Protein AF-A0A2D5B655-F1 (afdb_monomer_lite)

pLDDT: mean 91.06, std 12.08, range [27.11, 98.75]

Secondary structure (DSSP, 8-state):
---------B-----TT-EEE-TTSPBPPTTSEEEEE-SSSEEEEEEE-S-TTS-EEEEEE--S--EEEEEEEEEE--SSS--EEEEEEEESEEEEEEE-SSS-EEEEEEEESS-EEEEEESEEEEEEESS-B-S-EEE---S-TT-EEEEEEESSEE-S-EEETTSEEEEEEESSEE-BTTB-EEEEETT-EEEEEEEEEEEEEEE---TTS--EEEEEEEEEEEEEEEESEE-PPTTS-SEEEEEE-SEEEESS-B--SS--EEE-TT-B-SEEEESTT-S---B-S-EEES-TTSTT-EEE-SS-----HHHHTS-EEEESSPPB-GGGSBSPTTEEEE--SSPPEEEEEBSS-EE-SSS-SEEEEEEETTT-SS-EEEPGGGEEEEE-SS-TTEEEEEESSTTSSS-TTEEEEEEE-TT-EESSTT-PBP-TT--EEEEEE-----TT-SS-SSEESHHHHHHHHHT-EE--SHHHHHH-SS-SSEESHHHHHHHHHT-EE---

Foldseek 3Di:
DDPPDDFPWDQDDDDVFKAWAFPVRHGQHSVQKTWGADPQFIEIEGAEQSPQPEARETEIGGPQEGEAAEDEDNYAHDPDDHEHEYEYYRHQEYQEYDYPYDGQYEDAYYDHLAEYAAYEHQFAHEYHHNAEYAYEHEHNHAQDAATAHHEYAHNAEYQYERERQRYEAAYYEHAAEQHDPVGAHEYEHQQEYHEDYHAEEHEHRAANDHPPYQQEQAAYDHAEYAYEHHGQYYHHDPPDARAHYAAYQYEAEHLAAADDPEANAEYEFLRAQEEYEHNLNDQPYWYAYWHWYHDPVDPLIDIDGPDAGQDECSSNNNYAYHYPLWDWHQNPKPPHFPEEDEDDPDWDKIKTFIRAAKDFPDDQQKWKWKAFPPPHDDTHTAPCCQWDWDADPVDRRIIIITGNDPPGDDDARMKMKIFGDQRMFGPGPVGGGHDRPDIGMYHHHPPLPPLQPLVVPQFLDPVSLVLLVVLAFAQDDDSVCSQCSPPPRGSDDVSSVSSVVRHTGSDD

Sequence (508 aa):
MITIAVLMAGLGTARGGIQVLDDIGAPVPASAWSLASTPAGYRIVLQELHDPWQVTWYVVRCDGGERFDEVEIAVDGPVAGSPVQVRIEGAGAIDAIVQTGSAETHLEYVQVFEDLGDVQVQSIGTLIVGRDVHGPIVATTPPNPVRGIVAIEAGRDIAGPLLAEHGRIEYVSAGRSLGTQDAPVRMRARYGIGTLECDSIAVLDIDLRSSTGDGTLSRLNASVVDGTIMVDAITPFEGQDALEIDRFDGLLCLEGALSGGDSIIHLGAQGLSGQVIVNAADEGGAWSAPIDLGMPADDDYVQLQGPTYGSTPDDVGGGSVGVVPFRLHMSGCEPLSGGTVSIGESSLVARLRWYGPVVWPGGPPLSVERRASPGGAGWEPVPSVHFLCLHDPDDSNVIHVESAAQGLGFVSGWEYRLRPTGHLVCAVSAAPVVAVGDAWTIEIEQTDVCIGDLDGDGGVGVTDLLVLLACWGDVDGELAVRSDLDGDDVVGVLDLLGLLGVWGPCTS

Structure (mmCIF, N/CA/C/O backbone):
data_AF-A0A2D5B655-F1
#
_entry.id   AF-A0A2D5B655-F1
#
loop_
_atom_site.group_PDB
_atom_site.id
_atom_site.type_symbol
_atom_site.label_atom_id
_atom_site.label_alt_id
_atom_site.label_comp_id
_atom_site.label_asym_id
_atom_site.label_entity_id
_atom_site.label_seq_id
_atom_site.pdbx_PDB_ins_code
_atom_site.Cartn_x
_atom_site.Cartn_y
_atom_site.Cartn_z
_atom_site.occupancy
_atom_site.B_iso_or_equiv
_atom_site.auth_seq_id
_atom_site.auth_comp_id
_atom_site.auth_asym_id
_atom_site.auth_atom_id
_atom_site.pdbx_PDB_model_num
ATOM 1 N N . MET A 1 1 ? -40.185 -32.853 17.896 1.00 35.22 1 MET A N 1
ATOM 2 C CA . MET A 1 1 ? -39.757 -32.768 19.307 1.00 35.22 1 MET A CA 1
ATOM 3 C C . MET A 1 1 ? -39.172 -31.375 19.466 1.00 35.22 1 MET A C 1
ATOM 5 O O . MET A 1 1 ? -38.099 -31.130 18.942 1.00 35.22 1 MET A O 1
ATOM 9 N N . ILE A 1 2 ? -39.961 -30.430 19.983 1.00 30.73 2 ILE A N 1
ATOM 10 C CA . ILE A 1 2 ? -39.574 -29.018 20.109 1.00 30.73 2 ILE A CA 1
ATOM 11 C C . ILE A 1 2 ? -39.029 -28.860 21.525 1.00 30.73 2 ILE A C 1
ATOM 13 O O . ILE A 1 2 ? -39.795 -28.899 22.486 1.00 30.73 2 ILE A O 1
ATOM 17 N N . THR A 1 3 ? -37.710 -28.776 21.653 1.00 27.36 3 THR A N 1
ATOM 18 C CA . THR A 1 3 ? -37.047 -28.509 22.930 1.00 27.36 3 THR A CA 1
ATOM 19 C C . THR A 1 3 ? -37.142 -27.009 23.186 1.00 27.36 3 THR A C 1
ATOM 21 O O . THR A 1 3 ? -36.415 -26.223 22.588 1.00 27.36 3 THR A O 1
ATOM 24 N N . ILE A 1 4 ? -38.093 -26.607 24.026 1.00 27.11 4 ILE A N 1
ATOM 25 C CA . ILE A 1 4 ? -38.210 -25.236 24.527 1.00 27.11 4 ILE A CA 1
ATOM 26 C C . ILE A 1 4 ? -37.096 -25.051 25.562 1.00 27.11 4 ILE A C 1
ATOM 28 O O . ILE A 1 4 ? -37.197 -25.553 26.681 1.00 27.11 4 ILE A O 1
ATOM 32 N N . ALA A 1 5 ? -36.012 -24.380 25.174 1.00 28.64 5 ALA A N 1
ATOM 33 C CA . ALA A 1 5 ? -35.014 -23.887 26.112 1.00 28.64 5 ALA A CA 1
ATOM 34 C C . ALA A 1 5 ? -35.626 -22.701 26.871 1.00 28.64 5 ALA A C 1
ATOM 36 O O . ALA A 1 5 ? -35.872 -21.639 26.306 1.00 28.64 5 ALA A O 1
ATOM 37 N N . VAL A 1 6 ? -35.941 -22.913 28.147 1.00 29.52 6 VAL A N 1
ATOM 38 C CA . VAL A 1 6 ? -36.411 -21.857 29.047 1.00 29.52 6 VAL A CA 1
ATOM 39 C C . VAL A 1 6 ? -35.201 -21.005 29.430 1.00 29.52 6 VAL A C 1
ATOM 41 O O . VAL A 1 6 ? -34.371 -21.425 30.234 1.00 29.52 6 VAL A O 1
ATOM 44 N N . LEU A 1 7 ? -35.098 -19.819 28.830 1.00 36.09 7 LEU A N 1
ATOM 45 C CA . LEU A 1 7 ? -34.141 -18.781 29.203 1.00 36.09 7 LEU A CA 1
ATOM 46 C C . LEU A 1 7 ? -34.573 -18.210 30.568 1.00 36.09 7 LEU A C 1
ATOM 48 O O . LEU A 1 7 ? -35.533 -17.447 30.658 1.00 36.09 7 LEU A O 1
ATOM 52 N N . MET A 1 8 ? -33.923 -18.627 31.655 1.00 39.38 8 MET A N 1
ATOM 53 C CA . MET A 1 8 ? -34.117 -18.006 32.970 1.00 39.38 8 MET A CA 1
ATOM 54 C C . MET A 1 8 ? -33.308 -16.706 33.021 1.00 39.38 8 MET A C 1
ATOM 56 O O . MET A 1 8 ? -32.143 -16.715 33.410 1.00 39.38 8 MET A O 1
ATOM 60 N N . ALA A 1 9 ? -33.921 -15.595 32.605 1.00 43.03 9 ALA A N 1
ATOM 61 C CA . ALA A 1 9 ? -33.389 -14.255 32.833 1.00 43.03 9 ALA A CA 1
ATOM 62 C C . ALA A 1 9 ? -33.496 -13.928 34.333 1.00 43.03 9 ALA A C 1
ATOM 64 O O . ALA A 1 9 ? -34.584 -13.683 34.857 1.00 43.03 9 ALA A O 1
ATOM 65 N N . GLY A 1 10 ? -32.374 -13.996 35.048 1.00 44.09 10 GLY A N 1
ATOM 66 C CA . GLY A 1 10 ? -32.289 -13.521 36.425 1.00 44.09 10 GLY A CA 1
ATOM 67 C C . GLY A 1 10 ? -32.182 -11.999 36.432 1.00 44.09 10 GLY A C 1
ATOM 68 O O . GLY A 1 10 ? -31.202 -11.458 35.932 1.00 44.09 10 GLY A O 1
ATOM 69 N N . LEU A 1 11 ? -33.174 -11.310 37.001 1.00 48.28 11 LEU A N 1
ATOM 70 C CA . LEU A 1 11 ? -33.060 -9.888 37.341 1.00 48.28 11 LEU A CA 1
ATOM 71 C C . LEU A 1 11 ? -31.883 -9.699 38.316 1.00 48.28 11 LEU A C 1
ATOM 73 O O . LEU A 1 11 ? -31.750 -10.460 39.276 1.00 48.28 11 LEU A O 1
ATOM 77 N N . GLY A 1 12 ? -31.025 -8.720 38.019 1.00 45.03 12 GLY A N 1
ATOM 78 C CA . GLY A 1 12 ? -29.646 -8.595 38.496 1.00 45.03 12 GLY A CA 1
ATOM 79 C C . GLY A 1 12 ? -29.410 -8.866 39.985 1.00 45.03 12 GLY A C 1
ATOM 80 O O . GLY A 1 12 ? -29.683 -8.035 40.847 1.00 45.03 12 GLY A O 1
ATOM 81 N N . THR A 1 13 ? -28.781 -10.002 40.275 1.00 49.16 13 THR A N 1
ATOM 82 C CA . THR A 1 13 ? -27.916 -10.155 41.448 1.00 49.16 13 THR A CA 1
ATOM 83 C C . THR A 1 13 ? -26.514 -10.426 40.929 1.00 49.16 13 THR A C 1
ATOM 85 O O . THR A 1 13 ? -26.323 -11.431 40.241 1.00 49.16 13 THR A O 1
ATOM 88 N N . ALA A 1 14 ? -25.563 -9.537 41.232 1.00 54.00 14 ALA A N 1
ATOM 89 C CA . ALA A 1 14 ? -24.146 -9.704 40.914 1.00 54.00 14 ALA A CA 1
ATOM 90 C C . ALA A 1 14 ? -23.691 -11.142 41.219 1.00 54.00 14 ALA A C 1
ATOM 92 O O . ALA A 1 14 ? -23.722 -11.588 42.370 1.00 54.00 14 ALA A O 1
ATOM 93 N N . ARG A 1 15 ? -23.306 -11.892 40.181 1.00 62.97 15 ARG A N 1
ATOM 94 C CA . ARG A 1 15 ? -22.482 -13.092 40.363 1.00 62.97 15 ARG A CA 1
ATOM 95 C C . ARG A 1 15 ? -21.080 -12.603 40.709 1.00 62.97 15 ARG A C 1
ATOM 97 O O . ARG A 1 15 ? -20.620 -11.652 40.089 1.00 62.97 15 ARG A O 1
ATOM 104 N N . GLY A 1 16 ? -20.439 -13.221 41.707 1.00 62.75 16 GLY A N 1
ATOM 105 C CA . GLY A 1 16 ? -19.081 -12.851 42.128 1.00 62.75 16 GLY A CA 1
ATOM 106 C C . GLY A 1 16 ? -18.159 -12.854 40.913 1.00 62.75 16 GLY A C 1
ATOM 107 O O . GLY A 1 16 ? -18.005 -13.909 40.305 1.00 62.75 16 GLY A O 1
ATOM 108 N N . GLY A 1 17 ? -17.699 -11.671 40.513 1.00 85.19 17 GLY A N 1
ATOM 109 C CA . GLY A 1 17 ? -17.013 -11.439 39.246 1.00 85.19 17 GLY A CA 1
ATOM 110 C C . GLY A 1 17 ? -17.511 -10.195 38.514 1.00 85.19 17 GLY A C 1
ATOM 111 O O . GLY A 1 17 ? -16.714 -9.324 38.217 1.00 85.19 17 GLY A O 1
ATOM 112 N N . ILE A 1 18 ? -18.823 -10.065 38.259 1.00 94.31 18 ILE A N 1
ATOM 113 C CA . ILE A 1 18 ? -19.370 -9.043 37.338 1.00 94.31 18 ILE A CA 1
ATOM 114 C C . ILE A 1 18 ? -20.208 -8.000 38.084 1.00 94.31 18 ILE A C 1
ATOM 116 O O . ILE A 1 18 ? -21.173 -8.336 38.780 1.00 94.31 18 ILE A O 1
ATOM 120 N N . GLN A 1 19 ? -19.880 -6.723 37.885 1.00 95.19 19 GLN A N 1
ATOM 121 C CA . GLN A 1 19 ? -20.608 -5.566 38.412 1.00 95.19 19 GLN A CA 1
ATOM 122 C C . GLN A 1 19 ? -20.930 -4.571 37.294 1.00 95.19 19 GLN A C 1
ATOM 124 O O . GLN A 1 19 ? -20.116 -4.363 36.401 1.00 95.19 19 GLN A O 1
ATOM 129 N N . VAL A 1 20 ? -22.098 -3.928 37.372 1.00 95.88 20 VAL A N 1
ATOM 130 C CA . VAL A 1 20 ? -22.474 -2.810 36.493 1.00 95.88 20 VAL A CA 1
ATOM 131 C C . VAL A 1 20 ? -22.677 -1.574 37.358 1.00 95.88 20 VAL A C 1
ATOM 133 O O . VAL A 1 20 ? -23.570 -1.543 38.212 1.00 95.88 20 VAL A O 1
ATOM 136 N N . LEU A 1 21 ? -21.806 -0.590 37.171 1.00 96.38 21 LEU A N 1
ATOM 137 C CA . LEU A 1 21 ? -21.707 0.626 37.974 1.00 96.38 21 LEU A CA 1
ATOM 138 C C . LEU A 1 21 ? -21.901 1.871 37.094 1.00 96.38 21 LEU A C 1
ATOM 140 O O . LEU A 1 21 ? -21.831 1.777 35.872 1.00 96.38 21 LEU A O 1
ATOM 144 N N . ASP A 1 22 ? -22.176 3.018 37.701 1.00 95.25 22 ASP A N 1
ATOM 145 C CA . ASP A 1 22 ? -22.111 4.327 37.044 1.00 95.25 22 ASP A CA 1
ATOM 146 C C . ASP A 1 22 ? -20.675 4.900 37.090 1.00 95.25 22 ASP A C 1
ATOM 148 O O . ASP A 1 22 ? -19.733 4.232 37.535 1.00 95.25 22 ASP A O 1
ATOM 152 N N . ASP A 1 23 ? -20.483 6.138 36.627 1.00 94.31 23 ASP A N 1
ATOM 153 C CA . ASP A 1 23 ? -19.177 6.815 36.588 1.00 94.31 23 ASP A CA 1
ATOM 154 C C . ASP A 1 23 ? -18.581 7.113 37.970 1.00 94.31 23 ASP A C 1
ATOM 156 O O . ASP A 1 23 ? -17.359 7.200 38.113 1.00 94.31 23 ASP A O 1
ATOM 160 N N . ILE A 1 24 ? -19.418 7.229 39.004 1.00 94.81 24 ILE A N 1
ATOM 161 C CA . ILE A 1 24 ? -18.981 7.428 40.393 1.00 94.81 24 ILE A CA 1
ATOM 162 C C . ILE A 1 24 ? -18.812 6.106 41.158 1.00 94.81 24 ILE A C 1
ATOM 164 O O . ILE A 1 24 ? -18.435 6.114 42.335 1.00 94.81 24 ILE A O 1
ATOM 168 N N . GLY A 1 25 ? -19.055 4.967 40.502 1.00 94.50 25 GLY A N 1
ATOM 169 C CA . GLY A 1 25 ? -18.905 3.626 41.061 1.00 94.50 25 GLY A CA 1
ATOM 170 C C . GLY A 1 25 ? -20.097 3.141 41.892 1.00 94.50 25 GLY A C 1
ATOM 171 O O . GLY A 1 25 ? -19.957 2.163 42.632 1.00 94.50 25 GLY A O 1
ATOM 172 N N . ALA A 1 26 ? -21.255 3.798 41.810 1.00 95.00 26 ALA A N 1
ATOM 173 C CA . ALA A 1 26 ? -22.485 3.319 42.427 1.00 95.00 26 ALA A CA 1
ATOM 174 C C . ALA A 1 26 ? -23.179 2.270 41.530 1.00 95.00 26 ALA A C 1
ATOM 176 O O . ALA A 1 26 ? -23.060 2.321 40.309 1.00 95.00 26 ALA A O 1
ATOM 177 N N . PRO A 1 27 ? -23.903 1.285 42.098 1.00 94.94 27 PRO A N 1
ATOM 178 C CA . PRO A 1 27 ? -24.574 0.261 41.297 1.00 94.94 27 PRO A CA 1
ATOM 179 C C . PRO A 1 27 ? -25.683 0.827 40.403 1.00 94.94 27 PRO A C 1
ATOM 181 O O . PRO A 1 27 ? -26.581 1.518 40.889 1.00 94.94 27 PRO A O 1
ATOM 184 N N . VAL A 1 28 ? -25.686 0.435 39.126 1.00 94.38 28 VAL A N 1
ATOM 185 C CA . VAL A 1 28 ? -26.762 0.773 38.181 1.00 94.38 28 VAL A CA 1
ATOM 186 C C . VAL A 1 28 ? -28.025 -0.037 38.516 1.00 94.38 28 VAL A C 1
ATOM 188 O O . VAL A 1 28 ? -27.922 -1.240 38.800 1.00 94.38 28 VAL A O 1
ATOM 191 N N . PRO A 1 29 ? -29.234 0.565 38.469 1.00 93.31 29 PRO A N 1
ATOM 192 C CA . PRO A 1 29 ? -30.485 -0.141 38.738 1.00 93.31 29 PRO A CA 1
ATOM 193 C C . PRO A 1 29 ? -30.642 -1.421 37.909 1.00 93.31 29 PRO A C 1
ATOM 195 O O . PRO A 1 29 ? -30.429 -1.421 36.700 1.00 93.31 29 PRO A O 1
ATOM 198 N N . ALA A 1 30 ? -31.101 -2.506 38.541 1.00 90.06 30 ALA A N 1
ATOM 199 C CA . ALA A 1 30 ? -31.266 -3.814 37.893 1.00 90.06 30 ALA A CA 1
ATOM 200 C C . ALA A 1 30 ? -32.350 -3.860 36.792 1.00 90.06 30 ALA A C 1
ATOM 202 O O . ALA A 1 30 ? -32.520 -4.896 36.159 1.00 90.06 30 ALA A O 1
ATOM 203 N N . SER A 1 31 ? -33.111 -2.778 36.582 1.00 90.31 31 SER A N 1
ATOM 204 C CA . SER A 1 31 ? -33.994 -2.637 35.415 1.00 90.31 31 SER A CA 1
ATOM 205 C C . SER A 1 31 ? -33.229 -2.216 34.158 1.00 90.31 31 SER A C 1
ATOM 207 O O . SER A 1 31 ? -33.613 -2.599 33.059 1.00 90.31 31 SER A O 1
ATOM 209 N N . ALA A 1 32 ? -32.116 -1.496 34.317 1.00 92.81 32 ALA A N 1
ATOM 210 C CA . ALA A 1 32 ? -31.364 -0.904 33.216 1.00 92.81 32 ALA A CA 1
ATOM 211 C C . ALA A 1 32 ? -30.364 -1.864 32.558 1.00 92.81 32 ALA A C 1
ATOM 213 O O . ALA A 1 32 ? -29.768 -1.513 31.540 1.00 92.81 32 ALA A O 1
ATOM 214 N N . TRP A 1 33 ? -30.181 -3.068 33.107 1.00 95.94 33 TRP A N 1
ATOM 215 C CA . TRP A 1 33 ? -29.311 -4.092 32.537 1.00 95.94 33 TRP A CA 1
ATOM 216 C C . TRP A 1 33 ? -29.754 -5.513 32.912 1.00 95.94 33 TRP A C 1
ATOM 218 O O . TRP A 1 33 ? -30.455 -5.725 33.903 1.00 95.94 33 TRP A O 1
ATOM 228 N N . SER A 1 34 ? -29.317 -6.504 32.135 1.00 95.38 34 SER A N 1
ATOM 229 C CA . SER A 1 34 ? -29.519 -7.926 32.424 1.00 95.38 34 SER A CA 1
ATOM 230 C C . SER A 1 34 ? -28.280 -8.759 32.088 1.00 95.38 34 SER A C 1
ATOM 232 O O . SER A 1 34 ? -27.435 -8.337 31.302 1.00 95.38 34 SER A O 1
ATOM 234 N N . LEU A 1 35 ? -28.162 -9.939 32.706 1.00 95.62 35 LEU A N 1
ATOM 235 C CA . LEU A 1 35 ? -27.053 -10.874 32.501 1.00 95.62 35 LEU A CA 1
ATOM 236 C C . LEU A 1 35 ? -27.592 -12.297 32.338 1.00 95.62 35 LEU A C 1
ATOM 238 O O . LEU A 1 35 ? -28.318 -12.801 33.200 1.00 95.62 35 LEU A O 1
ATOM 242 N N . ALA A 1 36 ? -27.199 -12.964 31.257 1.00 95.06 36 ALA A N 1
ATOM 243 C CA . ALA A 1 36 ? -27.521 -14.355 30.971 1.00 95.06 36 ALA A CA 1
ATOM 244 C C . ALA A 1 36 ? -26.237 -15.179 30.814 1.00 95.06 36 ALA A C 1
ATOM 246 O O . ALA A 1 36 ? -25.244 -14.710 30.271 1.00 95.06 36 ALA A O 1
ATOM 247 N N . SER A 1 37 ? -26.249 -16.425 31.289 1.00 94.12 37 SER A N 1
ATOM 248 C CA . SER A 1 37 ? -25.166 -17.376 31.018 1.00 94.12 37 SER A CA 1
ATOM 249 C C . SER A 1 37 ? -25.441 -18.091 29.702 1.00 94.12 37 SER A C 1
ATOM 251 O O . SER A 1 37 ? -26.568 -18.529 29.454 1.00 94.12 37 SER A O 1
ATOM 253 N N . THR A 1 38 ? -24.404 -18.239 28.892 1.00 94.38 38 THR A N 1
ATOM 254 C CA . THR A 1 38 ? -24.438 -18.923 27.602 1.00 94.38 38 THR A CA 1
ATOM 255 C C . THR A 1 38 ? -23.430 -20.078 27.609 1.00 94.38 38 THR A C 1
ATOM 257 O O . THR A 1 38 ? -22.632 -20.205 28.542 1.00 94.38 38 THR A O 1
ATOM 260 N N . PRO A 1 39 ? -23.453 -20.975 26.608 1.00 93.56 39 PRO A N 1
ATOM 261 C CA . PRO A 1 39 ? -22.423 -22.004 26.478 1.00 93.56 39 PRO A CA 1
ATOM 262 C C . PRO A 1 39 ? -21.008 -21.447 26.253 1.00 93.56 39 PRO A C 1
ATOM 264 O O . PRO A 1 39 ? -20.047 -22.141 26.573 1.00 93.56 39 PRO A O 1
ATOM 267 N N . ALA A 1 40 ? -20.890 -20.236 25.697 1.00 91.00 40 ALA A N 1
ATOM 268 C CA . ALA A 1 40 ? -19.619 -19.582 25.376 1.00 91.00 40 ALA A CA 1
ATOM 269 C C . ALA A 1 40 ? -19.130 -18.634 26.490 1.00 91.00 40 ALA A C 1
ATOM 271 O O . ALA A 1 40 ? -17.931 -18.394 26.611 1.00 91.00 40 ALA A O 1
ATOM 272 N N . GLY A 1 41 ? -20.027 -18.168 27.363 1.00 94.31 41 GLY A N 1
ATOM 273 C CA . GLY A 1 41 ? -19.683 -17.305 28.485 1.00 94.31 41 GLY A CA 1
ATOM 274 C C . GLY A 1 41 ? -20.907 -16.607 29.065 1.00 94.31 41 GLY A C 1
ATOM 275 O O . GLY A 1 41 ? -21.820 -17.249 29.603 1.00 94.31 41 GLY A O 1
ATOM 276 N N . TYR A 1 42 ? -20.901 -15.282 28.984 1.00 96.00 42 TYR A N 1
ATOM 277 C CA . TYR A 1 42 ? -21.970 -14.420 29.459 1.00 96.00 42 TYR A CA 1
ATOM 278 C C . TYR A 1 42 ? -22.435 -13.432 28.397 1.00 96.00 42 TYR A C 1
ATOM 280 O O . TYR A 1 42 ? -21.630 -12.772 27.743 1.00 96.00 42 TYR A O 1
ATOM 288 N N . ARG A 1 43 ? -23.751 -13.248 28.339 1.00 96.75 43 ARG A N 1
ATOM 289 C CA . ARG A 1 43 ? -24.389 -12.182 27.583 1.00 96.75 43 ARG A CA 1
ATOM 290 C C . ARG A 1 43 ? -24.881 -11.112 28.540 1.00 96.75 43 ARG A C 1
ATOM 292 O O . ARG A 1 43 ? -25.715 -11.405 29.403 1.00 96.75 43 ARG A O 1
ATOM 299 N N . ILE A 1 44 ? -24.384 -9.892 28.389 1.00 96.94 44 ILE A N 1
ATOM 300 C CA . ILE A 1 44 ? -24.856 -8.718 29.128 1.00 96.94 44 ILE A CA 1
ATOM 301 C C . ILE A 1 44 ? -25.627 -7.802 28.179 1.00 96.94 44 ILE A C 1
ATOM 303 O O . ILE A 1 44 ? -25.187 -7.555 27.063 1.00 96.94 44 ILE A O 1
ATOM 307 N N . VAL A 1 45 ? -26.785 -7.313 28.619 1.00 97.62 45 VAL A N 1
ATOM 308 C CA . VAL A 1 45 ? -27.623 -6.390 27.840 1.00 97.62 45 VAL A CA 1
ATOM 309 C C . VAL A 1 45 ? -27.854 -5.127 28.659 1.00 97.62 45 VAL A C 1
ATOM 311 O O . VAL A 1 45 ? -28.397 -5.212 29.761 1.00 97.62 45 VAL A O 1
ATOM 314 N N . LEU A 1 46 ? -27.457 -3.970 28.133 1.00 96.38 46 LEU A N 1
ATOM 315 C CA . LEU A 1 46 ? -27.716 -2.635 28.683 1.00 96.38 46 LEU A CA 1
ATOM 316 C C . LEU A 1 46 ? -28.946 -2.065 27.966 1.00 96.38 46 LEU A C 1
ATOM 318 O O . LEU A 1 46 ? -28.909 -1.934 26.750 1.00 96.38 46 LEU A O 1
ATOM 322 N N . GLN A 1 47 ? -30.044 -1.776 28.666 1.00 92.88 47 GLN A N 1
ATOM 323 C CA . GLN A 1 47 ? -31.372 -1.673 28.025 1.00 92.88 47 GLN A CA 1
ATOM 324 C C . GLN A 1 47 ? -32.190 -0.410 28.349 1.00 92.88 47 GLN A C 1
ATOM 326 O O . GLN A 1 47 ? -33.162 -0.135 27.653 1.00 92.88 47 GLN A O 1
ATOM 331 N N . GLU A 1 48 ? -31.838 0.392 29.362 1.00 86.50 48 GLU A N 1
ATOM 332 C CA . GLU A 1 48 ? -32.611 1.606 29.704 1.00 86.50 48 GLU A CA 1
ATOM 333 C C . GLU A 1 48 ? -31.732 2.743 30.224 1.00 86.50 48 GLU A C 1
ATOM 335 O O . GLU A 1 48 ? -30.964 2.529 31.160 1.00 86.50 48 GLU A O 1
ATOM 340 N N . LEU A 1 49 ? -31.933 3.971 29.727 1.00 82.31 49 LEU A N 1
ATOM 341 C CA . LEU A 1 49 ? -31.342 5.179 30.317 1.00 82.31 49 LEU A CA 1
ATOM 342 C C . LEU A 1 49 ? -31.708 5.276 31.805 1.00 82.31 49 LEU A C 1
ATOM 344 O O . LEU A 1 49 ? -32.863 5.539 32.148 1.00 82.31 49 LEU A O 1
ATOM 348 N N . HIS A 1 50 ? -30.728 5.090 32.691 1.00 79.56 50 HIS A N 1
ATOM 349 C CA . HIS A 1 50 ? -30.966 5.223 34.128 1.00 79.56 50 HIS A CA 1
ATOM 350 C C . HIS A 1 50 ? -30.867 6.688 34.598 1.00 79.56 50 HIS A C 1
ATOM 352 O O . HIS A 1 50 ? -31.470 7.027 35.617 1.00 79.56 50 HIS A O 1
ATOM 358 N N . ASP A 1 51 ? -30.196 7.559 33.828 1.00 77.75 51 ASP A N 1
ATOM 359 C CA . ASP A 1 51 ? -30.260 9.019 33.965 1.00 77.75 51 ASP A CA 1
ATOM 360 C C . ASP A 1 51 ? -30.594 9.680 32.610 1.00 77.75 51 ASP A C 1
ATOM 362 O O . ASP A 1 51 ? -29.701 9.987 31.817 1.00 77.75 51 ASP A O 1
ATOM 366 N N . PRO A 1 52 ? -31.886 9.906 32.306 1.00 75.62 52 PRO A N 1
ATOM 367 C CA . PRO A 1 52 ? -32.311 10.455 31.019 1.00 75.62 52 PRO A CA 1
ATOM 368 C C . PRO A 1 52 ? -32.049 11.961 30.863 1.00 75.62 52 PRO A C 1
ATOM 370 O O . PRO A 1 52 ? -32.312 12.508 29.793 1.00 75.62 52 PRO A O 1
ATOM 373 N N . TRP A 1 53 ? -31.587 12.653 31.911 1.00 81.00 53 TRP A N 1
ATOM 374 C CA . TRP A 1 53 ? -31.349 14.103 31.888 1.00 81.00 53 TRP A CA 1
ATOM 375 C C . TRP A 1 53 ? -29.864 14.463 31.845 1.00 81.00 53 TRP A C 1
ATOM 377 O O . TRP A 1 53 ? -29.526 15.643 31.720 1.00 81.00 53 TRP A O 1
ATOM 387 N N . GLN A 1 54 ? -28.989 13.464 31.957 1.00 85.25 54 GLN A N 1
ATOM 388 C CA . GLN A 1 54 ? -27.538 13.598 31.910 1.00 85.25 54 GLN A CA 1
ATOM 389 C C . GLN A 1 54 ? -26.936 12.517 31.008 1.00 85.25 54 GLN A C 1
ATOM 391 O O . GLN A 1 54 ? -27.649 11.826 30.280 1.00 85.25 54 GLN A O 1
ATOM 396 N N . VAL A 1 55 ? -25.610 12.413 31.012 1.00 88.62 55 VAL A N 1
ATOM 397 C CA . VAL A 1 55 ? -24.898 11.292 30.401 1.00 88.62 55 VAL A CA 1
ATOM 398 C C . VAL A 1 55 ? -25.216 10.034 31.203 1.00 88.62 55 VAL A C 1
ATOM 400 O O . VAL A 1 55 ? -24.999 10.004 32.411 1.00 88.62 55 VAL A O 1
ATOM 403 N N . THR A 1 56 ? -25.717 8.995 30.539 1.00 92.19 56 THR A N 1
ATOM 404 C CA . THR A 1 56 ? -25.923 7.693 31.179 1.00 92.19 56 THR A CA 1
ATOM 405 C C . THR A 1 56 ? -24.632 6.888 31.089 1.00 92.19 56 THR A C 1
ATOM 407 O O . THR A 1 56 ? -24.140 6.644 29.990 1.00 92.19 56 THR A O 1
ATOM 410 N N . TRP A 1 57 ? -24.114 6.440 32.231 1.00 95.06 57 TRP A N 1
ATOM 411 C CA . TRP A 1 57 ? -22.882 5.656 32.313 1.00 95.06 57 TRP A CA 1
ATOM 412 C C . TRP A 1 57 ? -23.128 4.180 32.620 1.00 95.06 57 TRP A C 1
ATOM 414 O O . TRP A 1 57 ? -23.880 3.841 33.529 1.00 95.06 57 TRP A O 1
ATOM 424 N N . TYR A 1 58 ? -22.437 3.291 31.913 1.00 97.06 58 TYR A N 1
ATOM 425 C CA . TYR A 1 58 ? -22.336 1.883 32.285 1.00 97.06 58 TYR A CA 1
ATOM 426 C C . TYR A 1 58 ? -20.874 1.477 32.373 1.00 97.06 58 TYR A C 1
ATOM 428 O O . TYR A 1 58 ? -20.186 1.380 31.361 1.00 97.06 58 TYR A O 1
ATOM 436 N N . VAL A 1 59 ? -20.414 1.199 33.585 1.00 97.81 59 VAL A N 1
ATOM 437 C CA . VAL A 1 59 ? -19.096 0.643 33.875 1.00 97.81 59 VAL A CA 1
ATOM 438 C C . VAL A 1 59 ? -19.273 -0.831 34.223 1.00 97.81 59 VAL A C 1
ATOM 440 O O . VAL A 1 59 ? -19.700 -1.177 35.326 1.00 97.81 59 VAL A O 1
ATOM 443 N N . VAL A 1 60 ? -18.974 -1.710 33.269 1.00 97.12 60 VAL A N 1
ATOM 444 C CA . VAL A 1 60 ? -18.984 -3.164 33.451 1.00 97.12 60 VAL A CA 1
ATOM 445 C C . VAL A 1 60 ? -17.622 -3.586 33.994 1.00 97.12 60 VAL A C 1
ATOM 447 O O . VAL A 1 60 ? -16.641 -3.615 33.257 1.00 97.12 60 VAL A O 1
ATOM 450 N N . ARG A 1 61 ? -17.546 -3.903 35.287 1.00 96.88 61 ARG A N 1
ATOM 451 C CA . ARG A 1 61 ? -16.310 -4.339 35.948 1.00 96.88 61 ARG A CA 1
ATOM 452 C C . ARG A 1 61 ? -16.311 -5.844 36.172 1.00 96.88 61 ARG A C 1
ATOM 454 O O . ARG A 1 61 ? -17.295 -6.383 36.682 1.00 96.88 61 ARG A O 1
ATOM 461 N N . CYS A 1 62 ? -15.197 -6.476 35.818 1.00 94.88 62 CYS A N 1
ATOM 462 C CA . CYS A 1 62 ? -14.965 -7.912 35.919 1.00 94.88 62 CYS A CA 1
ATOM 463 C C . CYS A 1 62 ? -13.700 -8.215 36.745 1.00 94.88 62 CYS A C 1
ATOM 465 O O . CYS A 1 62 ? -12.828 -7.355 36.883 1.00 94.88 62 CYS A O 1
ATOM 467 N N . ASP A 1 63 ? -13.583 -9.432 37.282 1.00 89.56 63 ASP A N 1
ATOM 468 C CA . ASP A 1 63 ? -12.441 -9.859 38.109 1.00 89.56 63 ASP A CA 1
ATOM 469 C C . ASP A 1 63 ? -11.292 -10.474 37.266 1.00 89.56 63 ASP A C 1
ATOM 471 O O . ASP A 1 63 ? -10.294 -10.944 37.819 1.00 89.56 63 ASP A O 1
ATOM 475 N N . GLY A 1 64 ? -11.399 -10.468 35.930 1.00 79.62 64 GLY A N 1
ATOM 476 C CA . GLY A 1 64 ? -10.345 -10.879 34.989 1.00 79.62 64 GLY A CA 1
ATOM 477 C C . GLY A 1 64 ? -10.543 -12.229 34.311 1.00 79.62 64 GLY A C 1
ATOM 478 O O . GLY A 1 64 ? -9.883 -12.510 33.314 1.00 79.62 64 GLY A O 1
ATOM 479 N N . GLY A 1 65 ? -11.435 -13.075 34.830 1.00 86.88 65 GLY A N 1
ATOM 480 C CA . GLY A 1 65 ? -11.642 -14.439 34.326 1.00 86.88 65 GLY A CA 1
ATOM 481 C C . GLY A 1 65 ? -12.872 -14.600 33.436 1.00 86.88 65 GLY A C 1
ATOM 482 O O . GLY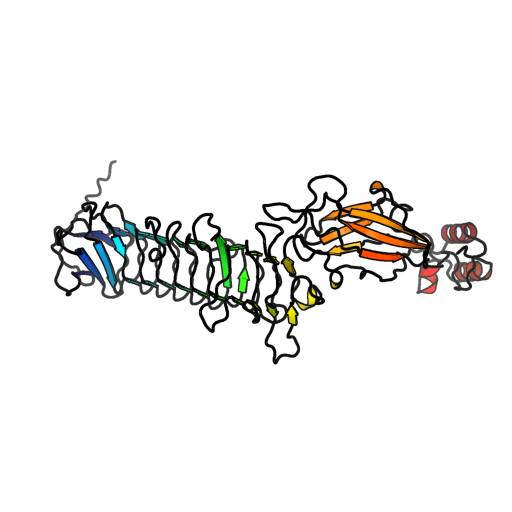 A 1 65 ? -13.089 -15.665 32.855 1.00 86.88 65 GLY A O 1
ATOM 483 N N . GLU A 1 66 ? -13.717 -13.578 33.365 1.00 94.62 66 GLU A N 1
ATOM 484 C CA . GLU A 1 66 ? -15.022 -13.658 32.729 1.00 94.62 66 GLU A CA 1
ATOM 485 C C . GLU A 1 66 ? -14.916 -13.541 31.210 1.00 94.62 66 GLU A C 1
ATOM 487 O O . GLU A 1 66 ? -14.312 -12.610 30.682 1.00 94.62 66 GLU A O 1
ATOM 492 N N . ARG A 1 67 ? -15.545 -14.482 30.501 1.00 96.25 67 ARG A N 1
ATOM 493 C CA . ARG A 1 67 ? -15.726 -14.412 29.050 1.00 96.25 67 ARG A CA 1
ATOM 494 C C . ARG A 1 67 ? -17.133 -13.941 28.726 1.00 96.25 67 ARG A C 1
ATOM 496 O O . ARG A 1 67 ? -18.094 -14.485 29.277 1.00 96.25 67 ARG A O 1
ATOM 503 N N . PHE A 1 68 ? -17.243 -12.977 27.825 1.00 97.38 68 PHE A N 1
ATOM 504 C CA . PHE A 1 68 ? -18.514 -12.518 27.286 1.00 97.38 68 PHE A CA 1
ATOM 505 C C . PHE A 1 68 ? -18.664 -13.001 25.854 1.00 97.38 68 PHE A C 1
ATOM 507 O O . PHE A 1 68 ? -17.794 -12.731 25.035 1.00 97.38 68 PHE A O 1
ATOM 514 N N . ASP A 1 69 ? -19.767 -13.679 25.550 1.00 97.31 69 ASP A N 1
ATOM 515 C CA . ASP A 1 69 ? -20.121 -13.928 24.153 1.00 97.31 69 ASP A CA 1
ATOM 516 C C . ASP A 1 69 ? -20.708 -12.671 23.503 1.00 97.31 69 ASP A C 1
ATOM 518 O O . ASP A 1 69 ? -20.511 -12.437 22.318 1.00 97.31 69 ASP A O 1
ATOM 522 N N . GLU A 1 70 ? -21.397 -11.825 24.277 1.00 98.12 70 GLU A N 1
ATOM 523 C CA . GLU A 1 70 ? -21.934 -10.568 23.758 1.00 98.12 70 GLU A CA 1
ATOM 524 C C . GLU A 1 70 ? -22.150 -9.526 24.866 1.00 98.12 70 GLU A C 1
ATOM 526 O O . GLU A 1 70 ? -22.713 -9.808 25.931 1.00 98.12 70 GLU A O 1
ATOM 531 N N . VAL A 1 71 ? -21.746 -8.291 24.578 1.00 98.25 71 VAL A N 1
ATOM 532 C CA . VAL A 1 71 ? -22.102 -7.075 25.310 1.00 98.25 71 VAL A CA 1
ATOM 533 C C . VAL A 1 71 ? -23.018 -6.249 24.410 1.00 98.25 71 VAL A C 1
ATOM 535 O O . VAL A 1 71 ? -22.564 -5.565 23.495 1.00 98.25 71 VAL A O 1
ATOM 538 N N . GLU A 1 72 ? -24.322 -6.325 24.655 1.00 98.44 72 GLU A N 1
ATOM 539 C CA . GLU A 1 72 ? -25.335 -5.630 23.861 1.00 98.44 72 GLU A CA 1
ATOM 540 C C . GLU A 1 72 ? -25.704 -4.282 24.498 1.00 98.44 72 GLU A C 1
ATOM 542 O O . GLU A 1 72 ? -26.155 -4.214 25.644 1.00 98.44 72 GLU A O 1
ATOM 547 N N . ILE A 1 73 ? -25.564 -3.199 23.734 1.00 97.44 73 ILE A N 1
ATOM 548 C CA . ILE A 1 73 ? -26.001 -1.846 24.087 1.00 97.44 73 ILE A CA 1
ATOM 549 C C . ILE A 1 73 ? -27.352 -1.590 23.401 1.00 97.44 73 ILE A C 1
ATOM 551 O O . ILE A 1 73 ? -27.438 -0.999 22.323 1.00 97.44 73 ILE A O 1
ATOM 555 N N . ALA A 1 74 ? -28.418 -2.064 24.039 1.00 96.56 74 ALA A N 1
ATOM 556 C CA . ALA A 1 74 ? -29.816 -1.960 23.616 1.00 96.56 74 ALA A CA 1
ATOM 557 C C . ALA A 1 74 ? -30.524 -0.729 24.215 1.00 96.56 74 ALA A C 1
ATOM 559 O O . ALA A 1 74 ? -31.719 -0.760 24.506 1.00 96.56 74 ALA A O 1
ATOM 560 N N . VAL A 1 75 ? -29.784 0.356 24.458 1.00 92.25 75 VAL A N 1
ATOM 561 C CA . VAL A 1 75 ? -30.337 1.570 25.063 1.00 92.25 75 VAL A CA 1
ATOM 562 C C . VAL A 1 75 ? -30.971 2.440 23.983 1.00 92.25 75 VAL A C 1
ATOM 564 O O . VAL A 1 75 ? -30.288 2.978 23.108 1.00 92.25 75 VAL A O 1
ATOM 567 N N . ASP A 1 76 ? -32.283 2.616 24.072 1.00 90.06 76 ASP A N 1
ATOM 568 C CA . ASP A 1 76 ? -33.003 3.608 23.280 1.00 90.06 76 ASP A CA 1
ATOM 569 C C . ASP A 1 76 ? -32.964 4.970 23.977 1.00 90.06 76 ASP A C 1
ATOM 571 O O . ASP A 1 76 ? -33.098 5.081 25.198 1.00 90.06 76 ASP A O 1
ATOM 575 N N . GLY A 1 77 ? -32.799 6.037 23.199 1.00 72.75 77 GLY A N 1
ATOM 576 C CA . GLY A 1 77 ? -32.678 7.387 23.744 1.00 72.75 77 GLY A CA 1
ATOM 577 C C . GLY A 1 77 ? -33.191 8.465 22.790 1.00 72.75 77 GLY A C 1
ATOM 578 O O . GLY A 1 77 ? -33.207 8.259 21.574 1.00 72.75 77 GLY A O 1
ATOM 579 N N . PRO A 1 78 ? -33.645 9.623 23.312 1.00 64.94 78 PRO A N 1
ATOM 580 C CA . PRO A 1 78 ? -34.082 10.741 22.486 1.00 64.94 78 PRO A CA 1
ATOM 581 C C . PRO A 1 78 ? -32.909 11.384 21.725 1.00 64.94 78 PRO A C 1
ATOM 583 O O . PRO A 1 78 ? -31.768 11.385 22.171 1.00 64.94 78 PRO A O 1
ATOM 586 N N . VAL A 1 79 ? -33.229 11.997 20.583 1.00 53.38 79 VAL A N 1
ATOM 587 C CA . VAL A 1 79 ? -32.306 12.456 19.520 1.00 53.38 79 VAL A CA 1
ATOM 588 C C . VAL A 1 79 ? -31.318 13.573 19.933 1.00 53.38 79 VAL A C 1
ATOM 590 O O . VAL A 1 79 ? -30.517 14.000 19.111 1.00 53.38 79 VAL A O 1
ATOM 593 N N . ALA A 1 80 ? -31.362 14.110 21.158 1.00 52.38 80 ALA A N 1
ATOM 594 C CA . ALA A 1 80 ? -30.616 15.329 21.487 1.00 52.38 80 ALA A CA 1
ATOM 595 C C . ALA A 1 80 ? -30.039 15.356 22.913 1.00 52.38 80 ALA A C 1
ATOM 597 O O . ALA A 1 80 ? -30.704 15.796 23.848 1.00 52.38 80 ALA A O 1
ATOM 598 N N . GLY A 1 81 ? -28.758 14.994 23.041 1.00 60.78 81 GLY A N 1
ATOM 599 C CA . GLY A 1 81 ? -27.854 15.601 24.029 1.00 60.78 81 GLY A CA 1
ATOM 600 C C . GLY A 1 81 ? -27.356 14.732 25.185 1.00 60.78 81 GLY A C 1
ATOM 601 O O . GLY A 1 81 ? -26.435 15.167 25.871 1.00 60.78 81 GLY A O 1
ATOM 602 N N . SER A 1 82 ? -27.900 13.532 25.384 1.00 78.56 82 SER A N 1
ATOM 603 C CA . SER A 1 82 ? -27.488 12.623 26.465 1.00 78.56 82 SER A CA 1
ATOM 604 C C . SER A 1 82 ? -26.875 11.345 25.891 1.00 78.56 82 SER A C 1
ATOM 606 O O . SER A 1 82 ? -27.608 10.381 25.662 1.00 78.56 82 SER A O 1
ATOM 608 N N . PRO A 1 83 ? -25.559 11.320 25.610 1.00 88.44 83 PRO A N 1
ATOM 609 C CA . PRO A 1 83 ? -24.905 10.107 25.147 1.00 88.44 83 PRO A CA 1
ATOM 610 C C . PRO A 1 83 ? -24.899 9.035 26.244 1.00 88.44 83 PRO A C 1
ATOM 612 O O . PRO A 1 83 ? -24.827 9.333 27.439 1.00 88.44 83 PRO A O 1
ATOM 615 N N . VAL A 1 84 ? -24.951 7.781 25.814 1.00 94.06 84 VAL A N 1
ATOM 616 C CA . VAL A 1 84 ? -24.638 6.608 26.622 1.00 94.06 84 VAL A CA 1
ATOM 617 C C . VAL A 1 84 ? -23.134 6.403 26.560 1.00 94.06 84 VAL A C 1
ATOM 619 O O . VAL A 1 84 ? -22.579 6.231 25.475 1.00 94.06 84 VAL A O 1
ATOM 622 N N . GLN A 1 85 ? -22.478 6.425 27.712 1.00 96.25 85 GLN A N 1
ATOM 623 C CA . GLN A 1 85 ? -21.060 6.120 27.830 1.00 96.25 85 GLN A CA 1
ATOM 624 C C . GLN A 1 85 ? -20.880 4.741 28.449 1.00 96.25 85 GLN A C 1
ATOM 626 O O . GLN A 1 85 ? -21.474 4.424 29.482 1.00 96.25 85 GLN A O 1
ATOM 631 N N . VAL A 1 86 ? -20.082 3.906 27.791 1.00 98.00 86 VAL A N 1
ATOM 632 C CA . VAL A 1 86 ? -19.824 2.532 28.220 1.00 98.00 86 VAL A CA 1
ATOM 633 C C . VAL A 1 86 ? -18.338 2.349 28.469 1.00 98.00 86 VAL A C 1
ATOM 635 O O . VAL A 1 86 ? -17.510 2.704 27.630 1.00 98.00 86 VAL A O 1
ATOM 638 N N . ARG A 1 87 ? -18.017 1.754 29.615 1.00 98.44 87 ARG A N 1
ATOM 639 C CA . ARG A 1 87 ? -16.681 1.307 29.980 1.00 98.44 87 ARG A CA 1
ATOM 640 C C . ARG A 1 87 ? -16.721 -0.164 30.367 1.00 98.44 87 ARG A C 1
ATOM 642 O O . ARG A 1 87 ? -17.616 -0.581 31.097 1.00 98.44 87 ARG A O 1
ATOM 649 N N . ILE A 1 88 ? -15.744 -0.939 29.915 1.00 98.25 88 ILE A N 1
ATOM 650 C CA . ILE A 1 88 ? -15.597 -2.348 30.286 1.00 98.25 88 ILE A CA 1
ATOM 651 C C . ILE A 1 88 ? -14.199 -2.547 30.864 1.00 98.25 88 ILE A C 1
ATOM 653 O O . ILE A 1 88 ? -13.205 -2.280 30.196 1.00 98.25 88 ILE A O 1
ATOM 657 N N . GLU A 1 89 ? -14.118 -2.984 32.117 1.00 97.56 89 GLU A N 1
ATOM 658 C CA . GLU A 1 89 ? -12.868 -3.105 32.869 1.00 97.56 89 GLU A CA 1
ATOM 659 C C . GLU A 1 89 ? -12.626 -4.563 33.264 1.00 97.56 89 GLU A C 1
ATOM 661 O O . GLU A 1 89 ? -13.456 -5.178 33.940 1.00 97.56 89 GLU A O 1
ATOM 666 N N . GLY A 1 90 ? -11.461 -5.094 32.887 1.00 95.44 90 GLY A N 1
ATOM 667 C CA . GLY A 1 90 ? -10.958 -6.371 33.384 1.00 95.44 90 GLY A CA 1
ATOM 668 C C . GLY A 1 90 ? -11.714 -7.605 32.897 1.00 95.44 90 GLY A C 1
ATOM 669 O O . GLY A 1 90 ? -11.808 -8.576 33.640 1.00 95.44 90 GLY A O 1
ATOM 670 N N . ALA A 1 91 ? -12.285 -7.603 31.691 1.00 96.94 91 ALA A N 1
ATOM 671 C CA . ALA A 1 91 ? -12.858 -8.829 31.133 1.00 96.94 91 ALA A CA 1
ATOM 672 C C . ALA A 1 91 ? -11.744 -9.805 30.704 1.00 96.94 91 ALA A C 1
ATOM 674 O O . ALA A 1 91 ? -10.659 -9.391 30.297 1.00 96.94 91 ALA A O 1
ATOM 675 N N . GLY A 1 92 ? -11.998 -11.110 30.781 1.00 96.75 92 GLY A N 1
ATOM 676 C CA . GLY A 1 92 ? -11.084 -12.129 30.266 1.00 96.75 92 GLY A CA 1
ATOM 677 C C . GLY A 1 92 ? -11.040 -12.098 28.739 1.00 96.75 92 GLY A C 1
ATOM 678 O O . GLY A 1 92 ? -9.990 -11.852 28.161 1.00 96.75 92 GLY A O 1
ATOM 679 N N . ALA A 1 93 ? -12.191 -12.285 28.092 1.00 97.88 93 ALA A N 1
ATOM 680 C CA . ALA A 1 93 ? -12.358 -12.136 26.643 1.00 97.88 93 ALA A CA 1
ATOM 681 C C . ALA A 1 93 ? -13.770 -11.632 26.319 1.00 97.88 93 ALA A C 1
ATOM 683 O O . ALA A 1 93 ? -14.695 -11.844 27.112 1.00 97.88 93 ALA A O 1
ATOM 684 N N . ILE A 1 94 ? -13.941 -10.984 25.169 1.00 98.44 94 ILE A N 1
ATOM 685 C CA . ILE A 1 94 ? -15.246 -10.524 24.682 1.00 98.44 94 ILE A CA 1
ATOM 686 C C . ILE A 1 94 ? -15.361 -10.870 23.200 1.00 98.44 94 ILE A C 1
ATOM 688 O O . ILE A 1 94 ? -14.601 -10.338 22.399 1.00 98.44 94 ILE A O 1
ATOM 692 N N . ASP A 1 95 ? -16.321 -11.716 22.831 1.00 98.44 95 ASP A N 1
ATOM 693 C CA . ASP A 1 95 ? -16.525 -12.110 21.432 1.00 98.44 95 ASP A CA 1
ATOM 694 C C . ASP A 1 95 ? -17.234 -11.006 20.628 1.00 98.44 95 ASP A C 1
ATOM 696 O O . ASP A 1 95 ? -16.948 -10.841 19.445 1.00 98.44 95 ASP A O 1
ATOM 700 N N . ALA A 1 96 ? -18.140 -10.237 21.248 1.00 98.56 96 ALA A N 1
ATOM 701 C CA . ALA A 1 96 ? -18.839 -9.141 20.579 1.00 98.56 96 ALA A CA 1
ATOM 702 C C . ALA A 1 96 ? -19.260 -8.000 21.523 1.00 98.56 96 ALA A C 1
ATOM 704 O O . ALA A 1 96 ? -19.751 -8.235 22.628 1.00 98.56 96 ALA A O 1
ATOM 705 N N . ILE A 1 97 ? -19.145 -6.756 21.055 1.00 98.62 97 ILE A N 1
ATOM 706 C CA . ILE A 1 97 ? -19.752 -5.549 21.629 1.00 98.62 97 ILE A CA 1
ATOM 707 C C . ILE A 1 97 ? -20.594 -4.900 20.535 1.00 98.62 97 ILE A C 1
ATOM 709 O O . ILE A 1 97 ? -20.056 -4.397 19.549 1.00 98.62 97 ILE A O 1
ATOM 713 N N . VAL A 1 98 ? -21.913 -4.886 20.699 1.00 98.25 98 VAL A N 1
ATOM 714 C CA . VAL A 1 98 ? -22.834 -4.438 19.647 1.00 98.25 98 VAL A CA 1
ATOM 715 C C . VAL A 1 98 ? -23.820 -3.412 20.171 1.00 98.25 98 VAL A C 1
ATOM 717 O O . VAL A 1 98 ? -24.428 -3.587 21.224 1.00 98.25 98 VAL A O 1
ATOM 720 N N . GLN A 1 99 ? -24.016 -2.338 19.415 1.00 97.06 99 GLN A N 1
ATOM 721 C CA . GLN A 1 99 ? -25.097 -1.392 19.650 1.00 97.06 99 GLN A CA 1
ATOM 722 C C . GLN A 1 99 ? -26.333 -1.784 18.833 1.00 97.06 99 GLN A C 1
ATOM 724 O O . GLN A 1 99 ? -26.313 -1.748 17.604 1.00 97.06 99 GLN A O 1
ATOM 729 N N . THR A 1 100 ? -27.432 -2.095 19.520 1.00 96.81 100 THR A N 1
ATOM 730 C CA . THR A 1 100 ? -28.743 -2.376 18.906 1.00 96.81 100 THR A CA 1
ATOM 731 C C . THR A 1 100 ? -29.765 -1.268 19.170 1.00 96.81 100 THR A C 1
ATOM 733 O O . THR A 1 100 ? -30.712 -1.115 18.398 1.00 96.81 100 THR A O 1
ATOM 736 N N . GLY A 1 101 ? -29.557 -0.472 20.224 1.00 93.69 101 GLY A N 1
ATOM 737 C CA . GLY A 1 101 ? -30.412 0.654 20.601 1.00 93.69 101 GLY A CA 1
ATOM 738 C C . GLY A 1 101 ? -30.126 1.944 19.829 1.00 93.69 101 GLY A C 1
ATOM 739 O O . GLY A 1 101 ? -29.066 2.126 19.219 1.00 93.69 101 GLY A O 1
ATOM 740 N N . SER A 1 102 ? -31.080 2.878 19.869 1.00 91.75 102 SER A N 1
ATOM 741 C CA . SER A 1 102 ? -31.009 4.128 19.098 1.00 91.75 102 SER A CA 1
ATOM 742 C C . SER A 1 102 ? -30.209 5.264 19.747 1.00 91.75 102 SER A C 1
ATOM 744 O O . SER A 1 102 ? -30.038 6.308 19.111 1.00 91.75 102 SER A O 1
ATOM 746 N N . ALA A 1 103 ? -29.791 5.134 21.010 1.00 91.44 103 ALA A N 1
ATOM 747 C CA . ALA A 1 103 ? -29.109 6.212 21.723 1.00 91.44 103 ALA A CA 1
ATOM 748 C C . ALA A 1 103 ? -27.727 6.526 21.123 1.00 91.44 103 ALA A C 1
ATOM 750 O O . ALA A 1 103 ? -27.042 5.654 20.582 1.00 91.44 103 ALA A O 1
ATOM 751 N N . GLU A 1 104 ? -27.285 7.779 21.251 1.00 91.94 104 GLU A N 1
ATOM 752 C CA . GLU A 1 104 ? -25.905 8.121 20.912 1.00 91.94 104 GLU A CA 1
ATOM 753 C C . GLU A 1 104 ? -24.959 7.374 21.857 1.00 91.94 104 GLU A C 1
ATOM 755 O O . GLU A 1 104 ? -25.059 7.564 23.063 1.00 91.94 104 GLU A O 1
ATOM 760 N N . THR A 1 105 ? -24.067 6.526 21.341 1.00 94.31 105 THR A N 1
ATOM 761 C CA . THR A 1 105 ? -23.268 5.614 22.181 1.00 94.31 105 THR A CA 1
ATOM 762 C C . THR A 1 105 ? -21.776 5.821 21.985 1.00 94.31 105 THR A C 1
ATOM 764 O O . THR A 1 105 ? -21.265 5.820 20.864 1.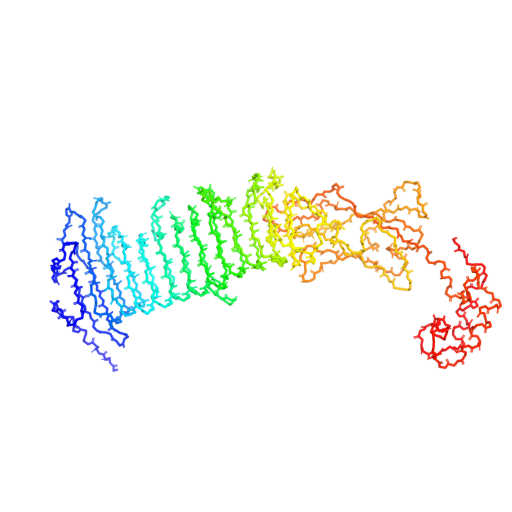00 94.31 105 THR A O 1
ATOM 767 N N . HIS A 1 106 ? -21.071 6.013 23.094 1.00 95.81 106 HIS A N 1
ATOM 768 C CA . HIS A 1 106 ? -19.629 6.199 23.143 1.00 95.81 106 HIS A CA 1
ATOM 769 C C . HIS A 1 106 ? -19.046 5.083 24.006 1.00 95.81 106 HIS A C 1
ATOM 771 O O . HIS A 1 106 ? -19.289 5.016 25.210 1.00 95.81 106 HIS A O 1
ATOM 777 N N . LEU A 1 107 ? -18.289 4.189 23.386 1.00 97.88 107 LEU A N 1
ATOM 778 C CA . LEU A 1 107 ? -17.531 3.169 24.094 1.00 97.88 107 LEU A CA 1
ATOM 779 C C . LEU A 1 107 ? -16.210 3.798 24.525 1.00 97.88 107 LEU A C 1
ATOM 781 O O . LEU A 1 107 ? -15.271 3.837 23.744 1.00 97.88 107 LEU A O 1
ATOM 785 N N . GLU A 1 108 ? -16.162 4.371 25.722 1.00 98.06 108 GLU A N 1
ATOM 786 C CA . GLU A 1 108 ? -15.041 5.202 26.171 1.00 98.06 108 GLU A CA 1
ATOM 787 C C . GLU A 1 108 ? -13.758 4.378 26.340 1.00 98.06 108 GLU A C 1
ATOM 789 O O . GLU A 1 108 ? -12.684 4.789 25.900 1.00 98.06 108 GLU A O 1
ATOM 794 N N . TYR A 1 109 ? -13.872 3.212 26.976 1.00 98.25 109 TYR A N 1
ATOM 795 C CA . TYR A 1 109 ? -12.722 2.384 27.308 1.00 98.25 109 TYR A CA 1
ATOM 796 C C . TYR A 1 109 ? -13.113 0.911 27.456 1.00 98.25 109 TYR A C 1
ATOM 798 O O . TYR A 1 109 ? -14.084 0.584 28.141 1.00 98.25 109 TYR A O 1
ATOM 806 N N . VAL A 1 110 ? -12.342 0.017 26.842 1.00 98.56 110 VAL A N 1
ATOM 807 C CA . VAL A 1 110 ? -12.474 -1.437 26.990 1.00 98.56 110 VAL A CA 1
ATOM 808 C C . VAL A 1 110 ? -11.120 -2.020 27.334 1.00 98.56 110 VAL A C 1
ATOM 810 O O . VAL A 1 110 ? -10.152 -1.801 26.614 1.00 98.56 110 VAL A O 1
ATOM 813 N N . GLN A 1 111 ? -11.068 -2.808 28.399 1.00 98.44 111 GLN A N 1
ATOM 814 C CA . GLN A 1 111 ? -9.910 -3.610 28.755 1.00 98.44 111 GLN A CA 1
ATOM 815 C C . GLN A 1 111 ? -10.287 -5.088 28.788 1.00 98.44 111 GLN A C 1
ATOM 817 O O . GLN A 1 111 ? -11.102 -5.506 29.619 1.00 98.44 111 GLN A O 1
ATOM 822 N N . VAL A 1 112 ? -9.640 -5.874 27.928 1.00 97.94 112 VAL A N 1
ATOM 823 C CA . VAL A 1 112 ? -9.696 -7.339 27.954 1.00 97.94 112 VAL A CA 1
ATOM 824 C C . VAL A 1 112 ? -8.295 -7.922 28.141 1.00 97.94 112 VAL A C 1
ATOM 826 O O . VAL A 1 112 ? -7.320 -7.418 27.584 1.00 97.94 112 VAL A O 1
ATOM 829 N N . PHE A 1 113 ? -8.165 -8.980 28.939 1.00 97.81 113 PHE A N 1
ATOM 830 C CA . PHE A 1 113 ? -6.866 -9.608 29.219 1.00 97.81 113 PHE A CA 1
ATOM 831 C C . PHE A 1 113 ? -6.416 -10.594 28.144 1.00 97.81 113 PHE A C 1
ATOM 833 O O . PHE A 1 113 ? -5.219 -10.831 27.983 1.00 97.81 113 PHE A O 1
ATOM 840 N N . GLU A 1 114 ? -7.362 -11.186 27.429 1.00 97.75 114 GLU A N 1
ATOM 841 C CA . GLU A 1 114 ? -7.100 -12.090 26.324 1.00 97.75 114 GLU A CA 1
ATOM 842 C C . GLU A 1 114 ? -7.554 -11.423 25.027 1.00 97.75 114 GLU A C 1
ATOM 844 O O . GLU A 1 114 ? -6.871 -10.546 24.506 1.00 97.75 114 GLU A O 1
ATOM 849 N N . ASP A 1 115 ? -8.710 -11.828 24.532 1.00 98.31 115 ASP A N 1
ATOM 850 C CA . ASP A 1 115 ? -9.080 -11.741 23.134 1.00 98.31 115 ASP A CA 1
ATOM 851 C C . ASP A 1 115 ? -10.323 -10.845 22.969 1.00 98.31 115 ASP A C 1
ATOM 853 O O . ASP A 1 115 ? -11.248 -10.899 23.792 1.00 98.31 115 ASP A O 1
ATOM 857 N N . LEU A 1 116 ? -10.328 -10.007 21.927 1.00 98.62 116 LEU A N 1
ATOM 858 C CA . LEU A 1 116 ? -11.455 -9.151 21.551 1.00 98.62 116 LEU A CA 1
ATOM 859 C C . LEU A 1 116 ? -11.928 -9.493 20.133 1.00 98.62 116 LEU A C 1
ATOM 861 O O . LEU A 1 116 ? -11.168 -9.439 19.165 1.00 98.62 116 LEU A O 1
ATOM 865 N N . GLY A 1 117 ? -13.207 -9.821 20.014 1.00 98.44 117 GLY A N 1
ATOM 866 C CA . GLY A 1 117 ? -13.878 -10.023 18.741 1.00 98.44 117 GLY A CA 1
ATOM 867 C C . GLY A 1 117 ? -14.489 -8.733 18.200 1.00 98.44 117 GLY A C 1
ATOM 868 O O . GLY A 1 117 ? -13.828 -7.700 18.098 1.00 98.44 117 GLY A O 1
ATOM 869 N N . ASP A 1 118 ? -15.748 -8.821 17.795 1.00 98.38 118 ASP A N 1
ATOM 870 C CA . ASP A 1 118 ? -16.436 -7.807 17.004 1.00 98.38 118 ASP A CA 1
ATOM 871 C C . ASP A 1 118 ? -16.797 -6.600 17.878 1.00 98.38 118 ASP A C 1
ATOM 873 O O . ASP A 1 118 ? -17.347 -6.749 18.968 1.00 98.38 118 ASP A O 1
ATOM 877 N N . VAL A 1 119 ? -16.555 -5.379 17.403 1.00 98.62 119 VAL A N 1
ATOM 878 C CA . VAL A 1 119 ? -17.001 -4.160 18.094 1.00 98.62 119 VAL A CA 1
ATOM 879 C C . VAL A 1 119 ? -17.710 -3.261 17.102 1.00 98.62 119 VAL A C 1
ATOM 881 O O . VAL A 1 119 ? -17.100 -2.763 16.163 1.00 98.62 119 VAL A O 1
ATOM 884 N N . GLN A 1 120 ? -18.996 -3.007 17.324 1.00 98.38 120 GLN A N 1
ATOM 885 C CA . GLN A 1 120 ? -19.799 -2.137 16.475 1.00 98.38 120 GLN A CA 1
ATOM 886 C C . GLN A 1 120 ? -20.628 -1.169 17.317 1.00 98.38 120 GLN A C 1
ATOM 888 O O . GLN A 1 120 ? -21.682 -1.514 17.853 1.00 98.38 120 GLN A O 1
ATOM 893 N N . VAL A 1 121 ? -20.157 0.074 17.402 1.00 97.25 121 VAL A N 1
ATOM 894 C CA . VAL A 1 121 ? -20.785 1.164 18.168 1.00 97.25 121 VAL A CA 1
ATOM 895 C C . VAL A 1 121 ? -20.579 2.492 17.441 1.00 97.25 121 VAL A C 1
ATOM 897 O O . VAL A 1 121 ? -19.816 2.572 16.480 1.00 97.25 121 VAL A O 1
ATOM 900 N N . GLN A 1 122 ? -21.271 3.557 17.841 1.00 95.50 122 GLN A N 1
ATOM 901 C CA . GLN A 1 122 ? -21.135 4.847 17.155 1.00 95.50 122 GLN A CA 1
ATOM 902 C C . GLN A 1 122 ? -19.761 5.490 17.310 1.00 95.50 122 GLN A C 1
ATOM 904 O O . GLN A 1 122 ? -19.214 5.933 16.308 1.00 95.50 122 GLN A O 1
ATOM 909 N N . SER A 1 123 ? -19.197 5.562 18.513 1.00 95.81 123 SER A N 1
ATOM 910 C CA . SER A 1 123 ? -17.848 6.097 18.740 1.00 95.81 123 SER A CA 1
ATOM 911 C C . SER A 1 123 ? -17.065 5.156 19.640 1.00 95.81 123 SER A C 1
ATOM 913 O O . SER A 1 123 ? -17.597 4.692 20.648 1.00 95.81 123 SER A O 1
ATOM 915 N N . ILE A 1 124 ? -15.809 4.901 19.283 1.00 98.38 124 ILE A N 1
ATOM 916 C CA . ILE A 1 124 ? -14.905 3.998 19.991 1.00 98.38 124 ILE A CA 1
ATOM 917 C C . ILE A 1 124 ? -13.747 4.829 20.536 1.00 98.38 124 ILE A C 1
ATOM 919 O O . ILE A 1 124 ? -13.036 5.490 19.785 1.00 98.38 124 ILE A O 1
ATOM 923 N N . GLY A 1 125 ? -13.594 4.825 21.853 1.00 98.12 125 GLY A N 1
ATOM 924 C CA . GLY A 1 125 ? -12.461 5.386 22.567 1.00 98.12 125 GLY A CA 1
ATOM 925 C C . GLY A 1 125 ? -11.273 4.431 22.509 1.00 98.12 125 GLY A C 1
ATOM 926 O O . GLY A 1 125 ? -10.810 4.079 21.424 1.00 98.12 125 GLY A O 1
ATOM 927 N N . THR A 1 126 ? -10.775 4.014 23.670 1.00 98.56 126 THR A N 1
ATOM 928 C CA . THR A 1 126 ? -9.581 3.164 23.766 1.00 98.56 126 THR A CA 1
ATOM 929 C C . THR A 1 126 ? -9.951 1.699 23.987 1.00 98.56 126 THR A C 1
ATOM 931 O O . THR A 1 126 ? -10.644 1.364 24.947 1.00 98.56 126 THR A O 1
ATOM 934 N N . LEU A 1 127 ? -9.443 0.813 23.134 1.00 98.69 127 LEU A N 1
ATOM 935 C CA . LEU A 1 127 ? -9.513 -0.637 23.293 1.00 98.69 127 LEU A CA 1
ATOM 936 C C . LEU A 1 127 ? -8.122 -1.162 23.672 1.00 98.69 127 LEU A C 1
ATOM 938 O O . LEU A 1 127 ? -7.199 -1.059 22.872 1.00 98.69 127 LEU A O 1
ATOM 942 N N . ILE A 1 128 ? -7.974 -1.730 24.868 1.00 98.62 128 ILE A N 1
ATOM 943 C CA . ILE A 1 128 ? -6.746 -2.387 25.335 1.00 98.62 128 ILE A CA 1
ATOM 944 C C . ILE A 1 128 ? -6.997 -3.889 25.421 1.00 98.62 128 ILE A C 1
ATOM 946 O O . ILE A 1 128 ? -7.831 -4.351 26.205 1.00 98.62 128 ILE A O 1
ATOM 950 N N . VAL A 1 129 ? -6.257 -4.651 24.626 1.00 98.62 129 VAL A N 1
ATOM 951 C CA . VAL A 1 129 ? -6.466 -6.082 24.405 1.00 98.62 129 VAL A CA 1
ATOM 952 C C . VAL A 1 129 ? -5.168 -6.817 24.694 1.00 98.62 129 VAL A C 1
ATOM 954 O O . VAL A 1 129 ? -4.163 -6.616 24.021 1.00 98.62 129 VAL A O 1
ATOM 957 N N . GLY A 1 130 ? -5.156 -7.671 25.717 1.00 98.25 130 GLY A N 1
ATOM 958 C CA . GLY A 1 130 ? -3.926 -8.333 26.161 1.00 98.25 130 GLY A CA 1
ATOM 959 C C . GLY A 1 130 ? -3.337 -9.327 25.152 1.00 98.25 130 GLY A C 1
ATOM 960 O O . GLY A 1 130 ? -2.142 -9.620 25.220 1.00 98.25 130 GLY A O 1
ATOM 961 N N . ARG A 1 131 ? -4.142 -9.841 24.213 1.00 98.06 131 ARG A N 1
ATOM 962 C CA . ARG A 1 131 ? -3.709 -10.749 23.143 1.00 98.06 131 ARG A CA 1
ATOM 963 C C . ARG A 1 131 ? -4.131 -10.249 21.762 1.00 98.06 131 ARG A C 1
ATOM 965 O O . ARG A 1 131 ? -3.406 -9.431 21.204 1.00 98.06 131 ARG A O 1
ATOM 972 N N . ASP A 1 132 ? -5.228 -10.763 21.202 1.00 98.50 132 ASP A N 1
ATOM 973 C CA . ASP A 1 132 ? -5.559 -10.561 19.787 1.00 98.50 132 ASP A CA 1
ATOM 974 C C . ASP A 1 132 ? -6.898 -9.841 19.609 1.00 98.50 132 ASP A C 1
ATOM 976 O O . ASP A 1 132 ? -7.854 -10.089 20.345 1.00 98.50 132 ASP A O 1
ATOM 980 N N . VAL A 1 133 ? -6.979 -9.023 18.561 1.00 98.56 133 VAL A N 1
ATOM 981 C CA . VAL A 1 133 ? -8.232 -8.503 18.008 1.00 98.56 133 VAL A CA 1
ATOM 982 C C . VAL A 1 133 ? -8.539 -9.253 16.715 1.00 98.56 133 VAL A C 1
ATOM 984 O O . VAL A 1 133 ? -7.797 -9.134 15.740 1.00 98.56 133 VAL A O 1
ATOM 987 N N . HIS A 1 134 ? -9.619 -10.029 16.673 1.00 96.31 134 HIS A N 1
ATOM 988 C CA . HIS A 1 134 ? -9.962 -10.849 15.493 1.00 96.31 134 HIS A CA 1
ATOM 989 C C . HIS A 1 134 ? -11.236 -10.405 14.776 1.00 96.31 134 HIS A C 1
ATOM 991 O O . HIS A 1 134 ? -11.415 -10.743 13.605 1.00 96.31 134 HIS A O 1
ATOM 997 N N . GLY A 1 135 ? -12.112 -9.663 15.452 1.00 89.00 135 GLY A N 1
ATOM 998 C CA . GLY A 1 135 ? -13.356 -9.174 14.867 1.00 89.00 135 GLY A CA 1
ATOM 999 C C . GLY A 1 135 ? -13.197 -7.826 14.166 1.00 89.00 135 GLY A C 1
ATOM 1000 O O . GLY A 1 135 ? -12.230 -7.100 14.420 1.00 89.00 135 GLY A O 1
ATOM 1001 N N . PRO A 1 136 ? -14.128 -7.457 13.269 1.00 97.81 136 PRO A N 1
ATOM 1002 C CA . PRO A 1 136 ? -14.206 -6.098 12.770 1.00 97.81 136 PRO A CA 1
ATOM 1003 C C . PRO A 1 136 ? -14.445 -5.112 13.918 1.00 97.81 136 PRO A C 1
ATOM 1005 O O . PRO A 1 136 ? -15.321 -5.309 14.762 1.00 97.81 136 PRO A O 1
ATOM 1008 N N . ILE A 1 137 ? -13.707 -4.008 13.893 1.00 98.62 137 ILE A N 1
ATOM 1009 C CA . ILE A 1 137 ? -13.896 -2.863 14.779 1.00 98.62 137 ILE A CA 1
ATOM 1010 C C . ILE A 1 137 ? -14.476 -1.729 13.939 1.00 98.62 137 ILE A C 1
ATOM 1012 O O . ILE A 1 137 ? -13.808 -1.169 13.071 1.00 98.62 137 ILE A O 1
ATOM 1016 N N . VAL A 1 138 ? -15.750 -1.421 14.163 1.00 98.50 138 VAL A N 1
ATOM 1017 C CA . VAL A 1 138 ? -16.556 -0.541 13.318 1.00 98.50 138 VAL A CA 1
ATOM 1018 C C . VAL A 1 138 ? -17.120 0.611 14.142 1.00 98.50 138 VAL A C 1
ATOM 1020 O O . VAL A 1 138 ? -18.061 0.445 14.922 1.00 98.50 138 VAL A O 1
ATOM 1023 N N . ALA A 1 139 ? -16.586 1.809 13.914 1.00 97.81 139 ALA A N 1
ATOM 1024 C CA . ALA A 1 139 ? -17.182 3.050 14.382 1.00 97.81 139 ALA A CA 1
ATOM 1025 C C . ALA A 1 139 ? -18.247 3.522 13.381 1.00 97.81 139 ALA A C 1
ATOM 1027 O O . ALA A 1 139 ? -17.955 3.894 12.245 1.00 97.81 139 ALA A O 1
ATOM 1028 N N . THR A 1 140 ? -19.502 3.541 13.820 1.00 96.06 140 THR A N 1
ATOM 1029 C CA . THR A 1 140 ? -20.670 3.932 13.006 1.00 96.06 140 THR A CA 1
ATOM 1030 C C . THR A 1 140 ? -21.013 5.422 13.134 1.00 96.06 140 THR A C 1
ATOM 1032 O O . THR A 1 140 ? -22.156 5.833 12.929 1.00 96.06 140 THR A O 1
ATOM 1035 N N . THR A 1 141 ? -20.031 6.250 13.507 1.00 89.94 141 THR A N 1
ATOM 1036 C CA . THR A 1 141 ? -20.226 7.684 13.750 1.00 89.94 141 THR A CA 1
ATOM 1037 C C . THR A 1 141 ? -20.811 8.366 12.507 1.00 89.94 141 THR A C 1
ATOM 1039 O O . THR A 1 141 ? -20.359 8.098 11.397 1.00 89.94 141 THR A O 1
ATOM 1042 N N . PRO A 1 142 ? -21.754 9.312 12.639 1.00 90.56 142 PRO A N 1
ATOM 1043 C CA . PRO A 1 142 ? -22.015 10.278 11.574 1.00 90.56 142 PRO A CA 1
ATOM 1044 C C . PRO A 1 142 ? -20.742 11.069 11.205 1.00 90.56 142 PRO A C 1
ATOM 1046 O O . PRO A 1 142 ? -19.854 11.187 12.047 1.00 90.56 142 PRO A O 1
ATOM 1049 N N . PRO A 1 143 ? -20.660 11.674 10.001 1.00 92.62 143 PRO A N 1
ATOM 1050 C CA . PRO A 1 143 ? -19.496 12.445 9.558 1.00 92.62 143 PRO A CA 1
ATOM 1051 C C . PRO A 1 143 ? -18.960 13.425 10.609 1.00 92.62 143 PRO A C 1
ATOM 1053 O O . PRO A 1 143 ? -19.606 14.433 10.905 1.00 92.62 143 PRO A O 1
ATOM 1056 N N . ASN A 1 144 ? -17.790 13.127 11.176 1.00 91.75 144 ASN A N 1
ATOM 1057 C CA . ASN A 1 144 ? -17.164 13.945 12.208 1.00 91.75 144 ASN A CA 1
ATOM 1058 C C . ASN A 1 144 ? -15.633 13.738 12.231 1.00 91.75 144 ASN A C 1
ATOM 1060 O O . ASN A 1 144 ? -15.187 12.618 12.463 1.00 91.75 144 ASN A O 1
ATOM 1064 N N . PRO A 1 145 ? -14.821 14.798 12.057 1.00 90.88 145 PRO A N 1
ATOM 1065 C CA . PRO A 1 145 ? -13.360 14.685 12.007 1.00 90.88 145 PRO A CA 1
ATOM 1066 C C . PRO A 1 145 ? -12.687 14.382 13.353 1.00 90.88 145 PRO A C 1
ATOM 1068 O O . PRO A 1 145 ? -11.506 14.059 13.375 1.00 90.88 145 PRO A O 1
ATOM 1071 N N . VAL A 1 146 ? -13.416 14.498 14.467 1.00 91.19 146 VAL A N 1
ATOM 1072 C CA . VAL A 1 146 ? -12.901 14.313 15.840 1.00 91.19 146 VAL A CA 1
ATOM 1073 C C . VAL A 1 146 ? -13.435 13.022 16.476 1.00 91.19 146 VAL A C 1
ATOM 1075 O O . VAL A 1 146 ? -13.186 12.742 17.641 1.00 91.19 146 VAL A O 1
ATOM 1078 N N . ARG A 1 147 ? -14.239 12.240 15.751 1.00 92.56 147 ARG A N 1
ATOM 1079 C CA . ARG A 1 147 ? -14.825 10.991 16.255 1.00 92.56 147 ARG A CA 1
ATOM 1080 C C . ARG A 1 147 ? -14.490 9.834 15.326 1.00 92.56 147 ARG A C 1
ATOM 1082 O O . ARG A 1 147 ? -14.128 10.040 14.171 1.00 92.56 147 ARG A O 1
ATOM 1089 N N . GLY A 1 148 ? -14.642 8.619 15.831 1.00 96.00 148 GLY A N 1
ATOM 1090 C CA . GLY A 1 148 ? -14.317 7.393 15.117 1.00 96.00 148 GLY A CA 1
ATOM 1091 C C . GLY A 1 148 ? -13.733 6.384 16.090 1.00 96.00 148 GLY A C 1
ATOM 1092 O O . GLY A 1 148 ? -14.399 6.034 17.063 1.00 96.00 148 GLY A O 1
ATOM 1093 N N . ILE A 1 149 ? -12.507 5.950 15.818 1.00 98.19 149 ILE A N 1
ATOM 1094 C CA . ILE A 1 149 ? -11.721 5.049 16.660 1.00 98.19 149 ILE A CA 1
ATOM 1095 C C . ILE A 1 149 ? -10.547 5.851 17.223 1.00 98.19 149 ILE A C 1
ATOM 1097 O O . ILE A 1 149 ? -9.690 6.300 16.465 1.00 98.19 149 ILE A O 1
ATOM 1101 N N . VAL A 1 150 ? -10.504 6.040 18.539 1.00 98.25 150 VAL A N 1
ATOM 1102 C CA . VAL A 1 150 ? -9.400 6.762 19.186 1.00 98.25 150 VAL A CA 1
ATOM 1103 C C . VAL A 1 150 ? -8.171 5.863 19.262 1.00 98.25 150 VAL A C 1
ATOM 1105 O O . VAL A 1 150 ? -7.147 6.182 18.670 1.00 98.25 150 VAL A O 1
ATOM 1108 N N . ALA A 1 151 ? -8.255 4.717 19.936 1.00 98.50 151 ALA A N 1
ATOM 1109 C CA . ALA A 1 151 ? -7.093 3.849 20.098 1.00 98.50 151 ALA A CA 1
ATOM 1110 C C . ALA A 1 151 ? -7.462 2.366 20.116 1.00 98.50 151 ALA A C 1
ATOM 1112 O O . ALA A 1 151 ? -8.435 1.969 20.757 1.00 98.50 151 ALA A O 1
ATOM 1113 N N . ILE A 1 152 ? -6.645 1.548 19.456 1.00 98.69 152 ILE A N 1
ATOM 1114 C CA . ILE A 1 152 ? -6.664 0.088 19.575 1.00 98.69 152 ILE A CA 1
ATOM 1115 C C . ILE A 1 152 ? -5.247 -0.374 19.884 1.00 98.69 152 ILE A C 1
ATOM 1117 O O . ILE A 1 152 ? -4.337 -0.134 19.098 1.00 98.69 152 ILE A O 1
ATOM 1121 N N . GLU A 1 153 ? -5.074 -1.054 21.008 1.00 98.75 153 GLU A N 1
ATOM 1122 C CA . GLU A 1 153 ? -3.804 -1.613 21.459 1.00 98.75 153 GLU A CA 1
ATOM 1123 C C . GLU A 1 153 ? -3.977 -3.115 21.678 1.00 98.75 153 GLU A C 1
ATOM 1125 O O . GLU A 1 153 ? -4.632 -3.538 22.633 1.00 98.75 153 GLU A O 1
ATOM 1130 N N . ALA A 1 154 ? -3.398 -3.924 20.793 1.00 98.56 154 ALA A N 1
ATOM 1131 C CA . ALA A 1 154 ? -3.376 -5.375 20.913 1.00 98.56 154 ALA A CA 1
ATOM 1132 C C . ALA A 1 154 ? -1.982 -5.855 21.326 1.00 98.56 154 ALA A C 1
ATOM 1134 O O . ALA A 1 154 ? -0.983 -5.530 20.687 1.00 98.56 154 ALA A O 1
ATOM 1135 N N . GLY A 1 155 ? -1.905 -6.690 22.361 1.00 98.38 155 GLY A N 1
ATOM 1136 C CA . GLY A 1 155 ? -0.643 -7.257 22.838 1.00 98.38 155 GLY A CA 1
ATOM 1137 C C . GLY A 1 155 ? 0.050 -8.171 21.822 1.00 98.38 155 GLY A C 1
ATOM 1138 O O . GLY A 1 155 ? 1.235 -8.463 21.980 1.00 98.38 155 GLY A O 1
ATOM 1139 N N . ARG A 1 156 ? -0.666 -8.643 20.792 1.00 98.31 156 ARG A N 1
ATOM 1140 C CA . ARG A 1 156 ? -0.115 -9.444 19.693 1.00 98.31 156 ARG A CA 1
ATOM 1141 C C . ARG A 1 156 ? -0.662 -9.003 18.339 1.00 98.31 156 ARG A C 1
ATOM 1143 O O . ARG A 1 156 ? -0.015 -8.209 17.667 1.00 98.31 156 ARG A O 1
ATOM 1150 N N . ASP A 1 157 ? -1.813 -9.524 17.919 1.00 98.44 157 ASP A N 1
ATOM 1151 C CA . ASP A 1 157 ? -2.266 -9.400 16.531 1.00 98.44 157 ASP A CA 1
ATOM 1152 C C . ASP A 1 157 ? -3.581 -8.634 16.408 1.00 98.44 157 ASP A C 1
ATOM 1154 O O . ASP A 1 157 ? -4.473 -8.772 17.245 1.00 98.44 157 ASP A O 1
ATOM 1158 N N . ILE A 1 158 ? -3.736 -7.907 15.305 1.00 98.62 158 ILE A N 1
ATOM 1159 C CA . ILE A 1 158 ? -5.028 -7.397 14.839 1.00 98.62 158 ILE A CA 1
ATOM 1160 C C . ILE A 1 158 ? -5.281 -8.010 13.466 1.00 98.62 158 ILE A C 1
ATOM 1162 O O . ILE A 1 158 ? -4.511 -7.777 12.542 1.00 98.62 158 ILE A O 1
ATOM 1166 N N . ALA A 1 159 ? -6.338 -8.807 13.326 1.00 96.75 159 ALA A N 1
ATOM 1167 C CA . ALA A 1 159 ? -6.661 -9.529 12.091 1.00 96.75 159 ALA A CA 1
ATOM 1168 C C . ALA A 1 159 ? -7.992 -9.093 11.447 1.00 96.75 159 ALA A C 1
ATOM 1170 O O . ALA A 1 159 ? -8.284 -9.482 10.317 1.00 96.75 159 ALA A O 1
ATOM 1171 N N . GLY A 1 160 ? -8.803 -8.299 12.152 1.00 95.75 160 GLY A N 1
ATOM 1172 C CA . GLY A 1 160 ? -10.109 -7.837 11.683 1.00 95.75 160 GLY A CA 1
ATOM 1173 C C . GLY A 1 160 ? -10.073 -6.463 10.993 1.00 95.75 160 GLY A C 1
ATOM 1174 O O . GLY A 1 160 ? -9.160 -5.674 11.237 1.00 95.75 160 GLY A O 1
ATOM 1175 N N . PRO A 1 161 ? -11.070 -6.137 10.145 1.00 98.31 161 PRO A N 1
ATOM 1176 C CA . PRO A 1 161 ? -11.211 -4.807 9.550 1.00 98.31 161 PRO A CA 1
ATOM 1177 C C . PRO A 1 161 ? -11.359 -3.693 10.594 1.00 98.31 161 PRO A C 1
ATOM 1179 O O . PRO A 1 161 ? -12.090 -3.858 11.568 1.00 98.31 161 PRO A O 1
ATOM 1182 N N . LEU A 1 162 ? -10.761 -2.529 10.339 1.00 98.44 162 LEU A N 1
ATOM 1183 C CA . LEU A 1 162 ? -10.890 -1.328 11.171 1.00 98.44 162 LEU A CA 1
ATOM 1184 C C . LEU A 1 162 ? -11.595 -0.227 10.376 1.00 98.44 162 LEU A C 1
ATOM 1186 O O . LEU A 1 162 ? -11.023 0.386 9.472 1.00 98.44 162 LEU A O 1
ATOM 1190 N N . LEU A 1 163 ? -12.867 0.011 10.675 1.00 98.12 163 LEU A N 1
ATOM 1191 C CA . LEU A 1 163 ? -13.734 0.835 9.840 1.00 98.12 163 LEU A CA 1
ATOM 1192 C C . LEU A 1 163 ? -14.253 2.043 10.620 1.00 98.12 163 LEU A C 1
ATOM 1194 O O . LEU A 1 163 ? -15.039 1.914 11.554 1.00 98.12 163 LEU A O 1
ATOM 1198 N N . ALA A 1 164 ? -13.858 3.232 10.177 1.00 96.62 164 ALA A N 1
ATOM 1199 C CA . ALA A 1 164 ? -14.393 4.518 10.604 1.00 96.62 164 ALA A CA 1
ATOM 1200 C C . ALA A 1 164 ? -14.740 5.352 9.358 1.00 96.62 164 ALA A C 1
ATOM 1202 O O . ALA A 1 164 ? -14.232 6.455 9.163 1.00 96.62 164 ALA A O 1
ATOM 1203 N N . GLU A 1 165 ? -15.608 4.831 8.481 1.00 94.06 165 GLU A N 1
ATOM 1204 C CA . GLU A 1 165 ? -15.911 5.397 7.145 1.00 94.06 165 GLU A CA 1
ATOM 1205 C C . GLU A 1 165 ? -16.381 6.863 7.154 1.00 94.06 165 GLU A C 1
ATOM 1207 O O . GLU A 1 165 ? -16.408 7.544 6.128 1.00 94.06 165 GLU A O 1
ATOM 1212 N N . HIS A 1 166 ? -16.792 7.365 8.311 1.00 93.94 166 HIS A N 1
ATOM 1213 C CA . HIS A 1 166 ? -17.252 8.733 8.527 1.00 93.94 166 HIS A CA 1
ATOM 1214 C C . HIS A 1 166 ? -16.499 9.437 9.662 1.00 93.94 166 HIS A C 1
ATOM 1216 O O . HIS A 1 166 ? -16.875 10.538 10.058 1.00 93.94 166 HIS A O 1
ATOM 1222 N N . GLY A 1 167 ? -15.445 8.813 10.172 1.00 95.06 167 GLY A N 1
ATOM 1223 C CA . GLY A 1 167 ? -14.639 9.297 11.276 1.00 95.06 167 GLY A CA 1
ATOM 1224 C C . GLY A 1 167 ? -13.148 9.253 10.965 1.00 95.06 167 GLY A C 1
ATOM 1225 O O . GLY A 1 167 ? -12.723 9.232 9.802 1.00 95.06 167 GLY A O 1
ATOM 1226 N N . ARG A 1 168 ? -12.372 9.256 12.041 1.00 95.69 168 ARG A N 1
ATOM 1227 C CA . ARG A 1 168 ? -10.917 9.131 12.068 1.00 95.69 168 ARG A CA 1
ATOM 1228 C C . ARG A 1 168 ? -10.511 7.868 12.821 1.00 95.69 168 ARG A C 1
ATOM 1230 O O . ARG A 1 168 ? -11.246 7.419 13.699 1.00 95.69 168 ARG A O 1
ATOM 1237 N N . ILE A 1 169 ? -9.346 7.322 12.491 1.00 97.75 169 ILE A N 1
ATOM 1238 C CA . ILE A 1 169 ? -8.657 6.332 13.325 1.00 97.75 169 ILE A CA 1
ATOM 1239 C C . ILE A 1 169 ? -7.395 7.011 13.853 1.00 97.75 169 ILE A C 1
ATOM 1241 O O . ILE A 1 169 ? -6.533 7.367 13.056 1.00 97.75 169 ILE A O 1
ATOM 1245 N N . GLU A 1 170 ? -7.288 7.275 15.153 1.00 97.50 170 GLU A N 1
ATOM 1246 C CA . GLU A 1 170 ? -6.157 8.063 15.672 1.00 97.50 170 GLU A CA 1
ATOM 1247 C C . GLU A 1 170 ? -4.923 7.208 15.966 1.00 97.50 170 GLU A C 1
ATOM 1249 O O . GLU A 1 170 ? -3.820 7.604 15.594 1.00 97.50 170 GLU A O 1
ATOM 1254 N N . TYR A 1 171 ? -5.093 6.041 16.588 1.00 98.25 171 TYR A N 1
ATOM 1255 C CA . TYR A 1 171 ? -3.982 5.181 16.990 1.00 98.25 171 TYR A CA 1
ATOM 1256 C C . TYR A 1 171 ? -4.339 3.693 16.876 1.00 98.25 171 TYR A C 1
ATOM 1258 O O . TYR A 1 171 ? -5.369 3.244 17.380 1.00 98.25 171 TYR A O 1
ATOM 1266 N N . VAL A 1 172 ? -3.476 2.913 16.230 1.00 98.62 172 VAL A N 1
ATOM 1267 C CA . VAL A 1 172 ? -3.559 1.449 16.184 1.00 98.62 172 VAL A CA 1
ATOM 1268 C C . VAL A 1 172 ? -2.175 0.886 16.458 1.00 98.62 172 VAL A C 1
ATOM 1270 O O . VAL A 1 172 ? -1.220 1.247 15.775 1.00 98.62 172 VAL A O 1
ATOM 1273 N N . SER A 1 173 ? -2.082 -0.018 17.426 1.00 98.62 173 SER A N 1
ATOM 1274 C CA . SER A 1 173 ? -0.850 -0.707 17.787 1.00 98.62 173 SER A CA 1
ATOM 1275 C C . SER A 1 173 ? -1.088 -2.203 17.944 1.00 98.62 173 SER A C 1
ATOM 1277 O O . SER A 1 173 ? -2.046 -2.630 18.596 1.00 98.62 173 SER A O 1
ATOM 1279 N N . ALA A 1 174 ? -0.207 -2.996 17.342 1.00 98.56 174 ALA A N 1
ATOM 1280 C CA . ALA A 1 174 ? -0.163 -4.442 17.489 1.00 98.56 174 ALA A CA 1
ATOM 1281 C C . ALA A 1 174 ? 1.250 -4.875 17.900 1.00 98.56 174 ALA A C 1
ATOM 1283 O O . ALA A 1 174 ? 2.209 -4.660 17.163 1.00 98.56 174 ALA A O 1
ATOM 1284 N N . GLY A 1 175 ? 1.383 -5.555 19.041 1.00 98.12 175 GLY A N 1
ATOM 1285 C CA . GLY A 1 175 ? 2.678 -6.045 19.542 1.00 98.12 175 GLY A CA 1
ATOM 1286 C C . GLY A 1 175 ? 3.329 -7.139 18.683 1.00 98.12 175 GLY A C 1
ATOM 1287 O O . GLY A 1 175 ? 4.374 -7.681 19.037 1.00 98.12 175 GLY A O 1
ATOM 1288 N N . ARG A 1 176 ? 2.695 -7.544 17.578 1.00 97.50 176 ARG A N 1
ATOM 1289 C CA . ARG A 1 176 ? 3.247 -8.506 16.626 1.00 97.50 176 ARG A CA 1
ATOM 1290 C C . ARG A 1 176 ? 2.841 -8.234 15.184 1.00 97.50 176 ARG A C 1
ATOM 1292 O O . ARG A 1 176 ? 3.729 -8.069 14.355 1.00 97.50 176 ARG A O 1
ATOM 1299 N N . SER A 1 177 ? 1.558 -8.295 14.829 1.00 98.06 177 SER A N 1
ATOM 1300 C CA . SER A 1 177 ? 1.155 -8.235 13.412 1.00 98.06 177 SER A CA 1
ATOM 1301 C C . SER A 1 177 ? -0.181 -7.541 13.170 1.00 98.06 177 SER A C 1
ATOM 1303 O O . SER A 1 177 ? -1.140 -7.722 13.920 1.00 98.06 177 SER A O 1
ATOM 1305 N N . LEU A 1 178 ? -0.253 -6.796 12.066 1.00 98.25 178 LEU A N 1
ATOM 1306 C CA . LEU A 1 178 ? -1.494 -6.282 11.487 1.00 98.25 178 LEU A CA 1
ATOM 1307 C C . LEU A 1 178 ? -1.826 -7.136 10.260 1.00 98.25 178 LEU A C 1
ATOM 1309 O O . LEU A 1 178 ? -1.226 -6.973 9.205 1.00 98.25 178 LEU A O 1
ATOM 1313 N N . GLY A 1 179 ? -2.773 -8.056 10.393 1.00 97.75 179 GLY A N 1
ATOM 1314 C CA . GLY A 1 179 ? -3.224 -8.913 9.301 1.00 97.75 179 GLY A CA 1
ATOM 1315 C C . GLY A 1 179 ? -2.253 -10.028 8.928 1.00 97.75 179 G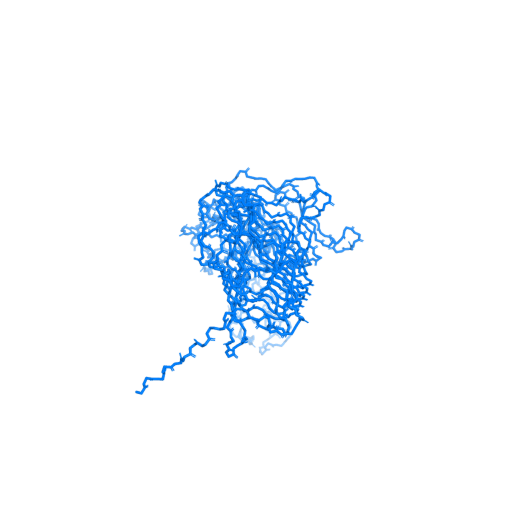LY A C 1
ATOM 1316 O O . GLY A 1 179 ? -1.252 -10.295 9.592 1.00 97.75 179 GLY A O 1
ATOM 1317 N N . THR A 1 180 ? -2.600 -10.726 7.853 1.00 96.56 180 THR A N 1
ATOM 1318 C CA . THR A 1 180 ? -1.799 -11.797 7.250 1.00 96.56 180 THR A CA 1
ATOM 1319 C C . THR A 1 180 ? -1.871 -11.693 5.729 1.00 96.56 180 THR A C 1
ATOM 1321 O O . THR A 1 180 ? -2.760 -11.028 5.205 1.00 96.56 180 THR A O 1
ATOM 1324 N N . GLN A 1 181 ? -0.985 -12.394 5.020 1.00 94.56 181 GLN A N 1
ATOM 1325 C CA . GLN A 1 181 ? -0.987 -12.475 3.549 1.00 94.56 181 GLN A CA 1
ATOM 1326 C C . GLN A 1 181 ? -2.366 -12.859 2.976 1.00 94.56 181 GLN A C 1
ATOM 1328 O O . GLN A 1 181 ? -2.827 -12.263 2.008 1.00 94.56 181 GLN A O 1
ATOM 1333 N N . ASP A 1 182 ? -3.061 -13.807 3.615 1.00 96.00 182 ASP A N 1
ATOM 1334 C CA . ASP A 1 182 ? -4.378 -14.280 3.166 1.00 96.00 182 ASP A CA 1
ATOM 1335 C C . ASP A 1 182 ? -5.544 -13.397 3.650 1.00 96.00 182 ASP A C 1
ATOM 1337 O O . ASP A 1 182 ? -6.669 -13.511 3.159 1.00 96.00 182 ASP A O 1
ATOM 1341 N N . ALA A 1 183 ? -5.299 -12.541 4.643 1.00 96.44 183 ALA A N 1
ATOM 1342 C CA . ALA A 1 183 ? -6.306 -11.709 5.291 1.00 96.44 183 ALA A CA 1
ATOM 1343 C C . ALA A 1 183 ? -5.687 -10.366 5.718 1.00 96.44 183 ALA A C 1
ATOM 1345 O O . ALA A 1 183 ? -5.329 -10.203 6.892 1.00 96.44 183 ALA A O 1
ATOM 1346 N N . PRO A 1 184 ? -5.521 -9.415 4.779 1.00 97.88 184 PRO A N 1
ATOM 1347 C CA . PRO A 1 184 ? -5.037 -8.079 5.099 1.00 97.88 184 PRO A CA 1
ATOM 1348 C C . PRO A 1 184 ? -6.021 -7.343 6.014 1.00 97.88 184 PRO A C 1
ATOM 1350 O O . PRO A 1 184 ? -7.243 -7.483 5.881 1.00 97.88 184 PRO A O 1
ATOM 1353 N N . VAL A 1 185 ? -5.503 -6.504 6.915 1.00 98.50 185 VAL A N 1
ATOM 1354 C CA . VAL A 1 185 ? -6.354 -5.617 7.717 1.00 98.50 185 VAL A CA 1
ATOM 1355 C C . VAL A 1 185 ? -6.853 -4.493 6.828 1.00 98.50 185 VAL A C 1
ATOM 1357 O O . VAL A 1 185 ? -6.109 -3.593 6.431 1.00 98.50 185 VAL A O 1
ATOM 1360 N N . ARG A 1 186 ? -8.149 -4.540 6.526 1.00 98.38 186 ARG A N 1
ATOM 1361 C CA . ARG A 1 186 ? -8.814 -3.483 5.776 1.00 98.38 186 ARG A CA 1
ATOM 1362 C C . ARG A 1 186 ? -9.088 -2.290 6.679 1.00 98.38 186 ARG A C 1
ATOM 1364 O O . ARG A 1 186 ? -9.835 -2.423 7.647 1.00 98.38 186 ARG A O 1
ATOM 1371 N N . MET A 1 187 ? -8.564 -1.121 6.322 1.00 98.31 187 MET A N 1
ATOM 1372 C CA . MET A 1 187 ? -8.821 0.127 7.037 1.00 98.31 187 MET A CA 1
ATOM 1373 C C . MET A 1 187 ? -9.463 1.171 6.130 1.00 98.31 187 MET A C 1
ATOM 1375 O O . MET A 1 187 ? -9.060 1.355 4.977 1.00 98.31 187 MET A O 1
ATOM 1379 N N . ARG A 1 188 ? -10.483 1.857 6.650 1.00 97.38 188 ARG A N 1
ATOM 1380 C CA . ARG A 1 188 ? -11.177 2.959 5.968 1.00 97.38 188 ARG A CA 1
ATOM 1381 C C . ARG A 1 188 ? -11.474 4.055 6.985 1.00 97.38 188 ARG A C 1
ATOM 1383 O O . ARG A 1 188 ? -12.171 3.799 7.966 1.00 97.38 188 ARG A O 1
ATOM 1390 N N . ALA A 1 189 ? -10.973 5.263 6.745 1.00 96.19 189 ALA A N 1
ATOM 1391 C CA . ALA A 1 189 ? -11.192 6.413 7.617 1.00 96.19 189 ALA A CA 1
ATOM 1392 C C . ALA A 1 189 ? -11.259 7.707 6.800 1.00 96.19 189 ALA A C 1
ATOM 1394 O O . ALA A 1 189 ? -10.271 8.132 6.207 1.00 96.19 189 ALA A O 1
ATOM 1395 N N . ARG A 1 190 ? -12.430 8.354 6.765 1.00 93.62 190 ARG A N 1
ATOM 1396 C CA . ARG A 1 190 ? -12.656 9.546 5.925 1.00 93.62 190 ARG A CA 1
ATOM 1397 C C . ARG A 1 190 ? -11.746 10.717 6.285 1.00 93.62 190 ARG A C 1
ATOM 1399 O O . ARG A 1 190 ? -11.381 11.496 5.409 1.00 93.62 190 ARG A O 1
ATOM 1406 N N . TYR A 1 191 ? -11.433 10.863 7.568 1.00 94.19 191 TYR A N 1
ATOM 1407 C CA . TYR A 1 191 ? -10.588 11.939 8.094 1.00 94.19 191 TYR A CA 1
ATOM 1408 C C . TYR A 1 191 ? -9.169 11.454 8.422 1.00 94.19 191 TYR A C 1
ATOM 1410 O O . TYR A 1 191 ? -8.467 12.047 9.244 1.00 94.19 191 TYR A O 1
ATOM 1418 N N . GLY A 1 192 ? -8.758 10.370 7.763 1.00 95.62 192 GLY A N 1
ATOM 1419 C CA . GLY A 1 192 ? -7.407 9.846 7.820 1.00 95.62 192 GLY A CA 1
ATOM 1420 C C . GLY A 1 192 ? -7.138 8.892 8.979 1.00 95.62 192 GLY A C 1
ATOM 1421 O O . GLY A 1 192 ? -8.005 8.590 9.807 1.00 95.62 192 GLY A O 1
ATOM 1422 N N . ILE A 1 193 ? -5.894 8.431 9.007 1.00 97.25 193 ILE A N 1
ATOM 1423 C CA . ILE A 1 193 ? -5.318 7.583 10.040 1.00 97.25 193 ILE A CA 1
ATOM 1424 C C . ILE A 1 193 ? -4.142 8.333 10.668 1.00 97.25 193 ILE A C 1
ATOM 1426 O O . ILE A 1 193 ? -3.272 8.838 9.960 1.00 97.25 193 ILE A O 1
ATOM 1430 N N . GLY A 1 194 ? -4.133 8.417 11.998 1.00 96.75 194 GLY A N 1
ATOM 1431 C CA . GLY A 1 194 ? -3.053 9.026 12.766 1.00 96.75 194 GLY A CA 1
ATOM 1432 C C . GLY A 1 194 ? -1.814 8.139 12.757 1.00 96.75 194 GLY A C 1
ATOM 1433 O O . GLY A 1 194 ? -0.956 8.293 11.897 1.00 96.75 194 GLY A O 1
ATOM 1434 N N . THR A 1 195 ? -1.729 7.205 13.697 1.00 97.50 195 THR A N 1
ATOM 1435 C CA . THR A 1 195 ? -0.562 6.337 13.877 1.00 97.50 195 THR A CA 1
ATOM 1436 C C . THR A 1 195 ? -0.933 4.870 13.733 1.00 97.50 195 THR A C 1
ATOM 1438 O O . THR A 1 195 ? -1.892 4.405 14.351 1.00 97.50 195 THR A O 1
ATOM 1441 N N . LEU A 1 196 ? -0.131 4.144 12.960 1.00 98.12 196 LEU A N 1
ATOM 1442 C CA . LEU A 1 196 ? -0.119 2.689 12.873 1.00 98.12 196 LEU A CA 1
ATOM 1443 C C . LEU A 1 196 ? 1.247 2.178 13.341 1.00 98.12 196 LEU A C 1
ATOM 1445 O O . LEU A 1 196 ? 2.269 2.555 12.771 1.00 98.12 196 LEU A O 1
ATOM 1449 N N . GLU A 1 197 ? 1.263 1.330 14.362 1.00 97.94 197 GLU A N 1
ATOM 1450 C CA . GLU A 1 197 ? 2.476 0.719 14.911 1.00 97.94 197 GLU A CA 1
ATOM 1451 C C . GLU A 1 197 ? 2.334 -0.805 14.944 1.00 97.94 197 GLU A C 1
ATOM 1453 O O . GLU A 1 197 ? 1.301 -1.353 15.344 1.00 97.94 197 GLU A O 1
ATOM 1458 N N . CYS A 1 198 ? 3.371 -1.503 14.493 1.00 97.12 198 CYS A N 1
ATOM 1459 C CA . CYS A 1 198 ? 3.412 -2.956 14.498 1.00 97.12 198 CYS A CA 1
ATOM 1460 C C . CYS A 1 198 ? 4.850 -3.462 14.610 1.00 97.12 198 CYS A C 1
ATOM 1462 O O . CYS A 1 198 ? 5.674 -3.171 13.753 1.00 97.12 198 CYS A O 1
ATOM 1464 N N . ASP A 1 199 ? 5.138 -4.302 15.603 1.00 95.75 199 ASP A N 1
ATOM 1465 C CA . ASP A 1 199 ? 6.513 -4.758 15.874 1.00 95.75 199 ASP A CA 1
ATOM 1466 C C . ASP A 1 199 ? 7.097 -5.686 14.790 1.00 95.75 199 ASP A C 1
ATOM 1468 O O . ASP A 1 199 ? 8.300 -5.941 14.771 1.00 95.75 199 ASP A O 1
ATOM 1472 N N . SER A 1 200 ? 6.263 -6.258 13.914 1.00 96.31 200 SER A N 1
ATOM 1473 C CA . SER A 1 200 ? 6.721 -7.166 12.858 1.00 96.31 200 SER A CA 1
ATOM 1474 C C . SER A 1 200 ? 6.088 -6.857 11.500 1.00 96.31 200 SER A C 1
ATOM 1476 O O . SER A 1 200 ? 6.554 -5.960 10.802 1.00 96.31 200 SER A O 1
ATOM 1478 N N . ILE A 1 201 ? 5.056 -7.599 11.094 1.00 97.69 201 ILE A N 1
ATOM 1479 C CA . ILE A 1 201 ? 4.505 -7.549 9.735 1.00 97.69 201 ILE A CA 1
ATOM 1480 C C . ILE A 1 201 ? 3.141 -6.862 9.748 1.00 97.69 201 ILE A C 1
ATOM 1482 O O . ILE A 1 201 ? 2.244 -7.265 10.491 1.00 97.69 201 ILE A O 1
ATOM 1486 N N . ALA A 1 202 ? 2.969 -5.883 8.867 1.00 98.44 202 ALA A N 1
ATOM 1487 C CA . ALA A 1 202 ? 1.702 -5.239 8.581 1.00 98.44 202 ALA A CA 1
ATOM 1488 C C . ALA A 1 202 ? 1.273 -5.522 7.133 1.00 98.44 202 ALA A C 1
ATOM 1490 O O . ALA A 1 202 ? 1.822 -4.959 6.190 1.00 98.44 202 ALA A O 1
ATOM 1491 N N . VAL A 1 203 ? 0.274 -6.388 6.958 1.00 98.56 203 VAL A N 1
ATOM 1492 C CA . VAL A 1 203 ? -0.384 -6.649 5.672 1.00 98.56 203 VAL A CA 1
ATOM 1493 C C . VAL A 1 203 ? -1.694 -5.865 5.634 1.00 98.56 203 VAL A C 1
ATOM 1495 O O . VAL A 1 203 ? -2.652 -6.181 6.348 1.00 98.56 203 VAL A O 1
ATOM 1498 N N . LEU A 1 204 ? -1.729 -4.810 4.824 1.00 98.50 204 LEU A N 1
ATOM 1499 C CA . LEU A 1 204 ? -2.713 -3.736 4.929 1.00 98.50 204 LEU A CA 1
ATOM 1500 C C . LEU A 1 204 ? -3.518 -3.558 3.632 1.00 98.50 204 LEU A C 1
ATOM 1502 O O . LEU A 1 204 ? -2.980 -3.617 2.533 1.00 98.50 204 LEU A O 1
ATOM 1506 N N . ASP A 1 205 ? -4.815 -3.279 3.759 1.00 98.31 205 ASP A N 1
ATOM 1507 C CA . ASP A 1 205 ? -5.649 -2.711 2.687 1.00 98.31 205 ASP A CA 1
ATOM 1508 C C . ASP A 1 205 ? -6.211 -1.385 3.204 1.00 98.31 205 ASP A C 1
ATOM 1510 O O . ASP A 1 205 ? -7.274 -1.333 3.829 1.00 98.31 205 ASP A O 1
ATOM 1514 N N . ILE A 1 206 ? -5.472 -0.303 2.984 1.00 98.00 206 ILE A N 1
ATOM 1515 C CA . ILE A 1 206 ? -5.840 1.053 3.387 1.00 98.00 206 ILE A CA 1
ATOM 1516 C C . ILE A 1 206 ? -6.368 1.802 2.163 1.00 98.00 206 ILE A C 1
ATOM 1518 O O . ILE A 1 206 ? -5.692 1.905 1.145 1.00 98.00 206 ILE A O 1
ATOM 1522 N N . ASP A 1 207 ? -7.559 2.387 2.284 1.00 96.50 207 ASP A N 1
ATOM 1523 C CA . ASP A 1 207 ? -8.087 3.341 1.303 1.00 96.50 207 ASP A CA 1
ATOM 1524 C C . ASP A 1 207 ? -8.689 4.518 2.068 1.00 96.50 207 ASP A C 1
ATOM 1526 O O . ASP A 1 207 ? -9.754 4.414 2.688 1.00 96.50 207 ASP A O 1
ATOM 1530 N N . LEU A 1 208 ? -7.946 5.618 2.083 1.00 95.44 208 LEU A N 1
ATOM 1531 C CA . LEU A 1 208 ? -8.327 6.870 2.730 1.00 95.44 208 LEU A CA 1
ATOM 1532 C C . LEU A 1 208 ? -8.783 7.912 1.715 1.00 95.44 208 LEU A C 1
ATOM 1534 O O . LEU A 1 208 ? -9.144 9.017 2.115 1.00 95.44 208 LEU A O 1
ATOM 1538 N N . ARG A 1 209 ? -8.808 7.565 0.423 1.00 90.00 209 ARG A N 1
ATOM 1539 C CA . ARG A 1 209 ? -9.187 8.495 -0.636 1.00 90.00 209 ARG A CA 1
ATOM 1540 C C . ARG A 1 209 ? -10.613 8.955 -0.419 1.00 90.00 209 ARG A C 1
ATOM 1542 O O . ARG A 1 209 ? -11.556 8.157 -0.369 1.00 90.00 209 ARG A O 1
ATOM 1549 N N . SER A 1 210 ? -10.789 10.259 -0.287 1.00 75.94 210 SER A N 1
ATOM 1550 C CA . SER A 1 210 ? -12.082 10.836 0.036 1.00 75.94 210 SER A CA 1
ATOM 1551 C C . SER A 1 210 ? -12.271 12.134 -0.721 1.00 75.94 210 SER A C 1
ATOM 1553 O O . SER A 1 210 ? -11.527 13.088 -0.564 1.00 75.94 210 SER A O 1
ATOM 1555 N N . SER A 1 211 ? -13.373 12.255 -1.462 1.00 66.00 211 SER A N 1
ATOM 1556 C CA . SER A 1 211 ? -13.678 13.498 -2.180 1.00 66.00 211 SER A CA 1
ATOM 1557 C C . SER A 1 211 ? -14.011 14.689 -1.262 1.00 66.00 211 SER A C 1
ATOM 1559 O O . SER A 1 211 ? -14.331 15.769 -1.753 1.00 66.00 211 SER A O 1
ATOM 1561 N N . THR A 1 212 ? -14.075 14.491 0.060 1.00 78.44 212 THR A N 1
ATOM 1562 C CA . THR A 1 212 ? -14.594 15.482 1.027 1.00 78.44 212 THR A CA 1
ATOM 1563 C C . THR A 1 212 ? -13.947 15.416 2.417 1.00 78.44 212 THR A C 1
ATOM 1565 O O . THR A 1 212 ? -14.462 16.029 3.352 1.00 78.44 212 THR A O 1
ATOM 1568 N N . GLY A 1 213 ? -12.903 14.612 2.590 1.00 81.00 213 GLY A N 1
ATOM 1569 C CA . GLY A 1 213 ? -12.144 14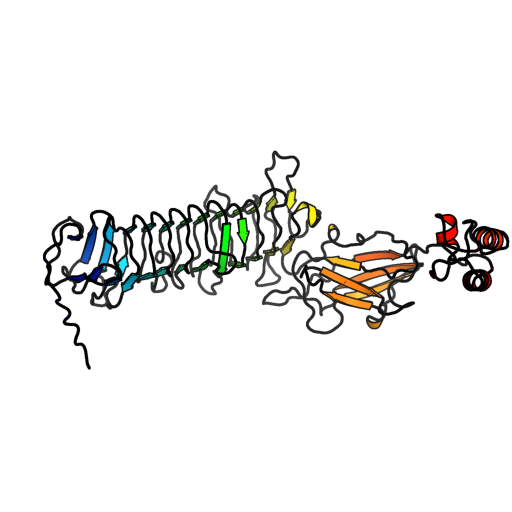.480 3.833 1.00 81.00 213 GLY A CA 1
ATOM 1570 C C . GLY A 1 213 ? -10.670 14.730 3.554 1.00 81.00 213 GLY A C 1
ATOM 1571 O O . GLY A 1 213 ? -10.314 15.017 2.417 1.00 81.00 213 GLY A O 1
ATOM 1572 N N . ASP A 1 214 ? -9.843 14.632 4.589 1.00 85.62 214 ASP A N 1
ATOM 1573 C CA . ASP A 1 214 ? -8.414 14.932 4.454 1.00 85.62 214 ASP A CA 1
ATOM 1574 C C . ASP A 1 214 ? -7.630 13.717 3.929 1.00 85.62 214 ASP A C 1
ATOM 1576 O O . ASP A 1 214 ? -6.562 13.888 3.353 1.00 85.62 214 ASP A O 1
ATOM 1580 N N . GLY A 1 215 ? -8.160 12.498 4.124 1.00 88.88 215 GLY A N 1
ATOM 1581 C CA . GLY A 1 215 ? -7.628 11.262 3.539 1.00 88.88 215 GLY A CA 1
ATOM 1582 C C . GLY A 1 215 ? -6.161 10.967 3.855 1.00 88.88 215 GLY A C 1
ATOM 1583 O O . GLY A 1 215 ? -5.491 10.280 3.082 1.00 88.88 215 GLY A O 1
ATOM 1584 N N . THR A 1 216 ? -5.643 11.510 4.961 1.00 94.62 216 THR A N 1
ATOM 1585 C CA . THR A 1 216 ? -4.211 11.479 5.261 1.00 94.62 216 THR A CA 1
ATOM 1586 C C . THR A 1 216 ? -3.785 10.269 6.079 1.00 94.62 216 THR A C 1
ATOM 1588 O O . THR A 1 216 ? -4.542 9.761 6.906 1.00 94.62 216 THR A O 1
ATOM 1591 N N . LEU A 1 217 ? -2.537 9.843 5.886 1.00 96.69 217 LEU A N 1
ATOM 1592 C CA . LEU A 1 217 ? -1.819 8.964 6.807 1.00 96.69 217 LEU A CA 1
ATOM 1593 C C . LEU A 1 217 ? -0.715 9.774 7.493 1.00 96.69 217 LEU A C 1
ATOM 1595 O O . LEU A 1 217 ? 0.102 10.399 6.813 1.00 96.69 217 LEU A O 1
ATOM 1599 N N . SER A 1 218 ? -0.704 9.797 8.827 1.00 96.19 218 SER A N 1
ATOM 1600 C CA . SER A 1 218 ? 0.282 10.584 9.577 1.00 96.19 218 SER A CA 1
ATOM 1601 C C . SER A 1 218 ? 1.521 9.798 9.971 1.00 96.19 218 SER A C 1
ATOM 1603 O O . SER A 1 218 ? 2.619 10.336 9.847 1.00 96.19 218 SER A O 1
ATOM 1605 N N . ARG A 1 219 ? 1.363 8.555 10.432 1.00 96.94 219 ARG A N 1
ATOM 1606 C CA . ARG A 1 219 ? 2.477 7.704 10.834 1.00 96.94 219 ARG A CA 1
ATOM 1607 C C . ARG A 1 219 ? 2.212 6.219 10.584 1.00 96.94 219 ARG A C 1
ATOM 1609 O O . ARG A 1 219 ? 1.141 5.721 10.926 1.00 96.94 219 ARG A O 1
ATOM 1616 N N . LEU A 1 220 ? 3.203 5.517 10.047 1.00 97.94 220 LEU A N 1
ATOM 1617 C CA . LEU A 1 220 ? 3.248 4.060 9.927 1.00 97.94 220 LEU A CA 1
ATOM 1618 C C . LEU A 1 220 ? 4.657 3.579 10.272 1.00 97.94 220 LEU A C 1
ATOM 1620 O O . LEU A 1 220 ? 5.612 3.920 9.576 1.00 97.94 220 LEU A O 1
ATOM 1624 N N . ASN A 1 221 ? 4.762 2.785 11.334 1.00 97.75 221 ASN A N 1
ATOM 1625 C CA . ASN A 1 221 ? 5.996 2.131 11.742 1.00 97.75 221 ASN A CA 1
ATOM 1626 C C . ASN A 1 221 ? 5.771 0.615 11.819 1.00 97.75 221 ASN A C 1
ATOM 1628 O O . ASN A 1 221 ? 4.905 0.149 12.567 1.00 97.75 221 ASN A O 1
ATOM 1632 N N . ALA A 1 222 ? 6.519 -0.132 11.006 1.00 97.75 222 ALA A N 1
ATOM 1633 C CA . ALA A 1 222 ? 6.550 -1.589 11.041 1.00 97.75 222 ALA A CA 1
ATOM 1634 C C . ALA A 1 222 ? 7.814 -2.135 10.375 1.00 97.75 222 ALA A C 1
ATOM 1636 O O . ALA A 1 222 ? 8.301 -1.552 9.412 1.00 97.75 222 ALA A O 1
ATOM 1637 N N . SER A 1 223 ? 8.305 -3.299 10.800 1.00 97.88 223 SER A N 1
ATOM 1638 C CA . SER A 1 223 ? 9.459 -3.913 10.128 1.00 97.88 223 SER A CA 1
ATOM 1639 C C . SER A 1 223 ? 9.157 -4.308 8.685 1.00 97.88 223 SER A C 1
ATOM 1641 O O . SER A 1 223 ? 9.975 -4.091 7.800 1.00 97.88 223 SER A O 1
ATOM 1643 N N . VAL A 1 224 ? 7.987 -4.885 8.412 1.00 98.25 224 VAL A N 1
ATOM 1644 C CA . VAL A 1 224 ? 7.588 -5.226 7.041 1.00 98.25 224 VAL A CA 1
ATOM 1645 C C . VAL A 1 224 ? 6.190 -4.706 6.771 1.00 98.25 224 VAL A C 1
ATOM 1647 O O . VAL A 1 224 ? 5.271 -4.991 7.537 1.00 98.25 224 VAL A O 1
ATOM 1650 N N . VAL A 1 225 ? 6.020 -3.995 5.662 1.00 98.56 225 VAL A N 1
ATOM 1651 C CA . VAL A 1 225 ? 4.716 -3.539 5.180 1.00 98.56 225 VAL A CA 1
ATOM 1652 C C . VAL A 1 225 ? 4.436 -4.137 3.810 1.00 98.56 225 VAL A C 1
ATOM 1654 O O . VAL A 1 225 ? 5.237 -4.008 2.887 1.00 98.56 225 VAL A O 1
ATOM 1657 N N . ASP A 1 226 ? 3.266 -4.747 3.677 1.00 98.38 226 ASP A N 1
ATOM 1658 C CA . ASP A 1 226 ? 2.754 -5.321 2.435 1.00 98.38 226 ASP A CA 1
ATOM 1659 C C . ASP A 1 226 ? 1.274 -4.940 2.236 1.00 98.38 226 ASP A C 1
ATOM 1661 O O . ASP A 1 226 ? 0.604 -4.446 3.148 1.00 98.38 226 ASP A O 1
ATOM 1665 N N . GLY A 1 227 ? 0.752 -5.173 1.036 1.00 97.75 227 GLY A N 1
ATOM 1666 C CA . GLY A 1 227 ? -0.619 -4.889 0.643 1.00 97.75 227 GLY A CA 1
ATOM 1667 C C . GLY A 1 227 ? -0.754 -3.572 -0.116 1.00 97.75 227 GLY A C 1
ATOM 1668 O O . GLY A 1 227 ? 0.114 -3.190 -0.896 1.00 97.75 227 GLY A O 1
ATOM 1669 N N . THR A 1 228 ? -1.886 -2.891 0.030 1.00 97.88 228 THR A N 1
ATOM 1670 C CA . THR A 1 228 ? -2.204 -1.673 -0.727 1.00 97.88 228 THR A CA 1
ATOM 1671 C C . THR A 1 228 ? -2.570 -0.538 0.215 1.00 97.88 228 THR A C 1
ATOM 1673 O O . THR A 1 228 ? -3.443 -0.681 1.067 1.00 97.88 228 THR A O 1
ATOM 1676 N N . ILE A 1 229 ? -1.922 0.608 0.034 1.00 98.12 229 ILE A N 1
ATOM 1677 C CA . ILE A 1 229 ? -2.139 1.830 0.800 1.00 98.12 229 ILE A CA 1
ATOM 1678 C C . ILE A 1 229 ? -2.464 2.949 -0.183 1.00 98.12 229 ILE A C 1
ATOM 1680 O O . ILE A 1 229 ? -1.600 3.408 -0.921 1.00 98.12 229 ILE A O 1
ATOM 1684 N N . MET A 1 230 ? -3.718 3.390 -0.207 1.00 97.06 230 MET A N 1
ATOM 1685 C CA . MET A 1 230 ? -4.183 4.494 -1.044 1.00 97.06 230 MET A CA 1
ATOM 1686 C C . MET A 1 230 ? -4.573 5.669 -0.155 1.00 97.06 230 MET A C 1
ATOM 1688 O O . MET A 1 230 ? -5.492 5.553 0.658 1.00 97.06 230 MET A O 1
ATOM 1692 N N . VAL A 1 231 ? -3.874 6.792 -0.288 1.00 96.19 231 VAL A N 1
ATOM 1693 C CA . VAL A 1 231 ? -4.061 7.972 0.567 1.00 96.19 231 VAL A CA 1
ATOM 1694 C C . VAL A 1 231 ? -4.037 9.248 -0.257 1.00 96.19 231 VAL A C 1
ATOM 1696 O O . VAL A 1 231 ? -3.384 9.318 -1.298 1.00 96.19 231 VAL A O 1
ATOM 1699 N N . ASP A 1 232 ? -4.716 10.281 0.233 1.00 93.56 232 ASP A N 1
ATOM 1700 C CA . ASP A 1 232 ? -4.703 11.580 -0.437 1.00 93.56 232 ASP A CA 1
ATOM 1701 C C . ASP A 1 232 ? -3.347 12.280 -0.233 1.00 93.56 232 ASP A C 1
ATOM 1703 O O . ASP A 1 232 ? -2.770 12.837 -1.171 1.00 93.56 232 ASP A O 1
ATOM 1707 N N . ALA A 1 233 ? -2.798 12.191 0.984 1.00 93.19 233 ALA A N 1
ATOM 1708 C CA . ALA A 1 233 ? -1.481 12.713 1.337 1.00 93.19 233 ALA A CA 1
ATOM 1709 C C . ALA A 1 233 ? -0.869 11.994 2.552 1.00 93.19 233 ALA A C 1
ATOM 1711 O O . ALA A 1 233 ? -1.566 11.369 3.354 1.00 93.19 233 ALA A O 1
ATOM 1712 N N . ILE A 1 234 ? 0.444 12.154 2.723 1.00 94.56 234 ILE A N 1
ATOM 1713 C CA . ILE A 1 234 ? 1.155 11.818 3.959 1.00 94.56 234 ILE A CA 1
ATOM 1714 C C . ILE A 1 234 ? 1.410 13.115 4.727 1.00 94.56 234 ILE A C 1
ATOM 1716 O O . ILE A 1 234 ? 1.990 14.056 4.183 1.00 94.56 234 ILE A O 1
ATOM 1720 N N . THR A 1 235 ? 0.974 13.175 5.984 1.00 92.38 235 THR A N 1
ATOM 1721 C CA . THR A 1 235 ? 1.100 14.378 6.824 1.00 92.38 235 THR A CA 1
ATOM 1722 C C . THR A 1 235 ? 1.710 14.026 8.181 1.00 92.38 235 THR A C 1
ATOM 1724 O O . THR A 1 235 ? 0.945 13.697 9.097 1.00 92.38 235 THR A O 1
ATOM 1727 N N . PRO A 1 236 ? 3.049 14.079 8.331 1.00 88.31 236 PRO A N 1
ATOM 1728 C CA . PRO A 1 236 ? 3.715 13.715 9.579 1.00 88.31 236 PRO A CA 1
ATOM 1729 C C . PRO A 1 236 ? 3.235 14.566 10.755 1.00 88.31 236 PRO A C 1
ATOM 1731 O O . PRO A 1 236 ? 2.852 15.730 10.595 1.00 88.31 236 PRO A O 1
ATOM 1734 N N . PHE A 1 237 ? 3.311 13.998 11.957 1.00 84.12 237 PHE A N 1
ATOM 1735 C CA . PHE A 1 237 ? 3.259 14.795 13.180 1.00 84.12 237 PHE A CA 1
ATOM 1736 C C . PHE A 1 237 ? 4.522 15.659 13.292 1.00 84.12 237 PHE A C 1
ATOM 1738 O O . PHE A 1 237 ? 5.590 15.282 12.813 1.00 84.12 237 PHE A O 1
ATOM 1745 N N . GLU A 1 238 ? 4.413 16.835 13.916 1.00 77.94 238 GLU A N 1
ATOM 1746 C CA . GLU A 1 238 ? 5.553 17.750 14.044 1.00 77.94 238 GLU A CA 1
ATOM 1747 C C . GLU A 1 238 ? 6.769 17.051 14.678 1.00 77.94 238 GLU A C 1
ATOM 1749 O O . GLU A 1 238 ? 6.713 16.591 15.819 1.00 77.94 238 GLU A O 1
ATOM 1754 N N . GLY A 1 239 ? 7.880 17.012 13.935 1.00 72.56 239 GLY A N 1
ATOM 1755 C CA . GLY A 1 239 ? 9.154 16.462 14.404 1.00 72.56 239 GLY A CA 1
ATOM 1756 C C . GLY A 1 239 ? 9.257 14.935 14.392 1.00 72.56 239 GLY A C 1
ATOM 1757 O O . GLY A 1 239 ? 10.142 14.409 15.064 1.00 72.56 239 GLY A O 1
ATOM 1758 N N . GLN A 1 240 ? 8.377 14.233 13.672 1.00 80.50 240 GLN A N 1
ATOM 1759 C CA . GLN A 1 240 ? 8.456 12.785 13.470 1.00 80.50 240 GLN A CA 1
ATOM 1760 C C . GLN A 1 240 ? 8.432 12.421 11.987 1.00 80.50 240 GLN A C 1
ATOM 1762 O O . GLN A 1 240 ? 7.803 13.109 11.181 1.00 80.50 240 GLN A O 1
ATOM 1767 N N . ASP A 1 241 ? 9.077 11.307 11.657 1.00 81.75 241 ASP A N 1
ATOM 1768 C CA . ASP A 1 241 ? 8.970 10.688 10.343 1.00 81.75 241 ASP A CA 1
ATOM 1769 C C . ASP A 1 241 ? 7.578 10.085 10.153 1.00 81.75 241 ASP A C 1
ATOM 1771 O O . ASP A 1 241 ? 6.972 9.561 11.096 1.00 81.75 241 ASP A O 1
ATOM 1775 N N . ALA A 1 242 ? 7.051 10.183 8.932 1.00 90.75 242 ALA A N 1
ATOM 1776 C CA . ALA A 1 242 ? 5.728 9.654 8.646 1.00 90.75 242 ALA A CA 1
ATOM 1777 C C . ALA A 1 242 ? 5.779 8.145 8.406 1.00 90.75 242 ALA A C 1
ATOM 1779 O O . ALA A 1 242 ? 5.040 7.402 9.039 1.00 90.75 242 ALA A O 1
ATOM 1780 N N . LEU A 1 243 ? 6.640 7.668 7.510 1.00 96.00 243 LEU A N 1
ATOM 1781 C CA . LEU A 1 243 ? 6.804 6.236 7.268 1.00 96.00 243 LEU A CA 1
ATOM 1782 C C . LEU A 1 243 ? 8.203 5.811 7.706 1.00 96.00 243 LEU A C 1
ATOM 1784 O O . LEU A 1 243 ? 9.184 6.352 7.206 1.00 96.00 243 LEU A O 1
ATOM 1788 N N . GLU A 1 244 ? 8.271 4.852 8.621 1.00 96.62 244 GLU A N 1
ATOM 1789 C CA . GLU A 1 244 ? 9.505 4.266 9.148 1.00 96.62 244 GLU A CA 1
ATOM 1790 C C . GLU A 1 244 ? 9.372 2.743 9.033 1.00 96.62 244 GLU A C 1
ATOM 1792 O O . GLU A 1 244 ? 8.699 2.108 9.845 1.00 96.62 244 GLU A O 1
ATOM 1797 N N . ILE A 1 245 ? 9.897 2.170 7.948 1.00 97.50 245 ILE A N 1
ATOM 1798 C CA . ILE A 1 245 ? 9.603 0.785 7.553 1.00 97.50 245 ILE A CA 1
ATOM 1799 C C . ILE A 1 245 ? 10.891 0.059 7.165 1.00 97.50 245 ILE A C 1
ATOM 1801 O O . ILE A 1 245 ? 11.565 0.503 6.250 1.00 97.50 245 ILE A O 1
ATOM 1805 N N . ASP A 1 246 ? 11.231 -1.095 7.745 1.00 97.44 246 ASP A N 1
ATOM 1806 C CA . ASP A 1 246 ? 12.478 -1.768 7.324 1.00 97.44 246 ASP A CA 1
ATOM 1807 C C . ASP A 1 246 ? 12.370 -2.296 5.880 1.00 97.44 246 ASP A C 1
ATOM 1809 O O . ASP A 1 246 ? 13.289 -2.118 5.079 1.00 97.44 246 ASP A O 1
ATOM 1813 N N . ARG A 1 247 ? 11.234 -2.910 5.522 1.00 98.12 247 ARG A N 1
ATOM 1814 C CA . ARG A 1 247 ? 10.953 -3.404 4.168 1.00 98.12 247 ARG A CA 1
ATOM 1815 C C . ARG A 1 247 ? 9.513 -3.140 3.724 1.00 98.12 247 ARG A C 1
ATOM 1817 O O . ARG A 1 247 ? 8.560 -3.523 4.397 1.00 98.12 247 ARG A O 1
ATOM 1824 N N . PHE A 1 248 ? 9.353 -2.530 2.559 1.00 98.50 248 PHE A N 1
ATOM 1825 C CA . PHE A 1 248 ? 8.085 -2.257 1.901 1.00 98.50 248 PHE A CA 1
ATOM 1826 C C . PHE A 1 248 ? 7.946 -3.123 0.643 1.00 98.50 248 PHE A C 1
ATOM 1828 O O . PHE A 1 248 ? 8.648 -2.904 -0.346 1.00 98.50 248 PHE A O 1
ATOM 1835 N N . ASP A 1 249 ? 7.017 -4.076 0.680 1.00 97.94 249 ASP A N 1
ATOM 1836 C CA . ASP A 1 249 ? 6.747 -5.048 -0.390 1.00 97.94 249 ASP A CA 1
ATOM 1837 C C . ASP A 1 249 ? 5.471 -4.702 -1.194 1.00 97.94 249 ASP A C 1
ATOM 1839 O O . ASP A 1 249 ? 5.242 -5.248 -2.271 1.00 97.94 249 ASP A O 1
ATOM 1843 N N . GLY A 1 250 ? 4.648 -3.774 -0.688 1.00 97.25 250 GLY A N 1
ATOM 1844 C CA . GLY A 1 250 ? 3.312 -3.479 -1.215 1.00 97.25 250 GLY A CA 1
ATOM 1845 C C . GLY A 1 250 ? 3.229 -2.357 -2.260 1.00 97.25 250 GLY A C 1
ATOM 1846 O O . GLY A 1 250 ? 4.188 -2.005 -2.945 1.00 97.25 250 GLY A O 1
ATOM 1847 N N . LEU A 1 251 ? 2.043 -1.756 -2.372 1.00 97.75 251 LEU A N 1
ATOM 1848 C CA . LEU A 1 251 ? 1.748 -0.602 -3.222 1.00 97.75 251 LEU A CA 1
ATOM 1849 C C . LEU A 1 251 ? 1.287 0.585 -2.369 1.00 97.75 251 LEU A C 1
ATOM 1851 O O . LEU A 1 251 ? 0.243 0.515 -1.725 1.00 97.75 251 LEU A O 1
ATOM 1855 N N . LEU A 1 252 ? 2.015 1.698 -2.422 1.00 97.88 252 LEU A N 1
ATOM 1856 C CA . LEU A 1 252 ? 1.631 2.980 -1.834 1.00 97.88 252 LEU A CA 1
ATOM 1857 C C . LEU A 1 252 ? 1.247 3.951 -2.953 1.00 97.88 252 LEU A C 1
ATOM 1859 O O . LEU A 1 252 ? 2.088 4.326 -3.761 1.00 97.88 252 LEU A O 1
ATOM 1863 N N . CYS A 1 253 ? -0.009 4.382 -2.993 1.00 96.69 253 CYS A N 1
ATOM 1864 C CA . CYS A 1 253 ? -0.513 5.395 -3.917 1.00 96.69 253 CYS A CA 1
ATOM 1865 C C . CYS A 1 253 ? -0.835 6.682 -3.155 1.00 96.69 253 CYS A C 1
ATOM 1867 O O . CYS A 1 253 ? -1.742 6.699 -2.322 1.00 96.69 253 CYS A O 1
ATOM 1869 N N . LEU A 1 254 ? -0.114 7.755 -3.472 1.00 95.31 254 LEU A N 1
ATOM 1870 C CA . LEU A 1 254 ? -0.396 9.112 -3.018 1.00 95.31 254 LEU A CA 1
ATOM 1871 C C . LEU A 1 254 ? -1.148 9.835 -4.128 1.00 95.31 254 LEU A C 1
ATOM 1873 O O . LEU A 1 254 ? -0.595 10.029 -5.209 1.00 95.31 254 LEU A O 1
ATOM 1877 N N . GLU A 1 255 ? -2.388 10.247 -3.885 1.00 93.38 255 GLU A N 1
ATOM 1878 C CA . GLU A 1 255 ? -3.155 11.007 -4.881 1.00 93.38 255 GLU A CA 1
ATOM 1879 C C . GLU A 1 255 ? -2.516 12.386 -5.133 1.00 93.38 255 GLU A C 1
ATOM 1881 O O . GLU A 1 255 ? -2.530 12.862 -6.265 1.00 93.38 255 GLU A O 1
ATOM 1886 N N . GLY A 1 256 ? -1.902 12.994 -4.108 1.00 91.31 256 GLY A N 1
ATOM 1887 C CA . GLY A 1 256 ? -1.214 14.283 -4.190 1.00 91.31 256 GLY A CA 1
ATOM 1888 C C . GLY A 1 256 ? 0.307 14.236 -4.410 1.00 91.31 256 GLY A C 1
ATOM 1889 O O . GLY A 1 256 ? 0.932 13.196 -4.629 1.00 91.31 256 GLY A O 1
ATOM 1890 N N . ALA A 1 257 ? 0.915 15.423 -4.325 1.00 92.81 257 ALA A N 1
ATOM 1891 C CA . ALA A 1 257 ? 2.355 15.644 -4.433 1.00 92.81 257 ALA A CA 1
ATOM 1892 C C . ALA A 1 257 ? 3.119 15.184 -3.176 1.00 92.81 257 ALA A C 1
ATOM 1894 O O . ALA A 1 257 ? 2.649 15.360 -2.053 1.00 92.81 257 ALA A O 1
ATOM 1895 N N . LEU A 1 258 ? 4.352 14.708 -3.365 1.00 93.88 258 LEU A N 1
ATOM 1896 C CA . LEU A 1 258 ? 5.298 14.418 -2.286 1.00 93.88 258 LEU A CA 1
ATOM 1897 C C . LEU A 1 258 ? 6.326 15.554 -2.214 1.00 93.88 258 LEU A C 1
ATOM 1899 O O . LEU A 1 258 ? 7.302 15.584 -2.966 1.00 93.88 258 LEU A O 1
ATOM 1903 N N . SER A 1 259 ? 6.079 16.531 -1.341 1.00 91.88 259 SER A N 1
ATOM 1904 C CA . SER A 1 259 ? 6.854 17.777 -1.267 1.00 91.88 259 SER A CA 1
ATOM 1905 C C . SER A 1 259 ? 7.353 18.064 0.147 1.00 91.88 259 SER A C 1
ATOM 1907 O O . SER A 1 259 ? 6.703 17.707 1.123 1.00 91.88 259 SER A O 1
ATOM 1909 N N . GLY A 1 260 ? 8.522 18.693 0.253 1.00 88.38 260 GLY A N 1
ATOM 1910 C CA . GLY A 1 260 ? 9.223 18.895 1.520 1.00 88.38 260 GLY A CA 1
ATOM 1911 C C . GLY A 1 260 ? 10.721 19.082 1.300 1.00 88.38 260 GLY A C 1
ATOM 1912 O O . GLY A 1 260 ? 11.220 18.811 0.207 1.00 88.38 260 GLY A O 1
ATOM 1913 N N . GLY A 1 261 ? 11.411 19.611 2.313 1.00 87.06 261 GLY A N 1
ATOM 1914 C CA . GLY A 1 261 ? 12.878 19.698 2.336 1.00 87.06 261 GLY A CA 1
ATOM 1915 C C . GLY A 1 261 ? 13.545 18.486 2.990 1.00 87.06 261 GLY A C 1
ATOM 1916 O O . GLY A 1 261 ? 14.672 18.163 2.633 1.00 87.06 261 GLY A O 1
ATOM 1917 N N . ASP A 1 262 ? 12.825 17.818 3.891 1.00 90.06 262 ASP A N 1
ATOM 1918 C CA . ASP A 1 262 ? 13.278 16.646 4.636 1.00 90.06 262 ASP A CA 1
ATOM 1919 C C . ASP A 1 262 ? 12.554 15.388 4.135 1.00 90.06 262 ASP A C 1
ATOM 1921 O O . ASP A 1 262 ? 11.457 15.479 3.567 1.00 90.06 262 ASP A O 1
ATOM 1925 N N . SER A 1 263 ? 13.176 14.225 4.334 1.00 91.56 263 SER A N 1
ATOM 1926 C CA . SER A 1 263 ? 12.554 12.936 4.032 1.00 91.56 263 SER A CA 1
ATOM 1927 C C . SER A 1 263 ? 11.449 12.648 5.041 1.00 91.56 263 SER A C 1
ATOM 1929 O O . SER A 1 263 ? 11.634 12.835 6.241 1.00 91.56 263 SER A O 1
ATOM 1931 N N . ILE A 1 264 ? 10.298 12.197 4.548 1.00 94.00 264 ILE A N 1
ATOM 1932 C CA . ILE A 1 264 ? 9.179 11.734 5.386 1.00 94.00 264 ILE A CA 1
ATOM 1933 C C . ILE A 1 264 ? 8.911 10.235 5.207 1.00 94.00 264 ILE A C 1
ATOM 1935 O O . ILE A 1 264 ? 8.008 9.697 5.847 1.00 94.00 264 ILE A O 1
ATOM 1939 N N . ILE A 1 265 ? 9.666 9.580 4.321 1.00 96.31 265 ILE A N 1
ATOM 1940 C CA . ILE A 1 265 ? 9.604 8.144 4.057 1.00 96.31 265 ILE A CA 1
ATOM 1941 C C . ILE A 1 265 ? 11.017 7.600 4.234 1.00 96.31 265 ILE A C 1
ATOM 1943 O O . ILE A 1 265 ? 11.902 7.887 3.427 1.00 96.31 265 ILE A O 1
ATOM 1947 N N . HIS A 1 266 ? 11.200 6.810 5.283 1.00 96.94 266 HIS A N 1
ATOM 1948 C CA . HIS A 1 266 ? 12.445 6.132 5.606 1.00 96.94 266 HIS A CA 1
ATOM 1949 C C . HIS A 1 266 ? 12.223 4.637 5.515 1.00 96.94 266 HIS A C 1
ATOM 1951 O O . HIS A 1 266 ? 11.341 4.084 6.179 1.00 96.94 266 HIS A O 1
ATOM 1957 N N . LEU A 1 267 ? 13.018 4.007 4.662 1.00 97.88 267 LEU A N 1
ATOM 1958 C CA . LEU A 1 267 ? 13.039 2.572 4.478 1.00 97.88 267 LEU A CA 1
ATOM 1959 C C . LEU A 1 267 ? 14.354 1.989 4.998 1.00 97.88 267 LEU A C 1
ATOM 1961 O O . LEU A 1 267 ? 15.356 2.698 5.084 1.00 97.88 267 LEU A O 1
ATOM 1965 N N . GLY A 1 268 ? 14.396 0.693 5.299 1.00 97.19 268 GLY A N 1
ATOM 1966 C CA . GLY A 1 268 ? 15.667 -0.010 5.480 1.00 97.19 268 GLY A CA 1
ATOM 1967 C C . GLY A 1 268 ? 16.525 0.036 4.208 1.00 97.19 268 GLY A C 1
ATOM 1968 O O . GLY A 1 268 ? 16.045 0.356 3.115 1.00 97.19 268 GLY A O 1
ATOM 1969 N N . ALA A 1 269 ? 17.817 -0.277 4.329 1.00 95.94 269 ALA A N 1
ATOM 1970 C CA . ALA A 1 269 ? 18.689 -0.396 3.161 1.00 95.94 269 ALA A CA 1
ATOM 1971 C C . ALA A 1 269 ? 18.158 -1.495 2.229 1.00 95.94 269 ALA A C 1
ATOM 1973 O O . ALA A 1 269 ? 17.811 -2.585 2.688 1.00 95.94 269 ALA A O 1
ATOM 1974 N N . GLN A 1 270 ? 18.045 -1.192 0.931 1.00 96.19 270 GLN A N 1
ATOM 1975 C CA . GLN A 1 270 ? 17.355 -2.050 -0.048 1.00 96.19 270 GLN A CA 1
ATOM 1976 C C . GLN A 1 270 ? 15.922 -2.442 0.380 1.00 96.19 270 GLN A C 1
ATOM 1978 O O . GLN A 1 270 ? 15.403 -3.489 -0.004 1.00 96.19 270 GLN A O 1
ATOM 1983 N N . GLY A 1 271 ? 15.279 -1.615 1.207 1.00 96.94 271 GLY A N 1
ATOM 1984 C CA . GLY A 1 271 ? 13.975 -1.891 1.798 1.00 96.94 271 GLY A CA 1
ATOM 1985 C C . GLY A 1 271 ? 12.794 -1.640 0.864 1.00 96.94 271 GLY A C 1
ATOM 1986 O O . GLY A 1 271 ? 11.660 -1.790 1.297 1.00 96.94 271 GLY A O 1
ATOM 1987 N N . LEU A 1 272 ? 13.001 -1.240 -0.392 1.00 98.00 272 LEU A N 1
ATOM 1988 C CA . LEU A 1 272 ? 11.931 -0.978 -1.353 1.00 98.00 272 LEU A CA 1
ATOM 1989 C C . LEU A 1 272 ? 11.850 -2.102 -2.390 1.00 98.00 272 LEU A C 1
ATOM 1991 O O . LEU A 1 272 ? 12.473 -2.028 -3.449 1.00 98.00 272 LEU A O 1
ATOM 1995 N N . SER A 1 273 ? 11.029 -3.115 -2.116 1.00 97.38 273 SER A N 1
ATOM 1996 C CA . SER A 1 273 ? 10.682 -4.169 -3.083 1.00 97.38 273 SER A CA 1
ATOM 1997 C C . SER A 1 273 ? 9.345 -3.904 -3.786 1.00 97.38 273 SER A C 1
ATOM 1999 O O . SER A 1 273 ? 9.129 -4.370 -4.902 1.00 97.38 273 SER A O 1
ATOM 2001 N N . GLY A 1 274 ? 8.474 -3.110 -3.161 1.00 97.12 274 GLY A N 1
ATOM 2002 C CA . GLY A 1 274 ? 7.182 -2.681 -3.685 1.00 97.12 274 GLY A CA 1
ATOM 2003 C C . GLY A 1 274 ? 7.231 -1.410 -4.541 1.00 97.12 274 GLY A C 1
ATOM 2004 O O . GLY A 1 274 ? 8.260 -1.019 -5.099 1.00 97.12 274 GLY A O 1
ATOM 2005 N N . GLN A 1 275 ? 6.090 -0.730 -4.641 1.00 97.44 275 GLN A N 1
ATOM 2006 C CA . GLN A 1 275 ? 5.922 0.469 -5.464 1.00 97.44 275 GLN A CA 1
ATOM 2007 C C . GLN A 1 275 ? 5.388 1.651 -4.660 1.00 97.44 275 GLN A C 1
ATOM 2009 O O . GLN A 1 275 ? 4.389 1.535 -3.953 1.00 97.44 275 GLN A O 1
ATOM 2014 N N . VAL A 1 276 ? 5.999 2.821 -4.848 1.00 98.00 276 VAL A N 1
ATOM 2015 C CA . VAL A 1 276 ? 5.465 4.105 -4.378 1.00 98.00 276 VAL A CA 1
ATOM 2016 C C . VAL A 1 276 ? 5.088 4.956 -5.587 1.00 98.00 276 VAL A C 1
ATOM 2018 O O . VAL A 1 276 ? 5.943 5.376 -6.365 1.00 98.00 276 VAL A O 1
ATOM 2021 N N . ILE A 1 277 ? 3.797 5.221 -5.746 1.00 97.44 277 ILE A N 1
ATOM 2022 C CA . ILE A 1 277 ? 3.239 6.061 -6.801 1.00 97.44 277 ILE A CA 1
ATOM 2023 C C . ILE A 1 277 ? 2.859 7.405 -6.195 1.00 97.44 277 ILE A C 1
ATOM 2025 O O . ILE A 1 277 ? 1.978 7.495 -5.342 1.00 97.44 277 ILE A O 1
ATOM 2029 N N . VAL A 1 278 ? 3.514 8.458 -6.665 1.00 96.38 278 VAL A N 1
ATOM 2030 C CA . VAL A 1 278 ? 3.220 9.844 -6.307 1.00 96.38 278 VAL A CA 1
ATOM 2031 C C . VAL A 1 278 ? 2.335 10.461 -7.380 1.00 96.38 278 VAL A C 1
ATOM 2033 O O . VAL A 1 278 ? 2.542 10.231 -8.575 1.00 96.38 278 VAL A O 1
ATOM 2036 N N . ASN A 1 279 ? 1.401 11.305 -6.952 1.00 93.69 279 ASN A N 1
ATOM 2037 C CA . ASN A 1 279 ? 0.472 12.003 -7.824 1.00 93.69 279 ASN A CA 1
ATOM 2038 C C . ASN A 1 279 ? -0.454 11.065 -8.620 1.00 93.69 279 ASN A C 1
ATOM 2040 O O . ASN A 1 279 ? -0.679 11.255 -9.809 1.00 93.69 279 ASN A O 1
ATOM 2044 N N . ALA A 1 280 ? -0.978 10.020 -7.983 1.00 92.25 280 ALA A N 1
ATOM 2045 C CA . ALA A 1 280 ? -1.793 8.996 -8.635 1.00 92.25 280 ALA A CA 1
ATOM 2046 C C . ALA A 1 280 ? -3.116 9.528 -9.235 1.00 92.25 280 ALA A C 1
ATOM 2048 O O . ALA A 1 280 ? -3.678 8.879 -10.126 1.00 92.25 280 ALA A O 1
ATOM 2049 N N . ALA A 1 281 ? -3.595 10.693 -8.776 1.00 86.25 281 ALA A N 1
ATOM 2050 C CA . ALA A 1 281 ? -4.878 11.269 -9.183 1.00 86.25 281 ALA A CA 1
ATOM 2051 C C . ALA A 1 281 ? -4.832 11.988 -10.534 1.00 86.25 281 ALA A C 1
ATOM 2053 O O . ALA A 1 281 ? -5.829 12.008 -11.262 1.00 86.25 281 ALA A O 1
ATOM 2054 N N . ASP A 1 282 ? -3.710 12.649 -10.837 1.00 77.38 282 ASP A N 1
ATOM 2055 C CA . ASP A 1 282 ? -3.594 13.582 -11.957 1.00 77.38 282 ASP A CA 1
ATOM 2056 C C . ASP A 1 282 ? -2.168 13.646 -12.551 1.00 77.38 282 ASP A C 1
ATOM 2058 O O . ASP A 1 282 ? -1.319 12.807 -12.274 1.00 77.38 282 ASP A O 1
ATOM 2062 N N . GLU A 1 283 ? -1.908 14.610 -13.441 1.00 69.19 283 GLU A N 1
ATOM 2063 C CA . GLU A 1 283 ? -0.598 14.836 -14.085 1.00 69.19 283 GLU A CA 1
ATOM 2064 C C . GLU A 1 283 ? 0.133 16.098 -13.555 1.00 69.19 283 GLU A C 1
ATOM 2066 O O . GLU A 1 283 ? 1.138 16.520 -14.128 1.00 69.19 283 GLU A O 1
ATOM 2071 N N . GLY A 1 284 ? -0.398 16.770 -12.525 1.00 70.94 284 GLY A N 1
ATOM 2072 C CA . GLY A 1 284 ? 0.030 18.103 -12.083 1.00 70.94 284 GLY A CA 1
ATOM 2073 C C . GLY A 1 284 ? 0.879 18.165 -10.808 1.00 70.94 284 GLY A C 1
ATOM 2074 O O . GLY A 1 284 ? 1.460 19.218 -10.526 1.00 70.94 284 GLY A O 1
ATOM 2075 N N . GLY A 1 285 ? 0.953 17.091 -10.027 1.00 74.81 285 GLY A N 1
ATOM 2076 C CA . GLY A 1 285 ? 1.744 17.027 -8.802 1.00 74.81 285 GLY A CA 1
ATOM 2077 C C . GLY A 1 285 ? 3.246 16.895 -9.039 1.00 74.81 285 GLY A C 1
ATOM 2078 O O . GLY A 1 285 ? 3.732 16.590 -10.127 1.00 74.81 285 GLY A O 1
ATOM 2079 N N . ALA A 1 286 ? 4.006 17.156 -7.977 1.00 88.44 286 ALA A N 1
ATOM 2080 C CA . ALA A 1 286 ? 5.460 17.100 -7.981 1.00 88.44 286 ALA A CA 1
ATOM 2081 C C . ALA A 1 286 ? 5.963 16.115 -6.924 1.00 88.44 286 ALA A C 1
ATOM 2083 O O . ALA A 1 286 ? 5.359 15.952 -5.865 1.00 88.44 286 ALA A O 1
ATOM 2084 N N . TRP A 1 287 ? 7.111 15.507 -7.200 1.00 94.81 287 TRP A N 1
ATOM 2085 C CA . TRP A 1 287 ? 7.889 14.784 -6.207 1.00 94.81 287 TRP A CA 1
ATOM 2086 C C . TRP A 1 287 ? 9.208 15.527 -5.996 1.00 94.81 287 TRP A C 1
ATOM 2088 O O . TRP A 1 287 ? 10.040 15.585 -6.901 1.00 94.81 287 TRP A O 1
ATOM 2098 N N . SER A 1 288 ? 9.358 16.145 -4.825 1.00 94.12 288 SER A N 1
ATOM 2099 C CA . SER A 1 288 ? 10.558 16.889 -4.433 1.00 94.12 288 SER A CA 1
ATOM 2100 C C . SER A 1 288 ? 11.101 16.511 -3.057 1.00 94.12 288 SER A C 1
ATOM 2102 O O . SER A 1 288 ? 12.267 16.793 -2.802 1.00 94.12 288 SER A O 1
ATOM 2104 N N . ALA A 1 289 ? 10.285 15.932 -2.166 1.00 94.75 289 ALA A N 1
ATOM 2105 C CA . ALA A 1 289 ? 10.795 15.444 -0.886 1.00 94.75 289 ALA A CA 1
ATOM 2106 C C . ALA A 1 289 ? 11.640 14.182 -1.122 1.00 94.75 289 ALA A C 1
ATOM 2108 O O . ALA A 1 289 ? 11.204 13.317 -1.890 1.00 94.75 289 ALA A O 1
ATOM 2109 N N . PRO A 1 290 ? 12.825 14.061 -0.507 1.00 96.12 290 PRO A N 1
ATOM 2110 C CA . PRO A 1 290 ? 13.624 12.853 -0.632 1.00 96.12 290 PRO A CA 1
ATOM 2111 C C . PRO A 1 290 ? 12.922 11.651 0.013 1.00 96.12 290 PRO A C 1
ATOM 2113 O O . PRO A 1 290 ? 12.045 11.807 0.864 1.00 96.12 290 PRO A O 1
ATOM 2116 N N . ILE A 1 291 ? 13.312 10.459 -0.427 1.00 97.19 291 ILE A N 1
ATOM 2117 C CA . ILE A 1 291 ? 13.002 9.187 0.231 1.00 97.19 291 ILE A CA 1
ATOM 2118 C C . ILE A 1 291 ? 14.338 8.548 0.578 1.00 97.19 291 ILE A C 1
ATOM 2120 O O . ILE A 1 291 ? 15.207 8.432 -0.290 1.00 97.19 291 ILE A O 1
ATOM 2124 N N . ASP A 1 292 ? 14.490 8.156 1.832 1.00 97.44 292 ASP A N 1
ATOM 2125 C CA . ASP A 1 292 ? 15.732 7.619 2.370 1.00 97.44 292 ASP A CA 1
ATOM 2126 C C . ASP A 1 292 ? 15.618 6.095 2.506 1.00 97.44 292 ASP A C 1
ATOM 2128 O O . ASP A 1 292 ? 14.598 5.584 2.968 1.00 97.44 292 ASP A O 1
ATOM 2132 N N . LEU A 1 293 ? 16.649 5.366 2.079 1.00 97.50 293 LEU A N 1
ATOM 2133 C CA . LEU A 1 293 ? 16.799 3.926 2.277 1.00 97.50 293 LEU A CA 1
ATOM 2134 C C . LEU A 1 293 ? 18.092 3.675 3.051 1.00 97.50 293 LEU A C 1
ATOM 2136 O O . LEU A 1 293 ? 19.170 4.054 2.594 1.00 97.50 293 LEU A O 1
ATOM 2140 N N . GLY A 1 294 ? 17.984 3.030 4.207 1.00 95.12 294 GLY A N 1
ATOM 2141 C CA . GLY A 1 294 ? 19.072 2.899 5.171 1.00 95.12 294 GLY A CA 1
ATOM 2142 C C . GLY A 1 294 ? 19.281 4.176 5.990 1.00 95.12 294 GLY A C 1
ATOM 2143 O O . GLY A 1 294 ? 18.567 5.168 5.843 1.00 95.12 294 GLY A O 1
ATOM 2144 N N . MET A 1 295 ? 20.281 4.162 6.871 1.00 89.75 295 MET A N 1
ATOM 2145 C CA . MET A 1 295 ? 20.620 5.328 7.689 1.00 89.75 295 MET A CA 1
ATOM 2146 C C . MET A 1 295 ? 21.724 6.155 7.025 1.00 89.75 295 MET A C 1
ATOM 2148 O O . MET A 1 295 ? 22.706 5.572 6.584 1.00 89.75 295 MET A O 1
ATOM 2152 N N . PRO A 1 296 ? 21.693 7.503 7.068 1.00 86.00 296 PRO A N 1
ATOM 2153 C CA . PRO A 1 296 ? 22.724 8.351 6.446 1.00 86.00 296 PRO A CA 1
ATOM 2154 C C . PRO A 1 296 ? 24.173 8.118 6.910 1.00 86.00 296 PRO A C 1
ATOM 2156 O O . PRO A 1 296 ? 25.108 8.648 6.310 1.00 86.00 296 PRO A O 1
ATOM 2159 N N . ALA A 1 297 ? 24.366 7.412 8.027 1.00 86.44 297 ALA A N 1
ATOM 2160 C CA . ALA A 1 297 ? 25.677 7.059 8.560 1.00 86.44 297 ALA A CA 1
ATOM 2161 C C . ALA A 1 297 ? 26.230 5.734 8.006 1.00 86.44 297 ALA A C 1
ATOM 2163 O O . ALA A 1 297 ? 27.410 5.452 8.230 1.00 86.44 297 ALA A O 1
ATOM 2164 N N . ASP A 1 298 ? 25.400 4.949 7.320 1.00 90.88 298 ASP A N 1
ATOM 2165 C CA . ASP A 1 298 ? 25.729 3.614 6.837 1.00 90.88 298 ASP A CA 1
ATOM 2166 C C . ASP A 1 298 ? 26.210 3.658 5.376 1.00 90.88 298 ASP A C 1
ATOM 2168 O O . ASP A 1 298 ? 25.841 4.538 4.594 1.00 90.88 298 ASP A O 1
ATOM 2172 N N . ASP A 1 299 ? 27.075 2.709 5.004 1.00 87.62 299 ASP A N 1
ATOM 2173 C CA . ASP A 1 299 ? 27.690 2.647 3.668 1.00 87.62 299 ASP A CA 1
ATOM 2174 C C . ASP A 1 299 ? 26.687 2.254 2.560 1.00 87.62 299 ASP A C 1
ATOM 2176 O O . ASP A 1 299 ? 26.965 2.453 1.378 1.00 87.62 299 ASP A O 1
ATOM 2180 N N . ASP A 1 300 ? 25.537 1.688 2.931 1.00 90.12 300 ASP A N 1
ATOM 2181 C CA . ASP A 1 300 ? 24.450 1.237 2.054 1.00 90.12 300 ASP A CA 1
ATOM 2182 C C . ASP A 1 300 ? 23.281 2.236 1.967 1.00 90.12 300 ASP A C 1
ATOM 2184 O O . ASP A 1 300 ? 22.232 1.923 1.401 1.00 90.12 300 ASP A O 1
ATOM 2188 N N . TYR A 1 301 ? 23.472 3.456 2.480 1.00 95.38 301 TYR A N 1
ATOM 2189 C CA . TYR A 1 301 ? 22.494 4.532 2.381 1.00 95.38 301 TYR A CA 1
ATOM 2190 C C . TYR A 1 301 ? 22.246 4.968 0.933 1.00 95.38 301 TYR A C 1
ATOM 2192 O O . TYR A 1 301 ? 23.163 5.371 0.208 1.00 95.38 301 TYR A O 1
ATOM 2200 N N . VAL A 1 302 ? 20.974 4.989 0.539 1.00 96.69 302 VAL A N 1
ATOM 2201 C CA . VAL A 1 302 ? 20.518 5.498 -0.754 1.00 96.69 302 VAL A CA 1
ATOM 2202 C C . VAL A 1 302 ? 19.452 6.560 -0.525 1.00 96.69 302 VAL A C 1
ATOM 2204 O O . VAL A 1 302 ? 18.426 6.302 0.093 1.00 96.69 302 VAL A O 1
ATOM 2207 N N . GLN A 1 303 ? 19.658 7.750 -1.088 1.00 96.69 303 GLN A N 1
ATOM 2208 C CA . GLN A 1 303 ? 18.635 8.792 -1.127 1.00 96.69 303 GLN A CA 1
ATOM 2209 C C . GLN A 1 303 ? 18.052 8.917 -2.531 1.00 96.69 303 GLN A C 1
ATOM 2211 O O . GLN A 1 303 ? 18.764 9.225 -3.492 1.00 96.69 303 GLN A O 1
ATOM 2216 N N . LEU A 1 304 ? 16.740 8.742 -2.649 1.00 97.44 304 LEU A N 1
ATOM 2217 C CA . LEU A 1 304 ? 16.012 8.951 -3.894 1.00 97.44 304 LEU A CA 1
ATOM 2218 C C . LEU A 1 304 ? 15.516 10.392 -3.957 1.00 97.44 304 LEU A C 1
ATOM 2220 O O . LEU A 1 304 ? 14.756 10.843 -3.099 1.00 97.44 304 LEU A O 1
ATOM 2224 N N . GLN A 1 305 ? 15.926 11.112 -4.999 1.00 95.19 305 GLN A N 1
ATOM 2225 C CA . GLN A 1 305 ? 15.445 12.461 -5.281 1.00 95.19 305 GLN A CA 1
ATOM 2226 C C . GLN A 1 305 ? 14.552 12.447 -6.520 1.00 95.19 305 GLN A C 1
ATOM 2228 O O . GLN A 1 305 ? 14.963 12.007 -7.593 1.00 95.19 305 GLN A O 1
ATOM 2233 N N . GLY A 1 306 ? 13.319 12.928 -6.366 1.00 91.69 306 GLY A N 1
ATOM 2234 C CA . GLY A 1 306 ? 12.365 13.046 -7.463 1.00 91.69 306 GLY A CA 1
ATOM 2235 C C . GLY A 1 306 ? 12.714 14.157 -8.464 1.00 91.69 306 GLY A C 1
ATOM 2236 O O . GLY A 1 306 ? 13.526 15.038 -8.179 1.00 91.69 306 GLY A O 1
ATOM 2237 N N . PRO A 1 307 ? 12.092 14.158 -9.658 1.00 91.62 307 PRO A N 1
ATOM 2238 C CA . PRO A 1 307 ? 11.126 13.172 -10.152 1.00 91.62 307 PRO A CA 1
ATOM 2239 C C . PRO A 1 307 ? 11.777 11.926 -10.788 1.00 91.62 307 PRO A C 1
ATOM 2241 O O . PRO A 1 307 ? 11.063 11.058 -11.281 1.00 91.62 307 PRO A O 1
ATOM 2244 N N . THR A 1 308 ? 13.112 11.859 -10.834 1.00 94.19 308 THR A N 1
ATOM 2245 C CA . THR A 1 308 ? 13.904 10.755 -11.404 1.00 94.19 308 THR A CA 1
ATOM 2246 C C . THR A 1 308 ? 15.181 10.571 -10.594 1.00 94.19 308 THR A C 1
ATOM 2248 O O . THR A 1 308 ? 15.855 11.567 -10.334 1.00 94.19 308 THR A O 1
ATOM 2251 N N . TYR A 1 309 ? 15.572 9.333 -10.304 1.00 96.38 309 TYR A N 1
ATOM 2252 C CA . TYR A 1 309 ? 16.784 9.003 -9.550 1.00 96.38 309 TYR A CA 1
ATOM 2253 C C . TYR A 1 309 ? 17.696 8.039 -10.324 1.00 96.38 309 TYR A C 1
ATOM 2255 O O . TYR A 1 309 ? 17.267 7.361 -11.247 1.00 96.38 309 TYR A O 1
ATOM 2263 N N . GLY A 1 310 ? 18.987 8.013 -9.983 1.00 95.94 310 GLY A N 1
ATOM 2264 C CA . GLY A 1 310 ? 19.982 7.207 -10.703 1.00 95.94 310 GLY A CA 1
ATOM 2265 C C . GLY A 1 310 ? 20.150 5.772 -10.195 1.00 95.94 310 GLY A C 1
ATOM 2266 O O . GLY A 1 310 ? 20.665 4.943 -10.941 1.00 95.94 310 GLY A O 1
ATOM 2267 N N . SER A 1 311 ? 19.741 5.488 -8.956 1.00 97.12 311 SER A N 1
ATOM 2268 C CA . SER A 1 311 ? 19.879 4.173 -8.316 1.00 97.12 311 SER A CA 1
ATOM 2269 C C . SER A 1 311 ? 19.190 3.075 -9.124 1.00 97.12 311 SER A C 1
ATOM 2271 O O . SER A 1 311 ? 18.088 3.275 -9.629 1.00 97.12 311 SER A O 1
ATOM 2273 N N . THR A 1 312 ? 19.833 1.921 -9.264 1.00 96.12 312 THR A N 1
ATOM 2274 C CA . THR A 1 312 ? 19.279 0.770 -9.988 1.00 96.12 312 THR A CA 1
ATOM 2275 C C . THR A 1 312 ? 18.150 0.104 -9.189 1.00 96.12 312 THR A C 1
ATOM 2277 O O . THR A 1 312 ? 18.012 0.359 -7.990 1.00 96.12 312 THR A O 1
ATOM 2280 N N . PRO A 1 313 ? 17.318 -0.754 -9.813 1.00 95.81 313 PRO A N 1
ATOM 2281 C CA . PRO A 1 313 ? 16.340 -1.549 -9.073 1.00 95.81 313 PRO A CA 1
ATOM 2282 C C . PRO A 1 313 ? 16.972 -2.355 -7.930 1.00 95.81 313 PRO A C 1
ATOM 2284 O O . PRO A 1 313 ? 16.424 -2.363 -6.834 1.00 95.81 313 PRO A O 1
ATOM 2287 N N . ASP A 1 314 ? 18.145 -2.952 -8.143 1.00 95.62 314 ASP A N 1
ATOM 2288 C CA . ASP A 1 314 ? 18.839 -3.740 -7.117 1.00 95.62 314 ASP A CA 1
ATOM 2289 C C . ASP A 1 314 ? 19.311 -2.874 -5.938 1.00 95.62 314 ASP A C 1
ATOM 2291 O O . ASP A 1 314 ? 19.195 -3.295 -4.789 1.00 95.62 314 ASP A O 1
ATOM 2295 N N . ASP A 1 315 ? 19.758 -1.637 -6.196 1.00 95.94 315 ASP A N 1
ATOM 2296 C CA . ASP A 1 315 ? 20.195 -0.705 -5.143 1.00 95.94 315 ASP A CA 1
ATOM 2297 C C . ASP A 1 315 ? 19.067 -0.342 -4.167 1.00 95.94 315 ASP A C 1
ATOM 2299 O O . ASP A 1 315 ? 19.332 -0.004 -3.014 1.00 95.94 315 ASP A O 1
ATOM 2303 N N . VAL A 1 316 ? 17.808 -0.381 -4.621 1.00 96.56 316 VAL A N 1
ATOM 2304 C CA . VAL A 1 316 ? 16.650 -0.007 -3.794 1.00 96.56 316 VAL A CA 1
ATOM 2305 C C . VAL A 1 316 ? 15.899 -1.198 -3.205 1.00 96.56 316 VAL A C 1
ATOM 2307 O O . VAL A 1 316 ? 15.132 -0.990 -2.272 1.00 96.56 316 VAL A O 1
ATOM 2310 N N . GLY A 1 317 ? 16.140 -2.425 -3.679 1.00 96.50 317 GLY A N 1
ATOM 2311 C CA . GLY A 1 317 ? 15.443 -3.637 -3.214 1.00 96.50 317 GLY A CA 1
ATOM 2312 C C . GLY A 1 317 ? 14.512 -4.300 -4.234 1.00 96.50 317 GLY A C 1
ATOM 2313 O O . GLY A 1 317 ? 13.732 -5.181 -3.874 1.00 96.50 317 GLY A O 1
ATOM 2314 N N . GLY A 1 318 ? 14.573 -3.886 -5.501 1.00 95.19 318 GLY A N 1
ATOM 2315 C CA . GLY A 1 318 ? 13.808 -4.427 -6.630 1.00 95.19 318 GLY A CA 1
ATOM 2316 C C . GLY A 1 318 ? 12.578 -3.604 -7.024 1.00 95.19 318 GLY A C 1
ATOM 2317 O O . GLY A 1 318 ? 12.060 -3.780 -8.130 1.00 95.19 318 GLY A O 1
ATOM 2318 N N . GLY A 1 319 ? 12.142 -2.679 -6.168 1.00 96.88 319 GLY A N 1
ATOM 2319 C CA . GLY A 1 319 ? 10.944 -1.858 -6.332 1.00 96.88 319 GLY A CA 1
ATOM 2320 C C . GLY A 1 319 ? 11.136 -0.577 -7.152 1.00 96.88 319 GLY A C 1
ATOM 2321 O O . GLY A 1 319 ? 12.028 -0.464 -8.003 1.00 96.88 319 GLY A O 1
ATOM 2322 N N . SER A 1 320 ? 10.258 0.408 -6.941 1.00 97.44 320 SER A N 1
ATOM 2323 C CA . SER A 1 320 ? 10.355 1.717 -7.605 1.00 97.44 320 SER A CA 1
ATOM 2324 C C . SER A 1 320 ? 9.571 2.828 -6.915 1.00 97.44 320 SER A C 1
ATOM 2326 O O . SER A 1 320 ? 8.509 2.587 -6.340 1.00 97.44 320 SER A O 1
ATOM 2328 N N . VAL A 1 321 ? 10.026 4.069 -7.099 1.00 97.94 321 VAL A N 1
ATOM 2329 C CA . VAL A 1 321 ? 9.231 5.270 -6.812 1.00 97.94 321 VAL A CA 1
ATOM 2330 C C . VAL A 1 321 ? 8.993 6.041 -8.104 1.00 97.94 321 VAL A C 1
ATOM 2332 O O . VAL A 1 321 ? 9.945 6.407 -8.790 1.00 97.94 321 VAL A O 1
ATOM 2335 N N . GLY A 1 322 ? 7.735 6.329 -8.425 1.00 96.62 322 GLY A N 1
ATOM 2336 C CA . GLY A 1 322 ? 7.368 7.033 -9.648 1.00 96.62 322 GLY A CA 1
ATOM 2337 C C . GLY A 1 322 ? 6.370 8.143 -9.397 1.00 96.62 322 GLY A C 1
ATOM 2338 O O . GLY A 1 322 ? 5.369 7.944 -8.720 1.00 96.62 322 GLY A O 1
ATOM 2339 N N . VAL A 1 323 ? 6.612 9.307 -9.996 1.00 96.25 323 VAL A N 1
ATOM 2340 C CA . VAL A 1 323 ? 5.611 10.375 -10.090 1.00 96.25 323 VAL A CA 1
ATOM 2341 C C . VAL A 1 323 ? 4.891 10.287 -11.431 1.00 96.25 323 VAL A C 1
ATOM 2343 O O . VAL A 1 323 ? 5.526 10.073 -12.465 1.00 96.25 323 VAL A O 1
ATOM 2346 N N . VAL A 1 324 ? 3.569 10.429 -11.418 1.00 96.31 324 VAL A N 1
ATOM 2347 C CA . VAL A 1 324 ? 2.740 10.436 -12.628 1.00 96.31 324 VAL A CA 1
ATOM 2348 C C . VAL A 1 324 ? 2.837 11.802 -13.337 1.00 96.31 324 VAL A C 1
ATOM 2350 O O . VAL A 1 324 ? 2.695 12.828 -12.671 1.00 96.31 324 VAL A O 1
ATOM 2353 N N . PRO A 1 325 ? 3.032 11.853 -14.674 1.00 95.88 325 PRO A N 1
ATOM 2354 C CA . PRO A 1 325 ? 3.228 10.724 -15.587 1.00 95.88 325 PRO A CA 1
ATOM 2355 C C . PRO A 1 325 ? 4.626 10.097 -15.479 1.00 95.88 325 PRO A C 1
ATOM 2357 O O . PRO A 1 325 ? 5.637 10.802 -15.423 1.00 95.88 325 PRO A O 1
ATOM 2360 N N . PHE A 1 326 ? 4.684 8.760 -15.515 1.00 96.56 326 PHE A N 1
ATOM 2361 C CA . PHE A 1 326 ? 5.924 8.017 -15.302 1.00 96.56 326 PHE A CA 1
ATOM 2362 C C . PHE A 1 326 ? 6.955 8.288 -16.396 1.00 96.56 326 PHE A C 1
ATOM 2364 O O . PHE A 1 326 ? 6.644 8.324 -17.589 1.00 96.56 326 PHE A O 1
ATOM 2371 N N . ARG A 1 327 ? 8.207 8.443 -15.969 1.00 96.25 327 ARG A N 1
ATOM 2372 C CA . ARG A 1 327 ? 9.386 8.574 -16.831 1.00 96.25 327 ARG A CA 1
ATOM 2373 C C . ARG A 1 327 ? 10.070 7.228 -17.034 1.00 96.25 327 ARG A C 1
ATOM 2375 O O . ARG A 1 327 ? 9.830 6.284 -16.277 1.00 96.25 327 ARG A O 1
ATOM 2382 N N . LEU A 1 328 ? 10.929 7.152 -18.044 1.00 97.12 328 LEU A N 1
ATOM 2383 C CA . LEU A 1 328 ? 11.757 5.973 -18.269 1.00 97.12 328 LEU A CA 1
ATOM 2384 C C . LEU A 1 328 ? 12.902 5.927 -17.240 1.00 97.12 328 LEU A C 1
ATOM 2386 O O . LEU A 1 328 ? 13.628 6.906 -17.050 1.00 97.12 328 LEU A O 1
ATOM 2390 N N . HIS A 1 329 ? 13.083 4.781 -16.589 1.00 96.81 329 HIS A N 1
ATOM 2391 C CA . HIS A 1 329 ? 14.138 4.533 -15.612 1.00 96.81 329 HIS A CA 1
ATOM 2392 C C . HIS A 1 329 ? 15.413 4.070 -16.326 1.00 96.81 329 HIS A C 1
ATOM 2394 O O . HIS A 1 329 ? 15.658 2.877 -16.490 1.00 96.81 329 HIS A O 1
ATOM 2400 N N . MET A 1 330 ? 16.218 5.029 -16.797 1.00 94.62 330 MET A N 1
ATOM 2401 C CA . MET A 1 330 ? 17.369 4.769 -17.678 1.00 94.62 330 MET A CA 1
ATOM 2402 C C . MET A 1 330 ? 18.388 3.769 -17.110 1.00 94.62 330 MET A C 1
ATOM 2404 O O . MET A 1 330 ? 18.914 2.957 -17.866 1.00 94.62 330 MET A O 1
ATOM 2408 N N . SER A 1 331 ? 18.660 3.820 -15.803 1.00 94.31 331 SER A N 1
ATOM 2409 C CA . SER A 1 331 ? 19.574 2.905 -15.101 1.00 94.31 331 SER A CA 1
ATOM 2410 C C . SER A 1 331 ? 18.967 1.529 -14.823 1.00 94.31 331 SER A C 1
ATOM 2412 O O . SER A 1 331 ? 19.710 0.588 -14.573 1.00 94.31 331 SER A O 1
ATOM 2414 N N . GLY A 1 332 ? 17.639 1.396 -14.880 1.00 95.56 332 GLY A N 1
ATOM 2415 C CA . GLY A 1 332 ? 16.937 0.115 -14.767 1.00 95.56 332 GLY A CA 1
ATOM 2416 C C . GLY A 1 332 ? 16.585 -0.528 -16.108 1.00 95.56 332 GLY A C 1
ATOM 2417 O O . GLY A 1 332 ? 15.868 -1.524 -16.112 1.00 95.56 332 GLY A O 1
ATOM 2418 N N . CYS A 1 333 ? 17.018 0.056 -17.230 1.00 96.81 333 CYS A N 1
ATOM 2419 C CA . CYS A 1 333 ? 16.861 -0.541 -18.553 1.00 96.81 333 CYS A CA 1
ATOM 2420 C C . CYS A 1 333 ? 18.050 -1.447 -18.877 1.00 96.81 333 CYS A C 1
ATOM 2422 O O . CYS A 1 333 ? 19.196 -1.110 -18.574 1.00 96.81 333 CYS A O 1
ATOM 2424 N N . GLU A 1 334 ? 17.786 -2.540 -19.583 1.00 95.62 334 GLU A N 1
ATOM 2425 C CA . GLU A 1 334 ? 18.811 -3.464 -20.056 1.00 95.62 334 GLU A CA 1
ATOM 2426 C C . GLU A 1 334 ? 18.632 -3.728 -21.555 1.00 95.62 334 GLU A C 1
ATOM 2428 O O . GLU A 1 334 ? 17.548 -4.110 -21.983 1.00 95.62 334 GLU A O 1
ATOM 2433 N N . PRO A 1 335 ? 19.667 -3.560 -22.385 1.00 94.81 335 PRO A N 1
ATOM 2434 C CA . PRO A 1 335 ? 20.933 -2.907 -22.067 1.00 94.81 335 PRO A CA 1
ATOM 2435 C C . PRO A 1 335 ? 20.757 -1.434 -21.648 1.00 94.81 335 PRO A C 1
ATOM 2437 O O . PRO A 1 335 ? 19.730 -0.801 -21.918 1.00 94.81 335 PRO A O 1
ATOM 2440 N N . LEU A 1 336 ? 21.787 -0.871 -21.010 1.00 93.25 336 LEU A N 1
ATOM 2441 C CA . LEU A 1 336 ? 21.785 0.535 -20.605 1.00 93.25 336 LEU A CA 1
ATOM 2442 C C . LEU A 1 336 ? 21.609 1.457 -21.818 1.00 93.25 336 LEU A C 1
ATOM 2444 O O . LEU A 1 336 ? 22.244 1.275 -22.860 1.00 93.25 336 LEU A O 1
ATOM 2448 N N . SER A 1 337 ? 20.771 2.484 -21.664 1.00 92.81 337 SER A N 1
ATOM 2449 C CA . SER A 1 337 ? 20.548 3.469 -22.725 1.00 92.81 337 SER A CA 1
ATOM 2450 C C . SER A 1 337 ? 21.842 4.200 -23.088 1.00 92.81 337 SER A C 1
ATOM 2452 O O . SER A 1 337 ? 22.564 4.687 -22.221 1.00 92.81 337 SER A O 1
ATOM 2454 N N . GLY A 1 338 ? 22.099 4.331 -24.385 1.00 90.38 338 GLY A N 1
ATOM 2455 C CA . GLY A 1 338 ? 23.325 4.903 -24.939 1.00 90.38 338 GLY A CA 1
ATOM 2456 C C . GLY A 1 338 ? 24.499 3.925 -24.958 1.00 90.38 338 GLY A C 1
ATOM 2457 O O . GLY A 1 338 ? 25.598 4.328 -25.327 1.00 90.38 338 GLY A O 1
ATOM 2458 N N . GLY A 1 339 ? 24.280 2.671 -24.553 1.00 90.31 339 GLY A N 1
ATOM 2459 C CA . GLY A 1 339 ? 25.264 1.607 -24.662 1.00 90.31 339 GLY A CA 1
ATOM 2460 C C . GLY A 1 339 ? 25.421 1.082 -26.087 1.00 90.31 339 GLY A C 1
ATOM 2461 O O . GLY A 1 339 ? 24.642 1.394 -26.994 1.00 90.31 339 GLY A O 1
ATOM 2462 N N . THR A 1 340 ? 26.420 0.223 -26.238 1.00 90.19 340 THR A N 1
ATOM 2463 C CA . THR A 1 340 ? 26.719 -0.486 -27.476 1.00 90.19 340 THR A CA 1
ATOM 2464 C C . THR A 1 340 ? 26.665 -1.984 -27.212 1.00 90.19 340 THR A C 1
ATOM 2466 O O . THR A 1 340 ? 27.185 -2.453 -26.198 1.00 90.19 340 THR A O 1
ATOM 2469 N N . VAL A 1 341 ? 25.996 -2.731 -28.089 1.00 89.69 341 VAL A N 1
ATOM 2470 C CA . VAL A 1 341 ? 25.794 -4.174 -27.948 1.00 89.69 341 VAL A CA 1
ATOM 2471 C C . VAL A 1 341 ? 26.146 -4.881 -29.239 1.00 89.69 341 VAL A C 1
ATOM 2473 O O . VAL A 1 341 ? 25.675 -4.530 -30.314 1.00 89.69 341 VAL A O 1
ATOM 2476 N N . SER A 1 342 ? 26.941 -5.930 -29.098 1.00 85.06 342 SER A N 1
ATOM 2477 C CA . SER A 1 342 ? 27.214 -6.906 -30.140 1.00 85.06 342 SER A CA 1
ATOM 2478 C C . SER A 1 342 ? 26.127 -7.982 -30.122 1.00 85.06 342 SER A C 1
ATOM 2480 O O . SER A 1 342 ? 25.968 -8.670 -29.113 1.00 85.06 342 SER A O 1
ATOM 2482 N N . ILE A 1 343 ? 25.378 -8.134 -31.215 1.00 77.12 343 ILE A N 1
ATOM 2483 C CA . ILE A 1 343 ? 24.428 -9.246 -31.374 1.00 77.12 343 ILE A CA 1
ATOM 2484 C C . ILE A 1 343 ? 25.085 -10.350 -32.210 1.00 77.12 343 ILE A C 1
ATOM 2486 O O . ILE A 1 343 ? 25.635 -10.083 -33.276 1.00 77.12 343 ILE A O 1
ATOM 2490 N N . GLY A 1 344 ? 25.106 -11.577 -31.685 1.00 68.56 344 GLY A N 1
ATOM 2491 C CA . GLY A 1 344 ? 25.513 -12.776 -32.429 1.00 68.56 344 GLY A CA 1
ATOM 2492 C C . GLY A 1 344 ? 24.325 -13.374 -33.188 1.00 68.56 344 GLY A C 1
ATOM 2493 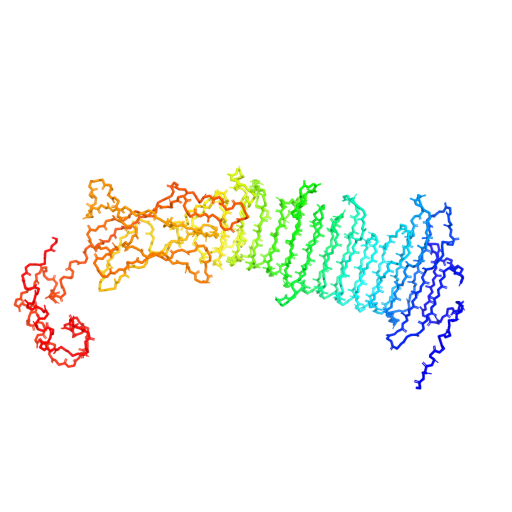O O . GLY A 1 344 ? 23.474 -12.647 -33.692 1.00 68.56 344 GLY A O 1
ATOM 2494 N N . GLU A 1 345 ? 24.204 -14.704 -33.204 1.00 56.47 345 GLU A N 1
ATOM 2495 C CA . GLU A 1 345 ? 23.025 -15.394 -33.766 1.00 56.47 345 GLU A CA 1
ATOM 2496 C C . GLU A 1 345 ? 21.743 -15.203 -32.935 1.00 56.47 345 GLU A C 1
ATOM 2498 O O . GLU A 1 345 ? 20.631 -15.437 -33.410 1.00 56.47 345 GLU A O 1
ATOM 2503 N N . SER A 1 346 ? 21.889 -14.766 -31.683 1.00 60.09 346 SER A N 1
ATOM 2504 C CA . SER A 1 346 ? 20.772 -14.471 -30.785 1.00 60.09 346 SER A CA 1
ATOM 2505 C C . SER A 1 346 ? 20.184 -13.086 -31.065 1.00 60.09 346 SER A C 1
ATOM 2507 O O . SER A 1 346 ? 20.913 -12.102 -31.194 1.00 60.09 346 SER A O 1
ATOM 2509 N N . SER A 1 347 ? 18.854 -12.983 -31.101 1.00 78.56 347 SER A N 1
ATOM 2510 C CA . SER A 1 347 ? 18.162 -11.695 -31.193 1.00 78.56 347 SER A CA 1
ATOM 2511 C C . SER A 1 347 ? 18.278 -10.912 -29.884 1.00 78.56 347 SER A C 1
ATOM 2513 O O . SER A 1 347 ? 18.016 -11.465 -28.816 1.00 78.56 347 SER A O 1
ATOM 2515 N N . LEU A 1 348 ? 18.594 -9.616 -29.961 1.00 89.62 348 LEU A N 1
ATOM 2516 C CA . LEU A 1 348 ? 18.540 -8.724 -28.801 1.00 89.62 348 LEU A CA 1
ATOM 2517 C C . LEU A 1 348 ? 17.116 -8.641 -28.236 1.00 89.62 348 LEU A C 1
ATOM 2519 O O . LEU A 1 348 ? 16.157 -8.424 -28.985 1.00 89.62 348 LEU A O 1
ATOM 2523 N N . VAL A 1 349 ? 17.026 -8.720 -26.910 1.00 94.25 349 VAL A N 1
ATOM 2524 C CA . VAL A 1 349 ? 15.849 -8.349 -26.123 1.00 94.25 349 VAL A CA 1
ATOM 2525 C C . VAL A 1 349 ? 16.201 -7.099 -25.325 1.00 94.25 349 VAL A C 1
ATOM 2527 O O . VAL A 1 349 ? 17.135 -7.118 -24.526 1.00 94.25 349 VAL A O 1
ATOM 2530 N N . ALA A 1 350 ? 15.486 -6.002 -25.566 1.00 96.56 350 ALA A N 1
ATOM 2531 C CA . ALA A 1 350 ? 15.630 -4.776 -24.792 1.00 96.56 350 ALA A CA 1
ATOM 2532 C C . ALA A 1 350 ? 14.549 -4.721 -23.708 1.00 96.56 350 ALA A C 1
ATOM 2534 O O . ALA A 1 350 ? 13.359 -4.654 -24.005 1.00 96.56 350 ALA A O 1
ATOM 2535 N N . ARG A 1 351 ? 14.969 -4.725 -22.450 1.00 97.56 351 ARG A N 1
ATOM 2536 C CA . ARG A 1 351 ? 14.145 -4.587 -21.255 1.00 97.56 351 ARG A CA 1
ATOM 2537 C C . ARG A 1 351 ? 14.071 -3.113 -20.868 1.00 97.56 351 ARG A C 1
ATOM 2539 O O . ARG A 1 351 ? 15.008 -2.554 -20.301 1.00 97.56 351 ARG A O 1
ATOM 2546 N N . LEU A 1 352 ? 12.963 -2.460 -21.197 1.00 98.25 352 LEU A N 1
ATOM 2547 C CA . LEU A 1 352 ? 12.729 -1.057 -20.855 1.00 98.25 352 LEU A CA 1
ATOM 2548 C C . LEU A 1 352 ? 11.926 -0.974 -19.563 1.00 98.25 352 LEU A C 1
ATOM 2550 O O . LEU A 1 352 ? 10.858 -1.574 -19.481 1.00 98.25 352 LEU A O 1
ATOM 2554 N N . ARG A 1 353 ? 12.418 -0.224 -18.573 1.00 97.75 353 ARG A N 1
ATOM 2555 C CA . ARG A 1 353 ? 11.773 -0.068 -17.262 1.00 97.75 353 ARG A CA 1
ATOM 2556 C C . ARG A 1 353 ? 11.322 1.370 -17.032 1.00 97.75 353 ARG A C 1
ATOM 2558 O O . ARG A 1 353 ? 12.070 2.304 -17.309 1.00 97.75 353 ARG A O 1
ATOM 2565 N N . TRP A 1 354 ? 10.132 1.560 -16.475 1.00 98.00 354 TRP A N 1
ATOM 2566 C CA . TRP A 1 354 ? 9.605 2.851 -16.023 1.00 98.00 354 TRP A CA 1
ATOM 2567 C C . TRP A 1 354 ? 9.692 2.977 -14.498 1.00 98.00 354 TRP A C 1
ATOM 2569 O O . TRP A 1 354 ? 9.844 1.990 -13.782 1.00 98.00 354 TRP A O 1
ATOM 2579 N N . TYR A 1 355 ? 9.590 4.203 -13.980 1.00 97.44 355 TYR A N 1
ATOM 2580 C CA . TYR A 1 355 ? 9.538 4.446 -12.528 1.00 97.44 355 TYR A CA 1
ATOM 2581 C C . TYR A 1 355 ? 8.218 4.006 -11.866 1.00 97.44 355 TYR A C 1
ATOM 2583 O O . TYR A 1 355 ? 8.075 4.102 -10.651 1.00 97.44 355 TYR A O 1
ATOM 2591 N N . GLY A 1 356 ? 7.249 3.547 -12.653 1.00 97.06 356 GLY A N 1
ATOM 2592 C CA . GLY A 1 356 ? 5.979 3.023 -12.172 1.00 97.06 356 GLY A CA 1
ATOM 2593 C C . GLY A 1 356 ? 5.316 2.132 -13.221 1.00 97.06 356 GLY A C 1
ATOM 2594 O O . GLY A 1 356 ? 5.841 1.997 -14.333 1.00 97.06 356 GLY A O 1
ATOM 2595 N N . PRO A 1 357 ? 4.172 1.525 -12.876 1.00 97.44 357 PRO A N 1
ATOM 2596 C CA . PRO A 1 357 ? 3.557 0.492 -13.691 1.00 97.44 357 PRO A CA 1
ATOM 2597 C C . PRO A 1 357 ? 2.944 1.085 -14.955 1.00 97.44 357 PRO A C 1
ATOM 2599 O O . PRO A 1 357 ? 2.354 2.169 -14.937 1.00 97.44 357 PRO A O 1
ATOM 2602 N N . VAL A 1 358 ? 3.059 0.368 -16.070 1.00 97.94 358 VAL A N 1
ATOM 2603 C CA . VAL A 1 358 ? 2.589 0.836 -17.379 1.00 97.94 358 VAL A CA 1
ATOM 2604 C C . VAL A 1 358 ? 1.678 -0.183 -18.045 1.00 97.94 358 VAL A C 1
ATOM 2606 O O . VAL A 1 358 ? 1.820 -1.384 -17.847 1.00 97.94 358 VAL A O 1
ATOM 2609 N N . VAL A 1 359 ? 0.738 0.293 -18.860 1.00 97.31 359 VAL A N 1
ATOM 2610 C CA . VAL A 1 359 ? -0.147 -0.534 -19.696 1.00 97.31 359 VAL A CA 1
ATOM 2611 C C . VAL A 1 359 ? -0.358 0.128 -21.057 1.00 97.31 359 VAL A C 1
ATOM 2613 O O . VAL A 1 359 ? -0.201 1.339 -21.201 1.00 97.31 359 VAL A O 1
ATOM 2616 N N . TRP A 1 360 ? -0.728 -0.648 -22.077 1.00 97.00 360 TRP A N 1
ATOM 2617 C CA . TRP A 1 360 ? -1.077 -0.117 -23.400 1.00 97.00 360 TRP A CA 1
ATOM 2618 C C . TRP A 1 360 ? -2.360 -0.773 -23.937 1.00 97.00 360 TRP A C 1
ATOM 2620 O O . TRP A 1 360 ? -2.321 -1.810 -24.598 1.00 97.00 360 TRP A O 1
ATOM 2630 N N . PRO A 1 361 ? -3.547 -0.196 -23.673 1.00 93.62 361 PRO A N 1
ATOM 2631 C CA . PRO A 1 361 ? -4.825 -0.837 -24.002 1.00 93.62 361 PRO A CA 1
ATOM 2632 C C . PRO A 1 361 ? -5.096 -0.983 -25.511 1.00 93.62 361 PRO A C 1
ATOM 2634 O O . PRO A 1 361 ? -6.022 -1.689 -25.911 1.00 93.62 361 PRO A O 1
ATOM 2637 N N . GLY A 1 362 ? -4.311 -0.337 -26.373 1.00 92.94 362 GLY A N 1
ATOM 2638 C CA . GLY A 1 362 ? -4.360 -0.558 -27.815 1.00 92.94 362 GLY A CA 1
ATOM 2639 C C . GLY A 1 362 ? -3.267 0.205 -28.547 1.00 92.94 362 GLY A C 1
ATOM 2640 O O . GLY A 1 362 ? -2.812 1.224 -28.054 1.00 92.94 362 GLY A O 1
ATOM 2641 N N . GLY A 1 363 ? -2.881 -0.262 -29.737 1.00 94.56 363 GLY A N 1
ATOM 2642 C CA . GLY A 1 363 ? -1.776 0.316 -30.513 1.00 94.56 363 GLY A CA 1
ATOM 2643 C C . GLY A 1 363 ? -0.384 -0.088 -29.994 1.00 94.56 363 GLY A C 1
ATOM 2644 O O . GLY A 1 363 ? -0.276 -0.741 -28.958 1.00 94.56 363 GLY A O 1
ATOM 2645 N N . PRO A 1 364 ? 0.693 0.241 -30.731 1.00 96.06 364 PRO A N 1
ATOM 2646 C CA . PRO A 1 364 ? 2.056 -0.049 -30.294 1.00 96.06 364 PRO A CA 1
ATOM 2647 C C . PRO A 1 364 ? 2.472 0.899 -29.151 1.00 96.06 364 PRO A C 1
ATOM 2649 O O . PRO A 1 364 ? 2.332 2.117 -29.311 1.00 96.06 364 PRO A O 1
ATOM 2652 N N . PRO A 1 365 ? 3.014 0.389 -28.028 1.00 97.50 365 PRO A N 1
ATOM 2653 C CA . PRO A 1 365 ? 3.407 1.222 -26.885 1.00 97.50 365 PRO A CA 1
ATOM 2654 C C . PRO A 1 365 ? 4.618 2.112 -27.189 1.00 97.50 365 PRO A C 1
ATOM 2656 O O . PRO A 1 365 ? 4.791 3.167 -26.582 1.00 97.50 365 PRO A O 1
ATOM 2659 N N . LEU A 1 366 ? 5.445 1.705 -28.153 1.00 97.88 366 LEU A N 1
ATOM 2660 C CA . LEU A 1 366 ? 6.695 2.363 -28.502 1.00 97.88 366 LEU A CA 1
ATOM 2661 C C . LEU A 1 366 ? 6.737 2.682 -29.996 1.00 97.88 366 LEU A C 1
ATOM 2663 O O . LEU A 1 366 ? 6.287 1.907 -30.842 1.00 97.88 366 LEU A O 1
ATOM 2667 N N . SER A 1 367 ? 7.295 3.844 -30.311 1.00 97.12 367 SER A N 1
ATOM 2668 C CA . SER A 1 367 ? 7.755 4.188 -31.650 1.00 97.12 367 SER A CA 1
ATOM 2669 C C . SER A 1 367 ? 9.241 3.883 -31.737 1.00 97.12 367 SER A C 1
ATOM 2671 O O . SER A 1 367 ? 9.992 4.181 -30.806 1.00 97.12 367 SER A O 1
ATOM 2673 N N . VAL A 1 368 ? 9.645 3.269 -32.845 1.00 97.62 368 VAL A N 1
ATOM 2674 C CA . VAL A 1 368 ? 11.033 2.886 -33.079 1.00 97.62 368 VAL A CA 1
ATOM 2675 C C . VAL A 1 368 ? 11.561 3.668 -34.262 1.00 97.62 368 VAL A C 1
ATOM 2677 O O . VAL A 1 368 ? 10.944 3.714 -35.325 1.00 97.62 368 VAL A O 1
ATOM 2680 N N . GLU A 1 369 ? 12.713 4.282 -34.071 1.00 97.50 369 GLU A N 1
ATOM 2681 C CA . GLU A 1 369 ? 13.490 4.913 -35.120 1.00 97.50 369 GLU A CA 1
ATOM 2682 C C . GLU A 1 369 ? 14.878 4.282 -35.144 1.00 97.50 369 GLU A C 1
ATOM 2684 O O . GLU A 1 369 ? 15.351 3.763 -34.132 1.00 97.50 369 GLU A O 1
ATOM 2689 N N . ARG A 1 370 ? 15.555 4.344 -36.285 1.00 96.31 370 ARG A N 1
ATOM 2690 C CA . ARG A 1 370 ? 16.945 3.912 -36.402 1.00 96.31 370 ARG A CA 1
ATOM 2691 C C . ARG A 1 370 ? 17.768 4.869 -37.247 1.00 96.31 370 ARG A C 1
ATOM 2693 O O . ARG A 1 370 ? 17.220 5.708 -37.960 1.00 96.31 370 ARG A O 1
ATOM 2700 N N . ARG A 1 371 ? 19.083 4.727 -37.182 1.00 95.12 371 ARG A N 1
ATOM 2701 C CA . ARG A 1 371 ? 20.046 5.374 -38.078 1.00 95.12 371 ARG A CA 1
ATOM 2702 C C . ARG A 1 371 ? 21.263 4.479 -38.257 1.00 95.12 371 ARG A C 1
ATOM 2704 O O . ARG A 1 371 ? 21.518 3.639 -37.400 1.00 95.12 371 ARG A O 1
ATOM 2711 N N . ALA A 1 372 ? 22.001 4.648 -39.349 1.00 91.19 372 ALA A N 1
ATOM 2712 C CA . ALA A 1 372 ? 23.234 3.891 -39.552 1.00 91.19 372 ALA A CA 1
ATOM 2713 C C . ALA A 1 372 ? 24.211 4.144 -38.388 1.00 91.19 372 ALA A C 1
ATOM 2715 O O . ALA A 1 372 ? 24.377 5.291 -37.966 1.00 91.19 372 ALA A O 1
ATOM 2716 N N . SER A 1 373 ? 24.836 3.092 -37.873 1.00 85.75 373 SER A N 1
ATOM 2717 C CA . SER A 1 373 ? 25.931 3.177 -36.906 1.00 85.75 373 SER A CA 1
ATOM 2718 C C . SER A 1 373 ? 27.282 3.098 -37.648 1.00 85.75 373 SER A C 1
ATOM 2720 O O . SER A 1 373 ? 27.362 2.442 -38.688 1.00 85.75 373 SER A O 1
ATOM 2722 N N . PRO A 1 374 ? 28.334 3.791 -37.171 1.00 79.19 374 PRO A N 1
ATOM 2723 C CA . PRO A 1 374 ? 28.308 4.785 -36.102 1.00 79.19 374 PRO A CA 1
ATOM 2724 C C . PRO A 1 374 ? 27.914 6.178 -36.629 1.00 79.19 374 PRO A C 1
ATOM 2726 O O . PRO A 1 374 ? 28.427 6.663 -37.640 1.00 79.19 374 PRO A O 1
ATOM 2729 N N . GLY A 1 375 ? 27.030 6.877 -35.909 1.00 72.75 375 GLY A N 1
ATOM 2730 C CA . GLY A 1 375 ? 26.818 8.321 -36.093 1.00 72.75 375 GLY A CA 1
ATOM 2731 C C . GLY A 1 375 ? 26.128 8.759 -37.394 1.00 72.75 375 GLY A C 1
ATOM 2732 O O . GLY A 1 375 ? 26.326 9.894 -37.836 1.00 72.75 375 GLY A O 1
ATOM 2733 N N . GLY A 1 376 ? 25.304 7.901 -37.999 1.00 81.44 376 GLY A N 1
ATOM 2734 C CA . GLY A 1 376 ? 24.536 8.195 -39.209 1.00 81.44 376 GLY A CA 1
ATOM 2735 C C . GLY A 1 376 ? 23.688 9.471 -39.115 1.00 81.44 376 GLY A C 1
ATOM 2736 O O . GLY A 1 376 ? 23.241 9.902 -38.045 1.00 81.44 376 GLY A O 1
ATOM 2737 N N . ALA A 1 377 ? 23.465 10.111 -40.265 1.00 83.44 377 ALA A N 1
ATOM 2738 C CA . ALA A 1 377 ? 22.716 11.360 -40.337 1.00 83.44 377 ALA A CA 1
ATOM 2739 C C . ALA A 1 377 ? 21.200 11.107 -40.375 1.00 83.44 377 ALA A C 1
ATOM 2741 O O . ALA A 1 377 ? 20.676 10.601 -41.362 1.00 83.44 377 ALA A O 1
ATOM 2742 N N . GLY A 1 378 ? 20.499 11.561 -39.333 1.00 90.75 378 GLY A N 1
ATOM 2743 C CA . GLY A 1 378 ? 19.036 11.547 -39.262 1.00 90.75 378 GLY A CA 1
ATOM 2744 C C . GLY A 1 378 ? 18.455 10.220 -38.773 1.00 90.75 378 GLY A C 1
ATOM 2745 O O . GLY A 1 378 ? 19.025 9.160 -38.987 1.00 90.75 378 GLY A O 1
ATOM 2746 N N . TRP A 1 379 ? 17.316 10.311 -38.091 1.00 96.12 379 TRP A N 1
ATOM 2747 C CA . TRP A 1 379 ? 16.552 9.162 -37.613 1.00 96.12 379 TRP A CA 1
ATOM 2748 C C . TRP A 1 379 ? 15.462 8.826 -38.632 1.00 96.12 379 TRP A C 1
ATOM 2750 O O . TRP A 1 379 ? 14.728 9.723 -39.054 1.00 96.12 379 TRP A O 1
ATOM 2760 N N . GLU A 1 380 ? 15.360 7.559 -39.027 1.00 96.31 380 GLU A N 1
ATOM 2761 C CA . GLU A 1 380 ? 14.280 7.042 -39.869 1.00 96.31 380 GLU A CA 1
ATOM 2762 C C . GLU A 1 380 ? 13.318 6.166 -39.052 1.00 96.31 380 GLU A C 1
ATOM 2764 O O . GLU A 1 380 ? 13.770 5.399 -38.201 1.00 96.31 380 GLU A O 1
ATOM 2769 N N . PRO A 1 381 ? 11.995 6.250 -39.277 1.00 97.12 381 PRO A N 1
ATOM 2770 C CA . PRO A 1 381 ? 11.033 5.416 -38.566 1.00 97.12 381 PRO A CA 1
ATOM 2771 C C . PRO A 1 381 ? 11.129 3.952 -39.012 1.00 97.12 381 PRO A C 1
ATOM 2773 O O . PRO A 1 381 ? 11.192 3.658 -40.207 1.00 97.12 381 PRO A O 1
ATOM 2776 N N . VAL A 1 382 ? 11.058 3.030 -38.053 1.00 96.56 382 VAL A N 1
ATOM 2777 C CA . VAL A 1 382 ? 10.975 1.585 -38.291 1.00 96.56 382 VAL A CA 1
ATOM 2778 C C . VAL A 1 382 ? 9.527 1.125 -38.083 1.00 96.56 382 VAL A C 1
ATOM 2780 O O . VAL A 1 382 ? 8.897 1.522 -37.099 1.00 96.56 382 VAL A O 1
ATOM 2783 N N . PRO A 1 383 ? 8.956 0.299 -38.981 1.00 95.00 383 PRO A N 1
ATOM 2784 C CA . PRO A 1 383 ? 7.615 -0.244 -38.790 1.00 95.00 383 PRO A CA 1
ATOM 2785 C C . PRO A 1 383 ? 7.491 -0.998 -37.461 1.00 95.00 383 PRO A C 1
ATOM 2787 O O . PRO A 1 383 ? 8.292 -1.884 -37.177 1.00 95.00 383 PRO A O 1
ATOM 2790 N N . SER A 1 384 ? 6.450 -0.706 -36.674 1.00 91.94 384 SER A N 1
ATOM 2791 C CA . SER A 1 384 ? 6.235 -1.347 -35.364 1.00 91.94 384 SER A CA 1
ATOM 2792 C C . SER A 1 384 ? 6.080 -2.867 -35.449 1.00 91.94 384 SER A C 1
ATOM 2794 O O . SER A 1 384 ? 6.452 -3.566 -34.523 1.00 91.94 384 SER A O 1
ATOM 2796 N N . VAL A 1 385 ? 5.602 -3.385 -36.584 1.00 92.56 385 VAL A N 1
ATOM 2797 C CA . VAL A 1 385 ? 5.519 -4.823 -36.907 1.00 92.56 385 VAL A CA 1
ATOM 2798 C C . VAL A 1 385 ? 6.881 -5.534 -36.889 1.00 92.56 385 VAL A C 1
ATOM 2800 O O . VAL A 1 385 ? 6.925 -6.755 -36.794 1.00 92.56 385 VAL A O 1
ATOM 2803 N N . HIS A 1 386 ? 7.997 -4.804 -36.963 1.00 95.00 386 HIS A N 1
ATOM 2804 C CA . HIS A 1 386 ? 9.331 -5.395 -36.841 1.00 95.00 386 HIS A CA 1
ATOM 2805 C C . HIS A 1 386 ? 9.705 -5.737 -35.392 1.00 95.00 386 HIS A C 1
ATOM 2807 O O . HIS A 1 386 ? 10.705 -6.421 -35.185 1.00 95.00 386 HIS A O 1
ATOM 2813 N N . PHE A 1 387 ? 8.916 -5.283 -34.415 1.00 96.12 387 PHE A N 1
ATOM 2814 C CA . PHE A 1 387 ? 9.167 -5.489 -32.997 1.00 96.12 387 PHE A CA 1
ATOM 2815 C C . PHE A 1 387 ? 7.961 -6.117 -32.303 1.00 96.12 387 PHE A C 1
ATOM 2817 O O . PHE A 1 387 ? 6.807 -5.844 -32.639 1.00 96.12 387 PHE A O 1
ATOM 2824 N N . LEU A 1 388 ? 8.239 -6.939 -31.299 1.00 95.81 388 LEU A N 1
ATOM 2825 C CA . LEU A 1 388 ? 7.252 -7.444 -30.354 1.00 95.81 388 LEU A CA 1
ATOM 2826 C C . LEU A 1 388 ? 7.470 -6.728 -29.025 1.00 95.81 388 LEU A C 1
ATOM 2828 O O . LEU A 1 388 ? 8.593 -6.658 -28.542 1.00 95.81 388 LEU A O 1
ATOM 2832 N N . CYS A 1 389 ? 6.405 -6.159 -28.463 1.00 97.12 389 CYS A N 1
ATOM 2833 C CA . CYS A 1 389 ? 6.421 -5.562 -27.129 1.00 97.12 389 CYS A CA 1
ATOM 2834 C C . CYS A 1 389 ? 5.614 -6.459 -26.193 1.00 97.12 389 CYS A C 1
ATOM 2836 O O . CYS A 1 389 ? 4.424 -6.680 -26.436 1.00 97.12 389 CYS A O 1
ATOM 2838 N N . LEU A 1 390 ? 6.256 -6.969 -25.147 1.00 97.25 390 LEU A N 1
ATOM 2839 C CA . LEU A 1 390 ? 5.676 -7.900 -24.186 1.00 97.25 390 LEU A CA 1
ATOM 2840 C C . LEU A 1 390 ? 5.773 -7.307 -22.780 1.00 97.25 390 LEU A C 1
ATOM 2842 O O . LEU A 1 390 ? 6.763 -6.661 -22.445 1.00 97.25 390 LEU A O 1
ATOM 2846 N N . HIS A 1 391 ? 4.745 -7.521 -21.961 1.00 97.06 391 HIS A N 1
ATOM 2847 C CA . HIS A 1 391 ? 4.843 -7.235 -20.531 1.00 97.06 391 HIS A CA 1
ATOM 2848 C C . HIS A 1 391 ? 5.792 -8.235 -19.880 1.00 97.06 391 HIS A C 1
ATOM 2850 O O . HIS A 1 391 ? 5.760 -9.422 -20.213 1.00 97.06 391 HIS A O 1
ATOM 2856 N N . ASP A 1 392 ? 6.584 -7.762 -18.926 1.00 96.75 392 ASP A N 1
ATOM 2857 C CA . ASP A 1 392 ? 7.217 -8.656 -17.967 1.00 96.75 392 ASP A CA 1
ATOM 2858 C C . ASP A 1 392 ? 6.136 -9.204 -17.008 1.00 96.75 392 ASP A C 1
ATOM 2860 O O . ASP A 1 392 ? 5.332 -8.422 -16.489 1.00 96.75 392 ASP A O 1
ATOM 2864 N N . PRO A 1 393 ? 6.031 -10.533 -16.825 1.00 94.00 393 PRO A N 1
ATOM 2865 C CA . PRO A 1 393 ? 5.015 -11.126 -15.957 1.00 94.00 393 PRO A CA 1
ATOM 2866 C C . PRO A 1 393 ? 5.260 -10.855 -14.468 1.00 94.00 393 PRO A C 1
ATOM 2868 O O . PRO A 1 393 ? 4.303 -10.904 -13.695 1.00 94.00 393 PRO A O 1
ATOM 2871 N N . ASP A 1 394 ? 6.506 -10.570 -14.085 1.00 94.44 394 ASP A N 1
ATOM 2872 C CA . ASP A 1 394 ? 6.932 -10.401 -12.697 1.00 94.44 394 ASP A CA 1
ATOM 2873 C C . ASP A 1 394 ? 7.144 -8.919 -12.340 1.00 94.44 394 ASP A C 1
ATOM 2875 O O . ASP A 1 394 ? 7.207 -8.564 -11.164 1.00 94.44 394 ASP A O 1
ATOM 2879 N N . ASP A 1 395 ? 7.207 -8.034 -13.342 1.00 95.81 395 ASP A N 1
ATOM 2880 C CA . ASP A 1 395 ? 7.428 -6.602 -13.155 1.00 95.81 395 ASP A CA 1
ATOM 2881 C C . ASP A 1 395 ? 6.548 -5.734 -14.070 1.00 95.81 395 ASP A C 1
ATOM 2883 O O . ASP A 1 395 ? 6.844 -5.472 -15.238 1.00 95.81 395 ASP A O 1
ATOM 2887 N N . SER A 1 396 ? 5.479 -5.177 -13.501 1.00 96.50 396 SER A N 1
ATOM 2888 C CA . SER A 1 396 ? 4.546 -4.291 -14.211 1.00 96.50 396 SER A CA 1
ATOM 2889 C C . SER A 1 396 ? 5.171 -3.000 -14.757 1.00 96.50 396 SER A C 1
ATOM 2891 O O . SER A 1 396 ? 4.522 -2.276 -15.517 1.00 96.50 396 SER A O 1
ATOM 2893 N N . ASN A 1 397 ? 6.398 -2.673 -14.353 1.00 97.75 397 ASN A N 1
ATOM 2894 C CA . ASN A 1 397 ? 7.106 -1.484 -14.806 1.00 97.75 397 ASN A CA 1
ATOM 2895 C C . ASN A 1 397 ? 7.930 -1.753 -16.065 1.00 97.75 397 ASN A C 1
ATOM 2897 O O . ASN A 1 397 ? 8.601 -0.835 -16.539 1.00 97.75 397 ASN A O 1
ATOM 2901 N N . VAL A 1 398 ? 7.933 -2.985 -16.583 1.00 98.25 398 VAL A N 1
ATOM 2902 C CA . VAL A 1 398 ? 8.854 -3.420 -17.631 1.00 98.25 398 VAL A CA 1
ATOM 2903 C C . VAL A 1 398 ? 8.139 -3.854 -18.902 1.00 98.25 398 VAL A C 1
ATOM 2905 O O . VAL A 1 398 ? 7.133 -4.567 -18.890 1.00 98.25 398 VAL A O 1
ATOM 2908 N N . ILE A 1 399 ? 8.720 -3.433 -20.026 1.00 98.31 399 ILE A N 1
ATOM 2909 C CA . ILE A 1 399 ? 8.376 -3.894 -21.367 1.00 98.31 399 ILE A CA 1
ATOM 2910 C C . ILE A 1 399 ? 9.611 -4.535 -21.989 1.00 98.31 399 ILE A C 1
ATOM 2912 O O . ILE A 1 399 ? 10.636 -3.875 -22.169 1.00 98.31 399 ILE A O 1
ATOM 2916 N N . HIS A 1 400 ? 9.479 -5.801 -22.375 1.00 98.00 400 HIS A N 1
ATOM 2917 C CA . HIS A 1 400 ? 10.440 -6.490 -23.229 1.00 98.00 400 HIS A CA 1
ATOM 2918 C C . HIS A 1 400 ? 10.167 -6.130 -24.684 1.00 98.00 400 HIS A C 1
ATOM 2920 O O . HIS A 1 400 ? 9.032 -6.228 -25.159 1.00 98.00 400 HIS A O 1
ATOM 2926 N N . VAL A 1 401 ? 11.202 -5.689 -25.389 1.00 97.62 401 VAL A N 1
ATOM 2927 C CA . VAL A 1 401 ? 11.157 -5.355 -26.809 1.00 97.62 401 VAL A CA 1
ATOM 2928 C C . VAL A 1 401 ? 12.062 -6.314 -27.555 1.00 97.62 401 VAL A C 1
ATOM 2930 O O . VAL A 1 401 ? 13.276 -6.314 -27.371 1.00 97.62 401 VAL A O 1
ATOM 2933 N N . GLU A 1 402 ? 11.459 -7.115 -28.420 1.00 95.25 402 GLU A N 1
ATOM 2934 C CA . GLU A 1 402 ? 12.128 -8.184 -29.154 1.00 95.25 402 GLU A CA 1
ATOM 2935 C C . GLU A 1 402 ? 11.986 -7.978 -30.658 1.00 95.25 402 GLU A C 1
ATOM 2937 O O . GLU A 1 402 ? 11.084 -7.283 -31.137 1.00 95.25 402 GLU A O 1
ATOM 2942 N N . SER A 1 403 ? 12.860 -8.623 -31.424 1.00 92.62 403 SER A N 1
ATOM 2943 C CA . SER A 1 403 ? 12.744 -8.670 -32.881 1.00 92.62 403 SER A CA 1
ATOM 2944 C C . SER A 1 403 ? 11.616 -9.617 -33.295 1.00 92.62 403 SER A C 1
ATOM 2946 O O . SER A 1 403 ? 11.582 -10.766 -32.871 1.00 92.62 403 SER A O 1
ATOM 2948 N N . ALA A 1 404 ? 10.694 -9.165 -34.149 1.00 89.38 404 ALA A N 1
ATOM 2949 C CA . ALA A 1 404 ? 9.510 -9.958 -34.505 1.00 89.38 404 ALA A CA 1
ATOM 2950 C C . ALA A 1 404 ? 9.809 -11.190 -35.375 1.00 89.38 404 ALA A C 1
ATOM 2952 O O . ALA A 1 404 ? 9.022 -12.136 -35.410 1.00 89.38 404 ALA A O 1
ATOM 2953 N N . ALA A 1 405 ? 10.915 -11.159 -36.115 1.00 82.69 405 ALA A N 1
ATOM 2954 C CA . ALA A 1 405 ? 11.425 -12.272 -36.903 1.00 82.69 405 ALA A CA 1
ATOM 2955 C C . ALA A 1 405 ? 12.909 -12.043 -37.210 1.00 82.69 405 ALA A C 1
ATOM 2957 O O . ALA A 1 405 ? 13.402 -10.918 -37.124 1.00 82.69 405 ALA A O 1
ATOM 2958 N N . GLN A 1 406 ? 13.603 -13.094 -37.644 1.00 76.31 406 GLN A N 1
ATOM 2959 C CA . GLN A 1 406 ? 14.980 -12.986 -38.120 1.00 76.31 406 GLN A CA 1
ATOM 2960 C C . GLN A 1 406 ? 15.088 -11.967 -39.271 1.00 76.31 406 GLN A C 1
ATOM 2962 O O . GLN A 1 406 ? 14.287 -11.981 -40.208 1.00 76.31 406 GLN A O 1
ATOM 2967 N N . GLY A 1 407 ? 16.070 -11.065 -39.192 1.00 74.00 407 GLY A N 1
ATOM 2968 C CA . GLY A 1 407 ? 16.275 -9.987 -40.170 1.00 74.00 407 GLY A CA 1
ATOM 2969 C C . GLY A 1 407 ? 15.302 -8.802 -40.051 1.00 74.00 407 GLY A C 1
ATOM 2970 O O . GLY A 1 407 ? 15.429 -7.834 -40.802 1.00 74.00 407 GLY A O 1
ATOM 2971 N N . LEU A 1 408 ? 14.352 -8.852 -39.114 1.00 84.31 408 LEU A N 1
ATOM 2972 C CA . LEU A 1 408 ? 13.547 -7.713 -38.672 1.00 84.31 408 LEU A CA 1
ATOM 2973 C C . LEU A 1 408 ? 13.989 -7.301 -37.261 1.00 84.31 408 LEU A C 1
ATOM 2975 O O . LEU A 1 408 ? 14.620 -8.075 -36.555 1.00 84.31 408 LEU A O 1
ATOM 2979 N N . GLY A 1 409 ? 13.641 -6.087 -36.841 1.00 90.75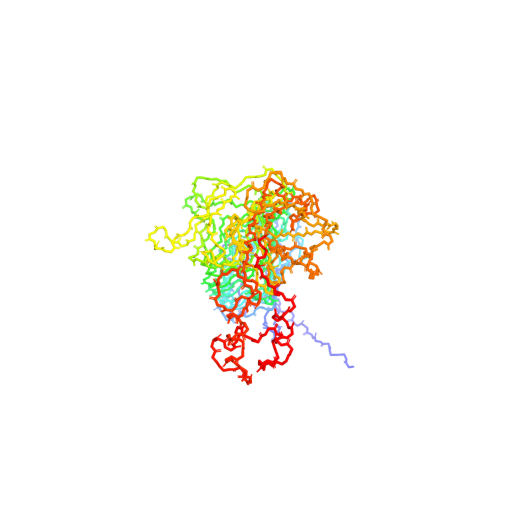 409 GLY A N 1
ATOM 2980 C CA . GLY A 1 409 ? 13.905 -5.615 -35.482 1.00 90.75 409 GLY A CA 1
ATOM 2981 C C . GLY A 1 409 ? 15.319 -5.065 -35.301 1.00 90.75 409 GLY A C 1
ATOM 2982 O O . GLY A 1 409 ? 15.734 -4.191 -36.066 1.00 90.75 409 GLY A O 1
ATOM 2983 N N . PHE A 1 410 ? 16.022 -5.547 -34.275 1.00 92.44 410 PHE A N 1
ATOM 2984 C CA . PHE A 1 410 ? 17.389 -5.139 -33.952 1.00 92.44 410 PHE A CA 1
ATOM 2985 C C . PHE A 1 410 ? 18.391 -5.841 -34.871 1.00 92.44 410 PHE A C 1
ATOM 2987 O O . PHE A 1 410 ? 18.631 -7.039 -34.761 1.00 92.44 410 PHE A O 1
ATOM 2994 N N . VAL A 1 411 ? 18.978 -5.069 -35.778 1.00 89.19 411 VAL A N 1
ATOM 2995 C CA . VAL A 1 411 ? 19.980 -5.514 -36.756 1.00 89.19 411 VAL A CA 1
ATOM 2996 C C . VAL A 1 411 ? 21.277 -4.742 -36.540 1.00 89.19 411 VAL A C 1
ATOM 2998 O O . VAL A 1 411 ? 21.224 -3.541 -36.266 1.00 89.19 411 VAL A O 1
ATOM 3001 N N . SER A 1 412 ? 22.412 -5.422 -36.696 1.00 88.50 412 SER A N 1
ATOM 3002 C CA . SER A 1 412 ? 23.759 -4.849 -36.641 1.00 88.50 412 SER A CA 1
ATOM 3003 C C . SER A 1 412 ? 23.985 -3.718 -37.646 1.00 88.50 412 SER A C 1
ATOM 3005 O O . SER A 1 412 ? 23.315 -3.633 -38.678 1.00 88.50 412 SER A O 1
ATOM 3007 N N . GLY A 1 413 ? 24.913 -2.816 -37.316 1.00 87.44 413 GLY A N 1
ATOM 3008 C CA . GLY A 1 413 ? 25.216 -1.633 -38.131 1.00 87.44 413 GLY A CA 1
ATOM 3009 C C . GLY A 1 413 ? 24.172 -0.516 -38.000 1.00 87.44 413 GLY A C 1
ATOM 3010 O O . GLY A 1 413 ? 24.188 0.455 -38.761 1.00 87.44 413 GLY A O 1
ATOM 3011 N N . TRP A 1 414 ? 23.261 -0.621 -37.028 1.00 92.44 414 TRP A N 1
ATOM 3012 C CA . TRP A 1 414 ? 22.235 0.380 -36.748 1.00 92.44 414 TRP A CA 1
ATOM 3013 C C . TRP A 1 414 ? 22.252 0.807 -35.286 1.00 92.44 414 TRP A C 1
ATOM 3015 O O . TRP A 1 414 ? 22.422 0.005 -34.373 1.00 92.44 414 TRP A O 1
ATOM 3025 N N . GLU A 1 415 ? 21.977 2.084 -35.069 1.00 94.81 415 GLU A N 1
ATOM 3026 C CA . GLU A 1 415 ? 21.594 2.620 -33.772 1.00 94.81 415 GLU A CA 1
ATOM 3027 C C . GLU A 1 415 ? 20.075 2.788 -33.742 1.00 94.81 415 GLU A C 1
ATOM 3029 O O . GLU A 1 415 ? 19.493 3.344 -34.679 1.00 94.81 415 GLU A O 1
ATOM 3034 N N . TYR A 1 416 ? 19.433 2.322 -32.675 1.00 96.56 416 TYR A N 1
ATOM 3035 C CA . TYR A 1 416 ? 17.988 2.387 -32.478 1.00 96.56 416 TYR A CA 1
ATOM 3036 C C . TYR A 1 416 ? 17.634 3.412 -31.409 1.00 96.56 416 TYR A C 1
ATOM 3038 O O . TYR A 1 416 ? 18.370 3.615 -30.446 1.00 96.56 416 TYR A O 1
ATOM 3046 N N . ARG A 1 417 ? 16.469 4.038 -31.576 1.00 96.94 417 ARG A N 1
ATOM 3047 C CA . ARG A 1 417 ? 15.851 4.940 -30.610 1.00 96.94 417 ARG A CA 1
ATOM 3048 C C . ARG A 1 417 ? 14.399 4.560 -30.411 1.00 96.94 417 ARG A C 1
ATOM 3050 O O . ARG A 1 417 ? 13.616 4.574 -31.359 1.00 96.94 417 ARG A O 1
ATOM 3057 N N . LEU A 1 418 ? 14.048 4.250 -29.173 1.00 97.81 418 LEU A N 1
ATOM 3058 C CA . LEU A 1 418 ? 12.710 3.852 -28.766 1.00 97.81 418 LEU A CA 1
ATOM 3059 C C . LEU A 1 418 ? 12.100 4.980 -27.929 1.00 97.81 418 LEU A C 1
ATOM 3061 O O . LEU A 1 418 ? 12.729 5.477 -26.993 1.00 97.81 418 LEU A O 1
ATOM 3065 N N . ARG A 1 419 ? 10.882 5.404 -28.278 1.00 97.31 419 ARG A N 1
ATOM 3066 C CA . ARG A 1 419 ? 10.133 6.457 -27.570 1.00 97.31 419 ARG A CA 1
ATOM 3067 C C . ARG A 1 419 ? 8.716 5.994 -27.244 1.00 97.31 419 ARG A C 1
ATOM 3069 O O . ARG A 1 419 ? 8.087 5.409 -28.133 1.00 97.31 419 ARG A O 1
ATOM 3076 N N . PRO A 1 420 ? 8.174 6.314 -26.058 1.00 97.44 420 PRO A N 1
ATOM 3077 C CA . PRO A 1 420 ? 6.765 6.089 -25.757 1.00 97.44 420 PRO A CA 1
ATOM 3078 C C . PRO A 1 420 ? 5.837 6.732 -26.789 1.00 97.44 420 PRO A C 1
ATOM 3080 O O . PRO A 1 420 ? 6.074 7.852 -27.247 1.00 97.44 420 PRO A O 1
ATOM 3083 N N . THR A 1 421 ? 4.768 6.030 -27.155 1.00 96.75 421 THR A N 1
ATOM 3084 C CA . THR A 1 421 ? 3.668 6.601 -27.943 1.00 96.75 421 THR A CA 1
ATOM 3085 C C . THR A 1 421 ? 2.553 7.095 -27.020 1.00 96.75 421 THR A C 1
ATOM 3087 O O . THR A 1 421 ? 2.555 6.835 -25.821 1.00 96.75 421 THR A O 1
ATOM 3090 N N . GLY A 1 422 ? 1.531 7.741 -27.591 1.00 95.56 422 GLY A N 1
ATOM 3091 C CA . GLY A 1 422 ? 0.301 8.080 -26.862 1.00 95.56 422 GLY A CA 1
ATOM 3092 C C . GLY A 1 422 ? -0.550 6.875 -26.435 1.00 95.56 422 GLY A C 1
ATOM 3093 O O . GLY A 1 422 ? -1.628 7.069 -25.884 1.00 95.56 422 GLY A O 1
ATOM 3094 N N . HIS A 1 423 ? -0.111 5.649 -26.730 1.00 96.69 423 HIS A N 1
ATOM 3095 C CA . HIS A 1 423 ? -0.783 4.416 -26.330 1.00 96.69 423 HIS A CA 1
ATOM 3096 C C . HIS A 1 423 ? -0.244 3.831 -25.027 1.00 96.69 423 HIS A C 1
ATOM 3098 O O . HIS A 1 423 ? -0.944 3.040 -24.400 1.00 96.69 423 HIS A O 1
ATOM 3104 N N . LEU A 1 424 ? 0.981 4.196 -24.638 1.00 97.81 424 LEU A N 1
ATOM 3105 C CA . LEU A 1 424 ? 1.582 3.753 -23.391 1.00 97.81 424 LEU A CA 1
ATOM 3106 C C . LEU A 1 424 ? 1.157 4.695 -22.265 1.00 97.81 424 LEU A C 1
ATOM 3108 O O . LEU A 1 424 ? 1.473 5.887 -22.284 1.00 97.81 424 LEU A O 1
ATOM 3112 N N . VAL A 1 425 ? 0.423 4.160 -21.298 1.00 97.12 425 VAL A N 1
ATOM 3113 C CA . VAL A 1 425 ? -0.170 4.924 -20.200 1.00 97.12 425 VAL A CA 1
ATOM 3114 C C . VAL A 1 425 ? 0.273 4.368 -18.852 1.00 97.12 425 VAL A C 1
ATOM 3116 O O . VAL A 1 425 ? 0.606 3.189 -18.726 1.00 97.12 425 VAL A O 1
ATOM 3119 N N . CYS A 1 426 ? 0.273 5.221 -17.834 1.00 96.69 426 CYS A N 1
ATOM 3120 C CA . CYS A 1 426 ? 0.475 4.822 -16.449 1.00 96.69 426 CYS A CA 1
ATOM 3121 C C . CYS A 1 426 ? -0.671 3.901 -16.008 1.00 96.69 426 CYS A C 1
ATOM 3123 O O . CYS A 1 426 ? -1.840 4.211 -16.245 1.00 96.69 426 CYS A O 1
ATOM 3125 N N . ALA A 1 427 ? -0.368 2.804 -15.319 1.00 95.56 427 ALA A N 1
ATOM 3126 C CA . ALA A 1 427 ? -1.359 1.867 -14.789 1.00 95.56 427 ALA A CA 1
ATOM 3127 C C . ALA A 1 427 ? -2.007 2.386 -13.487 1.00 95.56 427 ALA A C 1
ATOM 3129 O O . ALA A 1 427 ? -2.036 1.707 -12.465 1.00 95.56 427 ALA A O 1
ATOM 3130 N N . VAL A 1 428 ? -2.517 3.616 -13.527 1.00 93.00 428 VAL A N 1
ATOM 3131 C CA . VAL A 1 428 ? -3.271 4.268 -12.446 1.00 93.00 428 VAL A CA 1
ATOM 3132 C C . VAL A 1 428 ? -4.694 4.561 -12.917 1.00 93.00 428 VAL A C 1
ATOM 3134 O O . VAL A 1 428 ? -4.983 4.498 -14.111 1.00 93.00 428 VAL A O 1
ATOM 3137 N N . SER A 1 429 ? -5.596 4.907 -11.996 1.00 88.94 429 SER A N 1
ATOM 3138 C CA . SER A 1 429 ? -7.027 5.105 -12.291 1.00 88.94 429 SER A CA 1
ATOM 3139 C C . SER A 1 429 ? -7.291 6.081 -13.451 1.00 88.94 429 SER A C 1
ATOM 3141 O O . SER A 1 429 ? -8.135 5.817 -14.307 1.00 88.94 429 SER A O 1
ATOM 3143 N N . ALA A 1 430 ? -6.541 7.188 -13.519 1.00 89.25 430 ALA A N 1
ATOM 3144 C CA . ALA A 1 430 ? -6.682 8.194 -14.573 1.00 89.25 430 ALA A CA 1
ATOM 3145 C C . ALA A 1 430 ? -6.078 7.776 -15.932 1.00 89.25 430 ALA A C 1
ATOM 3147 O O . ALA A 1 430 ? -6.382 8.403 -16.946 1.00 89.25 430 ALA A O 1
ATOM 3148 N N . ALA A 1 431 ? -5.235 6.737 -15.958 1.00 93.38 431 ALA A N 1
ATOM 3149 C CA . ALA A 1 431 ? -4.505 6.247 -17.129 1.00 93.38 431 ALA A CA 1
ATOM 3150 C C . ALA A 1 431 ? -3.858 7.341 -18.021 1.00 93.38 431 ALA A C 1
ATOM 3152 O O . ALA A 1 431 ? -4.043 7.321 -19.243 1.00 93.38 431 ALA A O 1
ATOM 3153 N N . PRO A 1 432 ? -3.110 8.308 -17.450 1.00 95.19 432 PRO A N 1
ATOM 3154 C CA . PRO A 1 432 ? -2.422 9.333 -18.227 1.00 95.19 432 PRO A CA 1
ATOM 3155 C C . PRO A 1 432 ? -1.309 8.734 -19.087 1.00 95.19 432 PRO A C 1
ATOM 3157 O O . PRO A 1 432 ? -0.715 7.712 -18.737 1.00 95.19 432 PRO A O 1
ATOM 3160 N N . VAL A 1 433 ? -0.996 9.383 -20.209 1.00 95.25 433 VAL A N 1
ATOM 3161 C CA . VAL A 1 433 ? 0.120 8.969 -21.075 1.00 95.25 433 VAL A CA 1
ATOM 3162 C C . VAL A 1 433 ? 1.433 9.148 -20.314 1.00 95.25 433 VAL A C 1
ATOM 3164 O O . VAL A 1 433 ? 1.635 10.165 -19.653 1.00 95.25 433 VAL A O 1
ATOM 3167 N N . VAL A 1 434 ? 2.340 8.173 -20.415 1.00 95.50 434 VAL A N 1
ATOM 3168 C CA . VAL A 1 434 ? 3.676 8.283 -19.805 1.00 95.50 434 VAL A CA 1
ATOM 3169 C C . VAL A 1 434 ? 4.462 9.464 -20.397 1.00 95.50 434 VAL A C 1
ATOM 3171 O O . VAL A 1 434 ? 4.121 10.006 -21.451 1.00 95.50 434 VAL A O 1
ATOM 3174 N N . ALA A 1 435 ? 5.559 9.873 -19.762 1.00 92.25 435 ALA A N 1
ATOM 3175 C CA . ALA A 1 435 ? 6.370 10.979 -20.260 1.00 92.25 435 ALA A CA 1
ATOM 3176 C C . ALA A 1 435 ? 6.992 10.660 -21.640 1.00 92.25 435 ALA A C 1
ATOM 3178 O O . ALA A 1 435 ? 7.964 9.920 -21.761 1.00 92.25 435 ALA A O 1
ATOM 3179 N N . VAL A 1 436 ? 6.463 11.275 -22.703 1.00 88.62 436 VAL A N 1
ATOM 3180 C CA . VAL A 1 436 ? 6.885 11.037 -24.105 1.00 88.62 436 VAL A CA 1
ATOM 3181 C C . VAL A 1 436 ? 8.232 11.671 -24.488 1.00 88.62 436 VAL A C 1
ATOM 3183 O O . VAL A 1 436 ? 8.722 11.482 -25.603 1.00 88.62 436 VAL A O 1
ATOM 3186 N N . GLY A 1 437 ? 8.819 12.476 -23.597 1.00 87.88 437 GLY A N 1
ATOM 3187 C CA . GLY A 1 437 ? 10.092 13.162 -23.838 1.00 87.88 437 GLY A CA 1
ATOM 3188 C C . GLY A 1 437 ? 11.309 12.238 -23.770 1.00 87.88 437 GLY A C 1
ATOM 3189 O O . GLY A 1 437 ? 12.316 12.512 -24.432 1.00 87.88 437 GLY A O 1
ATOM 3190 N N . ASP A 1 438 ? 11.197 11.146 -23.017 1.00 89.94 438 ASP A N 1
ATOM 3191 C CA . ASP A 1 438 ? 12.287 10.206 -22.790 1.00 89.94 438 ASP A CA 1
ATOM 3192 C C . ASP A 1 438 ? 12.504 9.316 -24.021 1.00 89.94 438 ASP A C 1
ATOM 3194 O O . ASP A 1 438 ? 11.575 8.982 -24.762 1.00 89.94 438 ASP A O 1
ATOM 3198 N N . ALA A 1 439 ? 13.761 8.957 -24.269 1.00 93.62 439 ALA A N 1
ATOM 3199 C CA . ALA A 1 439 ? 14.133 8.084 -25.370 1.00 93.62 439 ALA A CA 1
ATOM 3200 C C . ALA A 1 439 ? 15.246 7.142 -24.929 1.00 93.62 439 ALA A C 1
ATOM 3202 O O . ALA A 1 439 ? 16.304 7.606 -24.506 1.00 93.62 439 ALA A O 1
ATOM 3203 N N . TRP A 1 440 ? 15.006 5.843 -25.069 1.00 96.81 440 TRP A N 1
ATOM 3204 C CA . TRP A 1 440 ? 16.049 4.837 -24.925 1.00 96.81 440 TRP A CA 1
ATOM 3205 C C . TRP A 1 440 ? 16.787 4.697 -26.250 1.00 96.81 440 TRP A C 1
ATOM 3207 O O . TRP A 1 440 ? 16.151 4.658 -27.308 1.00 96.81 440 TRP A O 1
ATOM 3217 N N . THR A 1 441 ? 18.112 4.639 -26.210 1.00 95.81 441 THR A N 1
ATOM 3218 C CA . THR A 1 441 ? 18.944 4.464 -27.405 1.00 95.81 441 THR A CA 1
ATOM 3219 C C . THR A 1 441 ? 19.891 3.295 -27.238 1.00 95.81 441 THR A C 1
ATOM 3221 O O . THR A 1 441 ? 20.407 3.092 -26.145 1.00 95.81 441 THR A O 1
ATOM 3224 N N . ILE A 1 442 ? 20.177 2.573 -28.314 1.00 95.31 442 ILE A N 1
ATOM 3225 C CA . ILE A 1 442 ? 21.201 1.528 -28.310 1.00 95.31 442 ILE A CA 1
ATOM 3226 C C . ILE A 1 442 ? 21.921 1.495 -29.645 1.00 95.31 442 ILE A C 1
ATOM 3228 O O . ILE A 1 442 ? 21.289 1.605 -30.696 1.00 95.31 442 ILE A O 1
ATOM 3232 N N . GLU A 1 443 ? 23.234 1.334 -29.607 1.00 93.56 443 GLU A N 1
ATOM 3233 C CA . GLU A 1 443 ? 24.031 1.046 -30.788 1.00 93.56 443 GLU A CA 1
ATOM 3234 C C . GLU A 1 443 ? 24.213 -0.464 -30.921 1.00 93.56 443 GLU A C 1
ATOM 3236 O O . GLU A 1 443 ? 24.684 -1.118 -29.992 1.00 93.56 443 GLU A O 1
ATOM 3241 N N . ILE A 1 444 ? 23.814 -1.029 -32.060 1.00 89.81 444 ILE A N 1
ATOM 3242 C CA . ILE A 1 444 ? 24.068 -2.435 -32.356 1.00 89.81 444 ILE A CA 1
ATOM 3243 C C . ILE A 1 444 ? 25.329 -2.500 -33.193 1.00 89.81 444 ILE A C 1
ATOM 3245 O O . ILE A 1 444 ? 25.311 -2.248 -34.404 1.00 89.81 444 ILE A O 1
ATOM 3249 N N . GLU A 1 445 ? 26.424 -2.823 -32.519 1.00 86.00 445 GLU A N 1
ATOM 3250 C CA . GLU A 1 445 ? 27.702 -3.016 -33.169 1.00 86.00 445 GLU A CA 1
ATOM 3251 C C . GLU A 1 445 ? 27.578 -4.144 -34.179 1.00 86.00 445 GLU A C 1
ATOM 3253 O O . GLU A 1 445 ? 27.007 -5.212 -33.928 1.00 86.00 445 GLU A O 1
ATOM 3258 N N . GLN A 1 446 ? 28.118 -3.870 -35.355 1.00 70.00 446 GLN A N 1
ATOM 3259 C CA . GLN A 1 446 ? 28.435 -4.919 -36.284 1.00 70.00 446 GLN A CA 1
ATOM 3260 C C . GLN A 1 446 ? 29.543 -5.743 -35.661 1.00 70.00 446 GLN A C 1
ATOM 3262 O O . GLN A 1 446 ? 30.705 -5.352 -35.628 1.00 70.00 446 GLN A O 1
ATOM 3267 N N . THR A 1 447 ? 29.152 -6.888 -35.121 1.00 60.03 447 THR A N 1
ATOM 3268 C CA . THR A 1 447 ? 30.071 -7.994 -34.987 1.00 60.03 447 THR A CA 1
ATOM 3269 C C . THR A 1 447 ? 30.507 -8.315 -36.407 1.00 60.03 447 THR A C 1
ATOM 3271 O O . THR A 1 447 ? 29.796 -8.975 -37.159 1.00 60.03 447 THR A O 1
ATOM 3274 N N . ASP A 1 448 ? 31.695 -7.847 -36.786 1.00 55.25 448 ASP A N 1
ATOM 3275 C CA . ASP A 1 448 ? 32.447 -8.335 -37.950 1.00 55.25 448 ASP A CA 1
ATOM 3276 C C . ASP A 1 448 ? 32.846 -9.815 -37.755 1.00 55.25 448 ASP A C 1
ATOM 3278 O O . ASP A 1 448 ? 33.888 -10.271 -38.210 1.00 55.25 448 ASP A O 1
ATOM 3282 N N . VAL A 1 449 ? 32.022 -10.602 -37.058 1.00 58.50 449 VAL A N 1
ATOM 3283 C CA . VAL A 1 449 ? 32.115 -12.046 -37.054 1.00 58.50 449 VAL A CA 1
ATOM 3284 C C . VAL A 1 449 ? 31.412 -12.464 -38.327 1.00 58.50 449 VAL A C 1
ATOM 3286 O O . VAL A 1 449 ? 30.232 -12.815 -38.342 1.00 58.50 449 VAL A O 1
ATOM 3289 N N . CYS A 1 450 ? 32.139 -12.406 -39.438 1.00 74.94 450 CYS A N 1
ATOM 3290 C CA . CYS A 1 450 ? 31.775 -13.329 -40.483 1.00 74.94 450 CYS A CA 1
ATOM 3291 C C . CYS A 1 450 ? 31.891 -14.711 -39.861 1.00 74.94 450 CYS A C 1
ATOM 3293 O O . CYS A 1 450 ? 32.930 -15.071 -39.322 1.00 74.94 450 CYS A O 1
ATOM 3295 N N . ILE A 1 451 ? 30.793 -15.453 -39.858 1.00 79.69 451 ILE A N 1
ATOM 3296 C CA . ILE A 1 451 ? 30.727 -16.760 -39.205 1.00 79.69 451 ILE A CA 1
ATOM 3297 C C . ILE A 1 451 ? 31.816 -17.716 -39.727 1.00 79.69 451 ILE A C 1
ATOM 3299 O O . ILE A 1 451 ? 32.249 -18.612 -39.018 1.00 79.69 451 ILE A O 1
ATOM 3303 N N . GLY A 1 452 ? 32.306 -17.477 -40.950 1.00 84.62 452 GLY A N 1
ATOM 3304 C CA . GLY A 1 452 ? 33.428 -18.195 -41.545 1.00 84.62 452 GLY A CA 1
ATOM 3305 C C . GLY A 1 452 ? 34.815 -17.583 -41.317 1.00 84.62 452 GLY A C 1
ATOM 3306 O O . GLY A 1 452 ? 35.753 -18.138 -41.865 1.00 84.62 452 GLY A O 1
ATOM 3307 N N . ASP A 1 453 ? 34.963 -16.465 -40.598 1.00 90.00 453 ASP A N 1
ATOM 3308 C CA . ASP A 1 453 ? 36.253 -15.850 -40.232 1.00 90.00 453 ASP A CA 1
ATOM 3309 C C . ASP A 1 453 ? 36.698 -16.430 -38.880 1.00 90.00 453 ASP A C 1
ATOM 3311 O O . ASP A 1 453 ? 36.453 -15.905 -37.784 1.00 90.00 453 ASP A O 1
ATOM 3315 N N . LEU A 1 454 ? 37.250 -17.632 -38.970 1.00 89.50 454 LEU A N 1
ATOM 3316 C CA . LEU A 1 454 ? 37.631 -18.454 -37.834 1.00 89.50 454 LEU A CA 1
ATOM 3317 C C . LEU A 1 454 ? 38.977 -18.023 -37.251 1.00 89.50 454 LEU A C 1
ATOM 3319 O O . LEU A 1 454 ? 39.227 -18.270 -36.065 1.00 89.50 454 LEU A O 1
ATOM 3323 N N . ASP A 1 455 ? 39.831 -17.377 -38.048 1.00 87.81 455 ASP A N 1
ATOM 3324 C CA . ASP A 1 455 ? 41.131 -16.874 -37.603 1.00 87.81 455 ASP A CA 1
ATOM 3325 C C . ASP A 1 455 ? 41.121 -15.398 -37.151 1.00 87.81 455 ASP A C 1
ATOM 3327 O O . ASP A 1 455 ? 42.036 -14.977 -36.431 1.00 87.81 455 ASP A O 1
ATOM 3331 N N . GLY A 1 456 ? 40.045 -14.664 -37.446 1.00 84.56 456 GLY A N 1
ATOM 3332 C CA . GLY A 1 456 ? 39.802 -13.284 -37.032 1.00 84.56 456 GLY A CA 1
ATOM 3333 C C . GLY A 1 456 ? 40.534 -12.243 -37.881 1.00 84.56 456 GLY A C 1
ATOM 3334 O O . GLY A 1 456 ? 40.846 -11.166 -37.359 1.00 84.56 456 GLY A O 1
ATOM 3335 N N . ASP A 1 457 ? 40.883 -12.556 -39.133 1.00 83.75 457 ASP A N 1
ATOM 3336 C CA . ASP A 1 457 ? 41.657 -11.673 -40.015 1.00 83.75 457 ASP A CA 1
ATOM 3337 C C . ASP A 1 457 ? 40.817 -10.665 -40.824 1.00 83.75 457 ASP A C 1
ATOM 3339 O O . ASP A 1 457 ? 41.377 -9.778 -41.485 1.00 83.75 457 ASP A O 1
ATOM 3343 N N . GLY A 1 458 ? 39.488 -10.726 -40.709 1.00 79.50 458 GLY A N 1
ATOM 3344 C CA . GLY A 1 458 ? 38.550 -9.866 -41.425 1.00 79.50 458 GLY A CA 1
ATOM 3345 C C . GLY A 1 458 ? 38.159 -10.395 -42.810 1.00 79.50 458 GLY A C 1
ATOM 3346 O O . GLY A 1 458 ? 37.620 -9.637 -43.629 1.00 79.50 458 GLY A O 1
ATOM 3347 N N . GLY A 1 459 ? 38.414 -11.671 -43.108 1.00 87.19 459 GLY A N 1
ATOM 3348 C CA . GLY A 1 459 ? 37.943 -12.363 -44.303 1.00 87.19 459 GLY A CA 1
ATOM 3349 C C . GLY A 1 459 ? 37.629 -13.837 -44.050 1.00 87.19 459 GLY A C 1
ATOM 3350 O O . GLY A 1 459 ? 38.109 -14.441 -43.112 1.00 87.19 459 GLY A O 1
ATOM 3351 N N . VAL A 1 460 ? 36.832 -14.433 -44.937 1.00 92.25 460 VAL A N 1
ATOM 3352 C CA . VAL A 1 460 ? 36.660 -15.887 -45.037 1.00 92.25 460 VAL A CA 1
ATOM 3353 C C . VAL A 1 460 ? 37.483 -16.383 -46.203 1.00 92.25 460 VAL A C 1
ATOM 3355 O O . VAL A 1 460 ? 37.160 -16.156 -47.378 1.00 92.25 460 VAL A O 1
ATOM 3358 N N . GLY A 1 461 ? 38.576 -17.050 -45.880 1.00 93.94 461 GLY A N 1
ATOM 3359 C CA . GLY A 1 461 ? 39.558 -17.493 -46.839 1.00 93.94 461 GLY A CA 1
ATOM 3360 C C . GLY A 1 461 ? 40.074 -18.895 -46.575 1.00 93.94 461 GLY A C 1
ATOM 3361 O O . GLY A 1 461 ? 39.478 -19.752 -45.926 1.00 93.94 461 GLY A O 1
ATOM 3362 N N . VAL A 1 462 ? 41.235 -19.155 -47.171 1.00 96.88 462 VAL A N 1
ATOM 3363 C CA . VAL A 1 462 ? 41.885 -20.463 -47.065 1.00 96.88 462 VAL A CA 1
ATOM 3364 C C . VAL A 1 462 ? 42.318 -20.741 -45.630 1.00 96.88 462 VAL A C 1
ATOM 3366 O O . VAL A 1 462 ? 42.320 -21.902 -45.233 1.00 96.88 462 VAL A O 1
ATOM 3369 N N . THR A 1 463 ? 42.690 -19.716 -44.865 1.00 95.75 463 THR A N 1
ATOM 3370 C CA . THR A 1 463 ? 43.130 -19.904 -43.483 1.00 95.75 463 THR A CA 1
ATOM 3371 C C . THR A 1 463 ? 41.979 -20.392 -42.609 1.00 95.75 463 THR A C 1
ATOM 3373 O O . THR A 1 463 ? 42.152 -21.391 -41.917 1.00 95.75 463 THR A O 1
ATOM 3376 N N . ASP A 1 464 ? 40.784 -19.825 -42.758 1.00 94.75 464 ASP A N 1
ATOM 3377 C CA . ASP A 1 464 ? 39.586 -20.267 -42.038 1.00 94.75 464 ASP A CA 1
ATOM 3378 C C . ASP A 1 464 ? 39.159 -21.672 -42.424 1.00 94.75 464 ASP A C 1
ATOM 3380 O O . ASP A 1 464 ? 38.878 -22.506 -41.569 1.00 94.75 464 ASP A O 1
ATOM 3384 N N . LEU A 1 465 ? 39.207 -21.994 -43.720 1.00 97.38 465 LEU A N 1
ATOM 3385 C CA . LEU A 1 465 ? 38.981 -23.360 -44.182 1.00 97.38 465 LEU A CA 1
ATOM 3386 C C . LEU A 1 465 ? 39.938 -24.352 -43.507 1.00 97.38 465 LEU A C 1
ATOM 3388 O O . LEU A 1 465 ? 39.545 -25.467 -43.172 1.00 97.38 465 LEU A O 1
ATOM 3392 N N . LEU A 1 466 ? 41.204 -23.974 -43.324 1.00 96.94 466 LEU A N 1
ATOM 3393 C CA . LEU A 1 466 ? 42.180 -24.826 -42.649 1.00 96.94 466 LEU A CA 1
ATOM 3394 C C . LEU A 1 466 ? 41.914 -24.930 -41.144 1.00 96.94 466 LEU A C 1
ATOM 3396 O O . LEU A 1 466 ? 42.157 -26.002 -40.590 1.00 96.94 466 LEU A O 1
ATOM 3400 N N . VAL A 1 467 ? 41.404 -23.873 -40.505 1.00 95.00 467 VAL A N 1
ATOM 3401 C CA . VAL A 1 467 ? 40.939 -23.913 -39.111 1.00 95.00 467 VAL A CA 1
ATOM 3402 C C . VAL A 1 467 ? 39.763 -24.885 -38.975 1.00 95.00 467 VAL A C 1
ATOM 3404 O O . VAL A 1 467 ? 39.853 -25.818 -38.181 1.00 95.00 467 VAL A O 1
ATOM 3407 N N . LEU A 1 468 ? 38.741 -24.770 -39.830 1.00 96.50 468 LEU A N 1
ATOM 3408 C CA . LEU A 1 468 ? 37.582 -25.670 -39.839 1.00 96.50 468 LEU A CA 1
ATOM 3409 C C . LEU A 1 468 ? 38.001 -27.132 -40.041 1.00 96.50 468 LEU A C 1
ATOM 3411 O O . LEU A 1 468 ? 37.611 -28.017 -39.283 1.00 96.50 468 LEU A O 1
ATOM 3415 N N . LEU A 1 469 ? 38.856 -27.403 -41.034 1.00 96.31 469 LEU A N 1
ATOM 3416 C CA . LEU A 1 469 ? 39.345 -28.760 -41.300 1.00 96.31 469 LEU A CA 1
ATOM 3417 C C . LEU A 1 469 ? 40.222 -29.317 -40.168 1.00 96.31 469 LEU A C 1
ATOM 3419 O O . LEU A 1 469 ? 40.300 -30.537 -40.015 1.00 96.31 469 LEU A O 1
ATOM 3423 N N . ALA A 1 470 ? 40.892 -28.465 -39.386 1.00 95.50 470 ALA A N 1
ATOM 3424 C CA . ALA A 1 470 ? 41.653 -28.895 -38.213 1.00 95.50 470 ALA A CA 1
ATOM 3425 C C . ALA A 1 470 ? 40.745 -29.340 -37.055 1.00 95.50 470 ALA A C 1
ATOM 3427 O O . ALA A 1 470 ? 41.180 -30.138 -36.224 1.00 95.50 470 ALA A O 1
ATOM 3428 N N . CYS A 1 471 ? 39.498 -28.867 -37.037 1.00 96.12 471 CYS A N 1
ATOM 3429 C CA . CYS A 1 471 ? 38.483 -29.189 -36.039 1.00 96.12 471 CYS A CA 1
ATOM 3430 C C . CYS A 1 471 ? 37.513 -30.301 -36.472 1.00 96.12 471 CYS A C 1
ATOM 3432 O O . CYS A 1 471 ? 36.563 -30.570 -35.752 1.00 96.12 471 CYS A O 1
ATOM 3434 N N . TRP A 1 472 ? 37.750 -30.963 -37.611 1.00 97.00 472 TRP A N 1
ATOM 3435 C CA . TRP A 1 472 ? 36.826 -31.945 -38.188 1.00 97.00 472 TRP A CA 1
ATOM 3436 C C . TRP A 1 472 ? 36.487 -33.115 -37.248 1.00 97.00 472 TRP A C 1
ATOM 3438 O O . TRP A 1 472 ? 37.384 -33.847 -36.813 1.00 97.00 472 TRP A O 1
ATOM 3448 N N . GLY A 1 473 ? 35.193 -33.378 -37.057 1.00 94.44 473 GLY A N 1
ATOM 3449 C CA . GLY A 1 473 ? 34.670 -34.412 -36.162 1.00 94.44 473 GLY A CA 1
ATOM 3450 C C . GLY A 1 473 ? 33.872 -33.825 -34.998 1.00 94.44 473 GLY A C 1
ATOM 3451 O O . GLY A 1 473 ? 33.318 -32.740 -35.115 1.00 94.44 473 GLY A O 1
ATOM 3452 N N . ASP A 1 474 ? 33.787 -34.566 -33.894 1.00 95.31 474 ASP A N 1
ATOM 3453 C CA . ASP A 1 474 ? 33.038 -34.142 -32.706 1.00 95.31 474 ASP A CA 1
ATOM 3454 C C . ASP A 1 474 ? 33.609 -32.833 -32.130 1.00 95.31 474 ASP A C 1
ATOM 3456 O O . ASP A 1 474 ? 34.832 -32.656 -32.057 1.00 95.31 474 ASP A O 1
ATOM 3460 N N . VAL A 1 475 ? 32.729 -31.937 -31.680 1.00 89.69 475 VAL A N 1
ATOM 3461 C CA . VAL A 1 475 ? 33.127 -30.659 -31.080 1.00 89.69 475 VAL A CA 1
ATOM 3462 C C . VAL A 1 475 ? 33.819 -30.882 -29.726 1.00 89.69 475 VAL A C 1
ATOM 3464 O O . VAL A 1 475 ? 33.185 -31.196 -28.719 1.00 89.69 475 VAL A O 1
ATOM 3467 N N . ASP A 1 476 ? 35.145 -30.700 -29.691 1.00 88.62 476 ASP A N 1
ATOM 3468 C CA . ASP A 1 476 ? 35.962 -30.713 -28.468 1.00 88.62 476 ASP A CA 1
ATOM 3469 C C . ASP A 1 476 ? 36.894 -29.489 -28.412 1.00 88.62 476 ASP A C 1
ATOM 3471 O O . ASP A 1 476 ? 37.814 -29.323 -29.219 1.00 88.62 476 ASP A O 1
ATOM 3475 N N . GLY A 1 477 ? 36.653 -28.619 -27.429 1.00 84.44 477 GLY A N 1
ATOM 3476 C CA . GLY A 1 477 ? 37.419 -27.397 -27.193 1.00 84.44 477 GLY A CA 1
ATOM 3477 C C . GLY A 1 477 ? 36.894 -26.152 -27.919 1.00 84.44 477 GLY A C 1
ATOM 3478 O O . GLY A 1 477 ? 36.086 -26.206 -28.839 1.00 84.44 477 GLY A O 1
ATOM 3479 N N . GLU A 1 478 ? 37.387 -24.992 -27.486 1.00 81.50 478 GLU A N 1
ATOM 3480 C CA . GLU A 1 478 ? 36.884 -23.667 -27.884 1.00 81.50 478 GLU A CA 1
ATOM 3481 C C . GLU A 1 478 ? 36.980 -23.392 -29.396 1.00 81.50 478 GLU A C 1
ATOM 3483 O O . GLU A 1 478 ? 36.107 -22.745 -29.966 1.00 81.50 478 GLU A O 1
ATOM 3488 N N . LEU A 1 479 ? 38.007 -23.921 -30.071 1.00 83.38 479 LEU A N 1
ATOM 3489 C CA . LEU A 1 479 ? 38.176 -23.748 -31.518 1.00 83.38 479 LEU A CA 1
ATOM 3490 C C . LEU A 1 479 ? 37.191 -24.603 -32.332 1.00 83.38 479 LEU A C 1
ATOM 3492 O O . LEU A 1 479 ? 36.728 -24.163 -33.382 1.00 83.38 479 LEU A O 1
ATOM 3496 N N . ALA A 1 480 ? 36.857 -25.802 -31.841 1.00 85.50 480 ALA A N 1
ATOM 3497 C CA . ALA A 1 480 ? 35.881 -26.672 -32.488 1.00 85.50 480 ALA A CA 1
ATOM 3498 C C . ALA A 1 480 ? 34.463 -26.104 -32.350 1.00 85.50 480 ALA A C 1
ATOM 3500 O O . ALA A 1 480 ? 33.731 -26.107 -33.328 1.00 85.50 480 ALA A O 1
ATOM 3501 N N . VAL A 1 481 ? 34.136 -25.495 -31.200 1.00 86.00 481 VAL A N 1
ATOM 3502 C CA . VAL A 1 481 ? 32.863 -24.775 -30.991 1.00 86.00 481 VAL A CA 1
ATOM 3503 C C . VAL A 1 481 ? 32.691 -23.631 -31.991 1.00 86.00 481 VAL A C 1
ATOM 3505 O O . VAL A 1 481 ? 31.593 -23.395 -32.467 1.00 86.00 481 VAL A O 1
ATOM 3508 N N . ARG A 1 482 ? 33.771 -22.918 -32.339 1.00 86.69 482 ARG A N 1
ATOM 3509 C CA . ARG A 1 482 ? 33.715 -21.855 -33.359 1.00 86.69 482 ARG A CA 1
ATOM 3510 C C . ARG A 1 482 ? 33.656 -22.385 -34.793 1.00 86.69 482 ARG A C 1
ATOM 3512 O O . ARG A 1 482 ? 33.306 -21.622 -35.680 1.00 86.69 482 ARG A O 1
ATOM 3519 N N . SER A 1 483 ? 34.059 -23.634 -35.023 1.00 92.31 483 SER A N 1
ATOM 3520 C CA . SER A 1 483 ? 34.099 -24.256 -36.355 1.00 92.31 483 SER A CA 1
ATOM 3521 C C . SER A 1 483 ? 32.828 -25.044 -36.690 1.00 92.31 483 SER A C 1
ATOM 3523 O O . SER A 1 483 ? 32.655 -25.408 -37.850 1.00 92.31 483 SER A O 1
ATOM 3525 N N . ASP A 1 484 ? 31.985 -25.313 -35.690 1.00 92.44 484 ASP A N 1
ATOM 3526 C CA . ASP A 1 484 ? 30.623 -25.838 -35.821 1.00 92.44 484 ASP A CA 1
ATOM 3527 C C . ASP A 1 484 ? 29.683 -24.661 -36.113 1.00 92.44 484 ASP A C 1
ATOM 3529 O O . ASP A 1 484 ? 29.307 -23.895 -35.227 1.00 92.44 484 ASP A O 1
ATOM 3533 N N . LEU A 1 485 ? 29.424 -24.443 -37.399 1.00 88.56 485 LEU A N 1
ATOM 3534 C CA . LEU A 1 485 ? 28.703 -23.286 -37.921 1.00 88.56 485 LEU A CA 1
ATOM 3535 C C . LEU A 1 485 ? 27.197 -23.532 -38.021 1.00 88.56 485 LEU A C 1
ATOM 3537 O O . LEU A 1 485 ? 26.460 -22.576 -38.264 1.00 88.56 485 LEU A O 1
ATOM 3541 N N . ASP A 1 486 ? 26.736 -24.781 -37.915 1.00 86.44 486 ASP A N 1
ATOM 3542 C CA . ASP A 1 486 ? 25.307 -25.109 -37.898 1.00 86.44 486 ASP A CA 1
ATOM 3543 C C . ASP A 1 486 ? 24.784 -25.590 -36.532 1.00 86.44 486 ASP A C 1
ATOM 3545 O O . ASP A 1 486 ? 23.564 -25.677 -36.344 1.00 86.44 486 ASP A O 1
ATOM 3549 N N . GLY A 1 487 ? 25.685 -25.775 -35.562 1.00 90.50 487 GLY A N 1
ATOM 3550 C CA . GLY A 1 487 ? 25.384 -26.031 -34.159 1.00 90.50 487 GLY A CA 1
ATOM 3551 C C . GLY A 1 487 ? 24.912 -27.458 -33.891 1.00 90.50 487 GLY A C 1
ATOM 3552 O O . GLY A 1 487 ? 24.109 -27.657 -32.972 1.00 90.50 487 GLY A O 1
ATOM 3553 N N . ASP A 1 488 ? 25.327 -28.435 -34.706 1.00 90.50 488 ASP A N 1
ATOM 3554 C CA . ASP A 1 488 ? 24.921 -29.841 -34.577 1.00 90.50 488 ASP A CA 1
ATOM 3555 C C . ASP A 1 488 ? 25.860 -30.706 -33.707 1.00 90.50 488 ASP A C 1
ATOM 3557 O O . ASP A 1 488 ? 25.666 -31.925 -33.602 1.00 90.50 488 ASP A O 1
ATOM 3561 N N . ASP A 1 489 ? 26.810 -30.063 -33.018 1.00 94.25 489 ASP A N 1
ATOM 3562 C CA . ASP A 1 489 ? 27.876 -30.646 -32.197 1.00 94.25 489 ASP A CA 1
ATOM 3563 C C . ASP A 1 489 ? 28.917 -31.464 -33.009 1.00 94.25 489 ASP A C 1
ATOM 3565 O O . ASP A 1 489 ? 29.739 -32.189 -32.422 1.00 94.25 489 ASP A O 1
ATOM 3569 N N . VAL A 1 490 ? 28.938 -31.356 -34.349 1.00 94.75 490 VAL A N 1
ATOM 3570 C CA . VAL A 1 490 ? 29.897 -32.036 -35.239 1.00 94.75 490 VAL A CA 1
ATOM 3571 C C . VAL A 1 490 ? 30.405 -31.109 -36.350 1.00 94.75 490 VAL A C 1
ATOM 3573 O O . VAL A 1 490 ? 29.714 -30.833 -37.317 1.00 94.75 490 VAL A O 1
ATOM 3576 N N . VAL A 1 491 ? 31.705 -30.793 -36.350 1.00 96.38 491 VAL A N 1
ATOM 3577 C CA . VAL A 1 491 ? 32.340 -30.080 -37.473 1.00 96.38 491 VAL A CA 1
ATOM 3578 C C . VAL A 1 491 ? 32.483 -31.017 -38.674 1.00 96.38 491 VAL A C 1
ATOM 3580 O O . VAL A 1 491 ? 33.359 -31.894 -38.725 1.00 96.38 491 VAL A O 1
ATOM 3583 N N . GLY A 1 492 ? 31.626 -30.837 -39.669 1.00 95.94 492 GLY A N 1
ATOM 3584 C CA . GLY A 1 492 ? 31.492 -31.712 -40.816 1.00 95.94 492 GLY A CA 1
ATOM 3585 C C . GLY A 1 492 ? 31.260 -30.992 -42.140 1.00 95.94 492 GLY A C 1
ATOM 3586 O O . GLY A 1 492 ? 31.750 -29.903 -42.441 1.00 95.94 492 GLY A O 1
ATOM 3587 N N . VAL A 1 493 ? 30.563 -31.694 -43.037 1.00 96.88 493 VAL A N 1
ATOM 3588 C CA . VAL A 1 493 ? 30.351 -31.219 -44.412 1.00 96.88 493 VAL A CA 1
ATOM 3589 C C . VAL A 1 493 ? 29.421 -30.008 -44.445 1.00 96.88 493 VAL A C 1
ATOM 3591 O O . VAL A 1 493 ? 29.565 -29.183 -45.344 1.00 96.88 493 VAL A O 1
ATOM 3594 N N . LEU A 1 494 ? 28.472 -29.906 -43.514 1.00 93.00 494 LEU A N 1
ATOM 3595 C CA . LEU A 1 494 ? 27.524 -28.797 -43.481 1.00 93.00 494 LEU A CA 1
ATOM 3596 C C . LEU A 1 494 ? 28.210 -27.495 -43.056 1.00 93.00 494 LEU A C 1
ATOM 3598 O O . LEU A 1 494 ? 28.037 -26.498 -43.753 1.00 93.00 494 LEU A O 1
ATOM 3602 N N . ASP A 1 495 ? 29.118 -27.540 -42.084 1.00 95.44 495 ASP A N 1
ATOM 3603 C CA . ASP A 1 495 ? 29.959 -26.402 -41.684 1.00 95.44 495 ASP A CA 1
ATOM 3604 C C . ASP A 1 495 ? 30.890 -25.963 -42.802 1.00 95.44 495 ASP A C 1
ATOM 3606 O O . ASP A 1 495 ? 30.991 -24.781 -43.120 1.00 95.44 495 ASP A O 1
ATOM 3610 N N . LEU A 1 496 ? 31.529 -26.922 -43.483 1.00 96.50 496 LEU A N 1
ATOM 3611 C CA . LEU A 1 496 ? 32.355 -26.631 -44.653 1.00 96.50 496 LEU A CA 1
ATOM 3612 C C . LEU A 1 496 ? 31.549 -25.906 -45.739 1.00 96.50 496 LEU A C 1
ATOM 3614 O O . LEU A 1 496 ? 32.042 -24.967 -46.365 1.00 96.50 496 LEU A O 1
ATOM 3618 N N . LEU A 1 497 ? 30.319 -26.352 -45.996 1.00 94.12 497 LEU A N 1
ATOM 3619 C CA . LEU A 1 497 ? 29.435 -25.694 -46.955 1.00 94.12 497 LEU A CA 1
ATOM 3620 C C . LEU A 1 497 ? 28.965 -24.324 -46.448 1.00 94.12 497 LEU A C 1
ATOM 3622 O O . LEU A 1 497 ? 28.852 -23.411 -47.267 1.00 94.12 497 LEU A O 1
ATOM 3626 N N . GLY A 1 498 ? 28.754 -24.167 -45.139 1.00 86.19 498 GLY A N 1
ATOM 3627 C CA . GLY A 1 498 ? 28.484 -22.892 -44.476 1.00 86.19 498 GLY A CA 1
ATOM 3628 C C . GLY A 1 498 ? 29.618 -21.891 -44.693 1.00 86.19 498 GLY A C 1
ATOM 3629 O O . GLY A 1 498 ? 29.385 -20.815 -45.243 1.00 86.19 498 GLY A O 1
ATOM 3630 N N . LEU A 1 499 ? 30.859 -22.292 -44.397 1.00 93.25 499 LEU A N 1
ATOM 3631 C CA . LEU A 1 499 ? 32.072 -21.488 -44.575 1.00 93.25 499 LEU A CA 1
ATOM 3632 C C . LEU A 1 499 ? 32.275 -21.084 -46.041 1.00 93.25 499 LEU A C 1
ATOM 3634 O O . LEU A 1 499 ? 32.480 -19.913 -46.355 1.00 93.25 499 LEU A O 1
ATOM 3638 N N . LEU A 1 500 ? 32.167 -22.035 -46.975 1.00 93.44 500 LEU A N 1
ATOM 3639 C CA . LEU A 1 500 ? 32.269 -21.740 -48.411 1.00 93.44 500 LEU A CA 1
ATOM 3640 C C . LEU A 1 500 ? 31.133 -20.831 -48.908 1.00 93.44 500 LEU A C 1
ATOM 3642 O O . LEU A 1 500 ? 31.316 -20.104 -49.888 1.00 93.44 500 LEU A O 1
ATOM 3646 N N . GLY A 1 501 ? 29.971 -20.870 -48.253 1.00 85.88 501 GLY A N 1
ATOM 3647 C CA . GLY A 1 501 ? 28.817 -20.026 -48.553 1.00 85.88 501 GLY A CA 1
ATOM 3648 C C . GLY A 1 501 ? 29.046 -18.542 -48.259 1.00 85.88 501 GLY A C 1
ATOM 3649 O O . GLY A 1 501 ? 28.413 -17.702 -48.899 1.00 85.88 501 GLY A O 1
ATOM 3650 N N . VAL A 1 502 ? 29.981 -18.223 -47.360 1.00 87.06 502 VAL A N 1
ATOM 3651 C CA . VAL A 1 502 ? 30.345 -16.853 -46.961 1.00 87.06 502 VAL A CA 1
ATOM 3652 C C . VAL A 1 502 ? 31.772 -16.465 -47.383 1.00 87.06 502 VAL A C 1
ATOM 3654 O O . VAL A 1 502 ? 32.345 -15.524 -46.847 1.00 87.06 502 VAL A O 1
ATOM 3657 N N . TRP A 1 503 ? 32.346 -17.163 -48.373 1.00 90.50 503 TRP A N 1
ATOM 3658 C CA . TRP A 1 503 ? 33.726 -16.957 -48.834 1.00 90.50 503 TRP A CA 1
ATOM 3659 C C . TRP A 1 503 ? 33.994 -15.549 -49.382 1.00 90.50 503 TRP A C 1
ATOM 3661 O O . TRP A 1 503 ? 33.315 -15.081 -50.302 1.00 90.50 503 TRP A O 1
ATOM 3671 N N . GLY A 1 504 ? 35.081 -14.929 -48.925 1.00 87.06 504 GLY A N 1
ATOM 3672 C CA . GLY A 1 504 ? 35.512 -13.597 -49.338 1.00 87.06 504 GLY A CA 1
ATOM 3673 C C . GLY A 1 504 ? 35.715 -12.649 -48.155 1.00 87.06 504 GLY A C 1
ATOM 3674 O O . GLY A 1 504 ? 35.627 -13.069 -47.010 1.00 87.06 504 GLY A O 1
ATOM 3675 N N . PRO A 1 505 ? 36.020 -11.366 -48.413 1.00 81.50 505 PRO A N 1
ATOM 3676 C CA . PRO A 1 505 ? 36.166 -10.372 -47.353 1.00 81.50 505 PRO A CA 1
ATOM 3677 C C . PRO A 1 505 ? 34.896 -10.292 -46.507 1.00 81.50 505 PRO A C 1
ATOM 3679 O O . PRO A 1 505 ? 33.798 -10.288 -47.074 1.00 81.50 505 PRO A O 1
ATOM 3682 N N . CYS A 1 506 ? 35.046 -10.148 -45.191 1.00 77.81 506 CYS A N 1
ATOM 3683 C CA . CYS A 1 506 ? 33.936 -9.778 -44.326 1.00 77.81 506 CYS A CA 1
ATOM 3684 C C . CYS A 1 506 ? 33.466 -8.396 -44.792 1.00 77.81 506 CYS A C 1
ATOM 3686 O O . CYS A 1 506 ? 34.206 -7.411 -44.718 1.00 77.81 506 CYS A O 1
ATOM 3688 N N . THR A 1 507 ? 32.283 -8.319 -45.402 1.00 59.50 507 THR A N 1
ATOM 3689 C CA . THR A 1 507 ? 31.727 -7.025 -45.795 1.00 59.50 507 THR A CA 1
ATOM 3690 C C . THR A 1 507 ? 31.221 -6.346 -44.536 1.00 59.50 507 THR A C 1
ATOM 3692 O O . THR A 1 507 ? 30.205 -6.777 -43.989 1.00 59.50 507 THR A O 1
ATOM 3695 N N . SER A 1 508 ? 31.949 -5.313 -44.109 1.00 50.06 508 SER A N 1
ATOM 3696 C CA . SER A 1 508 ? 31.403 -4.265 -43.245 1.00 50.06 508 SER A CA 1
ATOM 3697 C C . SER A 1 508 ? 30.185 -3.619 -43.895 1.00 50.06 508 SER A C 1
ATOM 3699 O O . SER A 1 508 ? 30.183 -3.436 -45.139 1.00 50.06 508 SER A O 1
#

Radius of gyration: 34.04 Å; chains: 1; bounding box: 83×54×92 Å